Protein AF-A0A3P3XZT3-F1 (afdb_monomer)

pLDDT: mean 71.9, std 24.06, range [24.0, 97.75]

Mean predicted aligned error: 19.2 Å

Nearest PDB structures (foldseek):
  3w1z-assembly1_D  TM=8.738E-01  e=2.525E-05  Schizosaccharomyces pombe 972h-
  5ds1-assembly1_A-2  TM=8.575E-01  e=3.762E-05  Pisum sativum
  4ydz-assembly1_A  TM=7.328E-01  e=9.913E-05  Caenorhabditis elegans
  7oa6-assembly1_B  TM=7.818E-01  e=6.141E-04  Saccharomyces cerevisiae S288C
  4eld-assembly1_A  TM=8.212E-01  e=2.861E-03  Methanocaldococcus jannaschii DSM 2661

Structure (mmCIF, N/CA/C/O backbone):
data_AF-A0A3P3XZT3-F1
#
_entry.id   AF-A0A3P3XZT3-F1
#
loop_
_atom_site.group_PDB
_atom_site.id
_atom_site.type_symbol
_atom_site.label_atom_id
_atom_site.label_alt_id
_atom_site.label_comp_id
_atom_site.label_asym_id
_atom_site.label_entity_id
_atom_site.label_seq_id
_atom_site.pdbx_PDB_ins_code
_atom_site.Cartn_x
_atom_site.Cartn_y
_atom_site.Cartn_z
_atom_site.occupancy
_atom_site.B_iso_or_equiv
_atom_site.auth_seq_id
_atom_site.auth_comp_id
_atom_site.auth_asym_id
_atom_site.auth_atom_id
_atom_site.pdbx_PDB_model_num
ATOM 1 N N . MET A 1 1 ? -75.515 -4.414 -14.619 1.00 43.59 1 MET A N 1
ATOM 2 C CA . MET A 1 1 ? -74.690 -4.482 -15.847 1.00 43.59 1 MET A CA 1
ATOM 3 C C . MET A 1 1 ? -74.619 -3.081 -16.426 1.00 43.59 1 MET A C 1
ATOM 5 O O . MET A 1 1 ? -75.678 -2.487 -16.585 1.00 43.59 1 MET A O 1
ATOM 9 N N . PRO A 1 2 ? -73.413 -2.510 -16.578 1.00 34.12 2 PRO A N 1
ATOM 10 C CA . PRO A 1 2 ? -72.814 -2.461 -17.916 1.00 34.12 2 PRO A CA 1
ATOM 11 C C . PRO A 1 2 ? -71.288 -2.720 -17.959 1.00 34.12 2 PRO A C 1
ATOM 13 O O . PRO A 1 2 ? -70.516 -2.214 -17.156 1.00 34.12 2 PRO A O 1
ATOM 16 N N . THR A 1 3 ? -70.920 -3.559 -18.931 1.00 29.98 3 THR A N 1
ATOM 17 C CA . THR A 1 3 ? -69.780 -3.531 -19.876 1.00 29.98 3 THR A CA 1
ATOM 18 C C . THR A 1 3 ? -68.414 -2.932 -19.504 1.00 29.98 3 THR A C 1
ATOM 20 O O . THR A 1 3 ? -68.245 -1.726 -19.336 1.00 29.98 3 THR A O 1
ATOM 23 N N . GLN A 1 4 ? -67.414 -3.820 -19.584 1.00 28.98 4 GLN A N 1
ATOM 24 C CA . GLN A 1 4 ? -65.972 -3.579 -19.629 1.00 28.98 4 GLN A CA 1
ATOM 25 C C . GLN A 1 4 ? -65.510 -2.682 -20.794 1.00 28.98 4 GLN A C 1
ATOM 27 O O . GLN A 1 4 ? -65.979 -2.815 -21.925 1.00 28.98 4 GLN A O 1
ATOM 32 N N . ARG A 1 5 ? -64.447 -1.905 -20.544 1.00 29.14 5 ARG A N 1
ATOM 33 C CA . ARG A 1 5 ? -63.379 -1.637 -21.521 1.00 29.14 5 ARG A CA 1
ATOM 34 C C . ARG A 1 5 ? -62.029 -1.910 -20.857 1.00 29.14 5 ARG A C 1
ATOM 36 O O . ARG A 1 5 ? -61.655 -1.234 -19.905 1.00 29.14 5 ARG A O 1
ATOM 43 N N . ASN A 1 6 ? -61.327 -2.918 -21.366 1.00 27.39 6 ASN A N 1
ATOM 44 C CA . ASN A 1 6 ? -59.972 -3.283 -20.966 1.00 27.39 6 ASN A CA 1
ATOM 45 C C . ASN A 1 6 ? -58.970 -2.304 -21.591 1.00 27.39 6 ASN A C 1
ATOM 47 O O . ASN A 1 6 ? -58.939 -2.155 -22.811 1.00 27.39 6 ASN A O 1
ATOM 51 N N . ALA A 1 7 ? -58.138 -1.668 -20.765 1.00 28.50 7 ALA A N 1
ATOM 52 C CA . ALA A 1 7 ? -56.967 -0.919 -21.209 1.00 28.50 7 ALA A CA 1
ATOM 53 C C . ALA A 1 7 ? -55.709 -1.582 -20.635 1.00 28.50 7 ALA A C 1
ATOM 55 O O . ALA A 1 7 ? -55.443 -1.534 -19.434 1.00 28.50 7 ALA A O 1
ATOM 56 N N . VAL A 1 8 ? -54.957 -2.233 -21.520 1.00 25.94 8 VAL A N 1
ATOM 57 C CA . VAL A 1 8 ? -53.646 -2.831 -21.260 1.00 25.94 8 VAL A CA 1
ATOM 58 C C . VAL A 1 8 ? -52.618 -1.703 -21.135 1.00 25.94 8 VAL A C 1
ATOM 60 O O . VAL A 1 8 ? -52.444 -0.919 -22.065 1.00 25.94 8 VAL A O 1
ATOM 63 N N . LYS A 1 9 ? -51.941 -1.606 -19.985 1.00 26.00 9 LYS A N 1
ATOM 64 C CA . LYS A 1 9 ? -50.825 -0.676 -19.749 1.00 26.00 9 LYS A CA 1
ATOM 65 C C . LYS A 1 9 ? -49.501 -1.432 -19.876 1.00 26.00 9 LYS A C 1
ATOM 67 O O . LYS A 1 9 ? -49.223 -2.327 -19.084 1.00 26.00 9 LYS A O 1
ATOM 72 N N . ILE A 1 10 ? -48.699 -1.053 -20.867 1.00 24.00 10 ILE A N 1
ATOM 73 C CA . ILE A 1 10 ? -47.326 -1.528 -21.087 1.00 24.00 10 ILE A CA 1
ATOM 74 C C . ILE A 1 10 ? -46.379 -0.659 -20.236 1.00 24.00 10 ILE A C 1
ATOM 76 O O . ILE A 1 10 ? -46.445 0.567 -20.351 1.00 24.00 10 ILE A O 1
ATOM 80 N N . PRO A 1 11 ? -45.507 -1.225 -19.382 1.00 26.41 11 PRO A N 1
ATOM 81 C CA . PRO A 1 11 ? -44.506 -0.445 -18.663 1.00 26.41 11 PRO A CA 1
ATOM 82 C C . PRO A 1 11 ? -43.249 -0.254 -19.526 1.00 26.41 11 PRO A C 1
ATOM 84 O O . PRO A 1 11 ? -42.546 -1.213 -19.832 1.00 26.41 11 PRO A O 1
ATOM 87 N N . HIS A 1 12 ? -42.930 0.993 -19.879 1.00 27.17 12 HIS A N 1
ATOM 88 C CA . HIS A 1 12 ? -41.594 1.357 -20.352 1.00 27.17 12 HIS A CA 1
ATOM 89 C C . HIS A 1 12 ? -40.699 1.655 -19.146 1.00 27.17 12 HIS A C 1
ATOM 91 O O . HIS A 1 12 ? -40.823 2.690 -18.495 1.00 27.17 12 HIS A O 1
ATOM 97 N N . SER A 1 13 ? -39.798 0.724 -18.844 1.00 26.27 13 SER A N 1
ATOM 98 C CA . SER A 1 13 ? -38.659 0.929 -17.956 1.00 26.27 13 SER A CA 1
ATOM 99 C C . SER A 1 13 ? -37.458 1.423 -18.765 1.00 26.27 13 SER A C 1
ATOM 101 O O . SER A 1 13 ? -36.893 0.668 -19.555 1.00 26.27 13 SER A O 1
ATOM 103 N N . THR A 1 14 ? -37.023 2.655 -18.526 1.00 24.72 14 THR A N 1
ATOM 104 C CA . THR A 1 14 ? -35.673 3.128 -18.872 1.00 24.72 14 THR A CA 1
ATOM 105 C C . THR A 1 14 ? -34.982 3.580 -17.588 1.00 24.72 14 THR A C 1
ATOM 107 O O . THR A 1 14 ? -35.475 4.515 -16.954 1.00 24.72 14 THR A O 1
ATOM 110 N N . PRO A 1 15 ? -33.873 2.947 -17.164 1.00 26.94 15 PRO A N 1
ATOM 111 C CA . PRO A 1 15 ? -33.108 3.413 -16.019 1.00 26.94 15 PRO A CA 1
ATOM 112 C C . PRO A 1 15 ? -32.186 4.558 -16.457 1.00 26.94 15 PRO A C 1
ATOM 114 O O . PRO A 1 15 ? -31.274 4.363 -17.257 1.00 26.94 15 PRO A O 1
ATOM 117 N N . GLN A 1 16 ? -32.410 5.758 -15.923 1.00 26.75 16 GLN A N 1
ATOM 118 C CA . GLN A 1 16 ? -31.396 6.811 -15.938 1.00 26.75 16 GLN A CA 1
ATOM 119 C C . GLN A 1 16 ? -30.396 6.533 -14.809 1.00 26.75 16 GLN A C 1
ATOM 121 O O . GLN A 1 16 ? -30.735 6.607 -13.629 1.00 26.75 16 GLN A O 1
ATOM 126 N N . PHE A 1 17 ? -29.163 6.191 -15.180 1.00 25.28 17 PHE A N 1
ATOM 127 C CA . PHE A 1 17 ? -28.023 6.131 -14.269 1.00 25.28 17 PHE A CA 1
ATOM 128 C C . PHE A 1 17 ? -27.542 7.558 -13.975 1.00 25.28 17 PHE A C 1
ATOM 130 O O . PHE A 1 17 ? -26.928 8.196 -14.825 1.00 25.28 17 PHE A O 1
ATOM 137 N N . SER A 1 18 ? -27.805 8.046 -12.762 1.00 24.75 18 SER A N 1
ATOM 138 C CA . SER A 1 18 ? -27.159 9.233 -12.196 1.00 24.75 18 SER A CA 1
ATOM 139 C C . SER A 1 18 ? -26.282 8.787 -11.029 1.00 24.75 18 SER A C 1
ATOM 141 O O . SER A 1 18 ? -26.779 8.322 -10.003 1.00 24.75 18 SER A O 1
ATOM 143 N N . TRP A 1 19 ? -24.965 8.869 -11.214 1.00 24.45 19 TRP A N 1
ATOM 144 C CA . TRP A 1 19 ? -23.980 8.611 -10.169 1.00 24.45 19 TRP A CA 1
ATOM 145 C C . TRP A 1 19 ? -23.879 9.845 -9.270 1.00 24.45 19 TRP A C 1
ATOM 147 O O . TRP A 1 19 ? -23.317 10.863 -9.668 1.00 24.45 19 TRP A O 1
ATOM 157 N N . CYS A 1 20 ? -24.409 9.759 -8.048 1.00 24.77 20 CYS A N 1
ATOM 158 C CA . CYS A 1 20 ? -24.201 10.767 -7.013 1.00 24.77 20 CYS A CA 1
ATOM 159 C C . CYS A 1 20 ? -23.480 10.132 -5.814 1.00 24.77 20 CYS A C 1
ATOM 161 O O . CYS A 1 20 ? -23.973 9.194 -5.193 1.00 24.77 20 CYS A O 1
ATOM 163 N N . LEU A 1 21 ? -22.290 10.656 -5.512 1.00 28.33 21 LEU A N 1
ATOM 164 C CA . LEU A 1 21 ? -21.343 10.269 -4.457 1.00 28.33 21 LEU A CA 1
ATOM 165 C C . LEU A 1 21 ? -21.869 10.535 -3.023 1.00 28.33 21 LEU A C 1
ATOM 167 O O . LEU A 1 21 ? -21.228 11.244 -2.249 1.00 28.33 21 LEU A O 1
ATOM 171 N N . ARG A 1 22 ? -23.041 10.003 -2.643 1.00 25.55 22 ARG A N 1
ATOM 172 C CA . ARG A 1 22 ? -23.638 10.213 -1.302 1.00 25.55 22 ARG A CA 1
ATOM 173 C C . ARG A 1 22 ? -23.767 8.978 -0.403 1.00 25.55 22 ARG A C 1
ATOM 175 O O . ARG A 1 22 ? -24.065 9.149 0.773 1.00 25.55 22 ARG A O 1
ATOM 182 N N . ASP A 1 23 ? -23.453 7.775 -0.880 1.00 26.89 23 ASP A N 1
ATOM 183 C CA . ASP A 1 23 ? -23.783 6.527 -0.164 1.00 26.89 23 ASP A CA 1
ATOM 184 C C . ASP A 1 23 ? -22.583 5.748 0.406 1.00 26.89 23 ASP A C 1
ATOM 186 O O . ASP A 1 23 ? -22.574 4.521 0.420 1.00 26.89 23 ASP A O 1
ATOM 190 N N . PHE A 1 24 ? -21.570 6.431 0.949 1.00 26.92 24 PHE A N 1
ATOM 191 C CA . PHE A 1 24 ? -20.498 5.750 1.703 1.00 26.92 24 PHE A CA 1
ATOM 192 C C . PHE A 1 24 ? -20.800 5.567 3.207 1.00 26.92 24 PHE A C 1
ATOM 194 O O . PHE A 1 24 ? -19.967 5.043 3.941 1.00 26.92 24 PHE A O 1
ATOM 201 N N . GLY A 1 25 ? -21.985 5.973 3.687 1.00 27.16 25 GLY A N 1
ATOM 202 C CA . GLY A 1 25 ? -22.318 6.016 5.122 1.00 27.16 25 GLY A CA 1
ATOM 203 C C . GLY A 1 25 ? -23.476 5.132 5.601 1.00 27.16 25 GLY A C 1
ATOM 204 O O . GLY A 1 25 ? -23.808 5.178 6.783 1.00 27.16 25 GLY A O 1
ATOM 205 N N . THR A 1 26 ? -24.124 4.350 4.735 1.00 27.77 26 THR A N 1
ATOM 206 C CA . THR A 1 26 ? -25.452 3.767 5.031 1.00 27.77 26 THR A CA 1
ATOM 207 C C . THR A 1 26 ? -25.527 2.240 5.037 1.00 27.77 26 THR A C 1
ATOM 209 O O . THR A 1 26 ? -26.620 1.695 5.167 1.00 27.77 26 THR A O 1
ATOM 212 N N . TRP A 1 27 ? -24.404 1.516 5.015 1.00 26.94 27 TRP A N 1
ATOM 213 C CA . TRP A 1 27 ? -24.431 0.040 5.014 1.00 26.94 27 TRP A CA 1
ATOM 214 C C . TRP A 1 27 ? -24.601 -0.636 6.389 1.00 26.94 27 TRP A C 1
ATOM 216 O O . TRP A 1 27 ? -24.418 -1.840 6.515 1.00 26.94 27 TRP A O 1
ATOM 226 N N . TYR A 1 28 ? -25.002 0.120 7.417 1.00 28.47 28 TYR A N 1
ATOM 227 C CA . TYR A 1 28 ? -25.396 -0.412 8.732 1.00 28.47 28 TYR A CA 1
ATOM 228 C C . TYR A 1 28 ? -26.597 0.327 9.343 1.00 28.47 28 TYR A C 1
ATOM 230 O O . TYR A 1 28 ? -26.724 0.413 10.563 1.00 28.47 28 TYR A O 1
ATOM 238 N N . ASN A 1 29 ? -27.496 0.868 8.514 1.00 25.41 29 ASN A N 1
ATOM 239 C CA . ASN A 1 29 ? -28.760 1.405 9.014 1.00 25.41 29 ASN A CA 1
ATOM 240 C C . ASN A 1 29 ? -29.874 0.389 8.748 1.00 25.41 29 ASN A C 1
ATOM 242 O O . ASN A 1 29 ? -30.304 0.184 7.610 1.00 25.41 29 ASN A O 1
ATOM 246 N N . THR A 1 30 ? -30.314 -0.282 9.811 1.00 32.28 30 THR A N 1
ATOM 247 C CA . THR A 1 30 ? -31.590 -0.995 9.853 1.00 32.28 30 THR A CA 1
ATOM 248 C C . THR A 1 30 ? -32.660 -0.111 9.211 1.00 32.28 30 THR A C 1
ATOM 250 O O . THR A 1 30 ? -32.750 1.077 9.506 1.00 32.28 30 THR A O 1
ATOM 253 N N . ARG A 1 31 ? -33.457 -0.662 8.287 1.00 28.05 31 ARG A N 1
ATOM 254 C CA . ARG A 1 31 ? -34.596 0.044 7.680 1.00 28.05 31 ARG A CA 1
ATOM 255 C C . ARG A 1 31 ? -35.641 0.373 8.757 1.00 28.05 31 ARG A C 1
ATOM 257 O O . ARG A 1 31 ? -36.646 -0.322 8.871 1.00 28.05 31 ARG A O 1
ATOM 264 N N . SER A 1 32 ? -3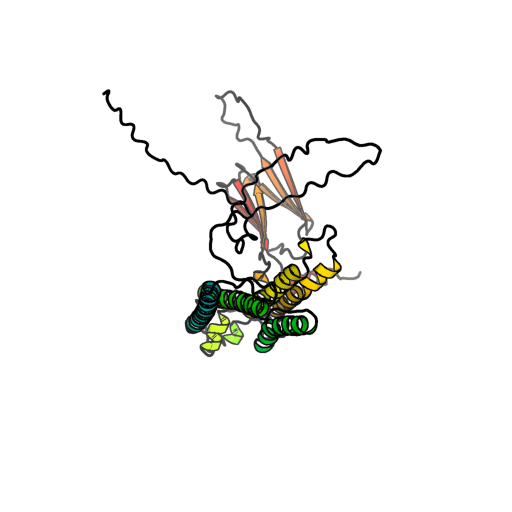5.450 1.443 9.515 1.00 29.83 32 SER A N 1
ATOM 265 C CA . SER A 1 32 ? -36.514 2.104 10.259 1.00 29.83 32 SER A CA 1
ATOM 266 C C . SER A 1 32 ? -37.193 3.095 9.315 1.00 29.83 32 SER A C 1
ATOM 268 O O . SER A 1 32 ? -36.685 4.167 8.995 1.00 29.83 32 SER A O 1
ATOM 270 N N . LYS A 1 33 ? -38.359 2.703 8.792 1.00 26.97 33 LYS A N 1
ATOM 271 C CA . LYS A 1 33 ? -39.277 3.651 8.156 1.00 26.97 33 LYS A CA 1
ATOM 272 C C . LYS A 1 33 ? -39.861 4.524 9.267 1.00 26.97 33 LYS A C 1
ATOM 274 O O . LYS A 1 33 ? -40.781 4.087 9.947 1.00 26.97 33 LYS A O 1
ATOM 279 N N . TYR A 1 34 ? -39.337 5.728 9.463 1.00 28.31 34 TYR A N 1
ATOM 280 C CA . TYR A 1 34 ? -39.963 6.706 10.351 1.00 28.31 34 TYR A CA 1
ATOM 281 C C . TYR A 1 34 ? -41.116 7.391 9.616 1.00 28.31 34 TYR A C 1
ATOM 283 O O . TYR A 1 34 ? -40.945 7.880 8.498 1.00 28.31 34 TYR A O 1
ATOM 291 N N . ARG A 1 35 ? -42.296 7.424 10.236 1.00 25.38 35 ARG A N 1
ATOM 292 C CA . ARG A 1 35 ? -43.435 8.230 9.792 1.00 25.38 35 ARG A CA 1
ATOM 293 C C . ARG A 1 35 ? -43.584 9.358 10.810 1.00 25.38 35 ARG A C 1
ATOM 295 O O . ARG A 1 35 ? -43.816 9.088 11.980 1.00 25.38 35 ARG A O 1
ATOM 302 N N . ILE A 1 36 ? -43.374 10.602 10.385 1.00 27.38 36 ILE A N 1
ATOM 303 C CA . ILE A 1 36 ? -43.533 11.774 11.254 1.00 27.38 36 ILE A CA 1
ATOM 304 C C . ILE A 1 36 ? -45.033 12.039 11.378 1.00 27.38 36 ILE A C 1
ATOM 306 O O . ILE A 1 36 ? -45.678 12.379 10.387 1.00 27.38 36 ILE A O 1
ATOM 310 N N . VAL A 1 37 ? -45.587 11.864 12.575 1.00 29.39 37 VAL A N 1
ATOM 311 C CA . VAL A 1 37 ? -46.939 12.318 12.915 1.00 29.39 37 VAL A CA 1
ATOM 312 C C . VAL A 1 37 ? -46.782 13.486 13.878 1.00 29.39 37 VAL A C 1
ATOM 314 O O . VAL A 1 37 ? -46.265 13.327 14.978 1.00 29.39 37 VAL A O 1
ATOM 317 N N . VAL A 1 38 ? -47.180 14.678 13.438 1.00 28.70 38 VAL A N 1
ATOM 318 C CA . VAL A 1 38 ? -47.228 15.873 14.286 1.00 28.70 38 VAL A CA 1
ATOM 319 C C . VAL A 1 38 ? -48.567 15.851 15.014 1.00 28.70 38 VAL A C 1
ATOM 321 O O . VAL A 1 38 ? -49.600 16.133 14.412 1.00 28.70 38 VAL A O 1
ATOM 324 N N . ALA A 1 39 ? -48.566 15.485 16.294 1.00 31.34 39 ALA A N 1
ATOM 325 C CA . ALA A 1 39 ? -49.733 15.656 17.150 1.00 31.34 39 ALA A CA 1
ATOM 326 C C . ALA A 1 39 ? -49.672 17.048 17.795 1.00 31.34 39 ALA A C 1
ATOM 328 O O . ALA A 1 39 ? -48.786 17.324 18.603 1.00 31.34 39 ALA A O 1
ATOM 329 N N . MET A 1 40 ? -50.604 17.935 17.437 1.00 28.00 40 MET A N 1
ATOM 330 C CA . MET A 1 40 ? -50.824 19.170 18.189 1.00 28.00 40 MET A CA 1
ATOM 331 C C . MET A 1 40 ? -51.653 18.843 19.431 1.00 28.00 40 MET A C 1
ATOM 333 O O . MET A 1 40 ? -52.850 18.580 19.333 1.00 28.00 40 MET A O 1
ATOM 337 N N . LEU A 1 41 ? -51.016 18.832 20.602 1.00 30.77 41 LEU A N 1
ATOM 338 C CA . LEU A 1 41 ? -51.721 18.744 21.878 1.00 30.77 41 LEU A CA 1
ATOM 339 C C . LEU A 1 41 ? -52.233 20.134 22.261 1.00 30.77 41 LEU A C 1
ATOM 341 O O . LEU A 1 41 ? -51.463 20.995 22.677 1.00 30.77 41 LEU A O 1
ATOM 345 N N . ASN A 1 42 ? -53.543 20.337 22.138 1.00 30.25 42 ASN A N 1
ATOM 346 C CA . ASN A 1 42 ? -54.223 21.493 22.707 1.00 30.25 42 ASN A CA 1
ATOM 347 C C . ASN A 1 42 ? -54.450 21.210 24.202 1.00 30.25 42 ASN A C 1
ATOM 349 O O . ASN A 1 42 ? -55.274 20.362 24.552 1.00 30.25 42 ASN A O 1
ATOM 353 N N . ARG A 1 43 ? -53.707 21.871 25.098 1.00 33.03 43 ARG A N 1
ATOM 354 C CA . ARG A 1 43 ? -54.056 21.877 26.526 1.00 33.03 43 ARG A CA 1
ATOM 355 C C . ARG A 1 43 ? -55.211 22.854 26.716 1.00 33.03 43 ARG A C 1
ATOM 357 O O . ARG A 1 43 ? -55.039 24.050 26.529 1.00 33.03 43 ARG A O 1
ATOM 364 N N . GLY A 1 44 ? -56.383 22.324 27.057 1.00 30.78 44 GLY A N 1
ATOM 365 C CA . GLY A 1 44 ? -57.511 23.125 27.514 1.00 30.78 44 GLY A CA 1
ATOM 366 C C . GLY A 1 44 ? -57.169 23.828 28.825 1.00 30.78 44 GLY A C 1
ATOM 367 O O . GLY A 1 44 ? -56.716 23.189 29.776 1.00 30.78 44 GLY A O 1
ATOM 368 N N . ASP A 1 45 ? -57.385 25.139 28.840 1.00 30.08 45 ASP A N 1
ATOM 369 C CA . ASP A 1 45 ? -57.305 25.999 30.013 1.00 30.08 45 ASP A CA 1
ATOM 370 C C . ASP A 1 45 ? -58.368 25.630 31.054 1.00 30.08 45 ASP A C 1
ATOM 372 O O . ASP A 1 45 ? -59.564 25.582 30.762 1.00 30.08 45 ASP A O 1
ATOM 376 N N . ALA A 1 46 ? -57.930 25.481 32.302 1.00 33.00 46 ALA A N 1
ATOM 377 C CA . ALA A 1 46 ? -58.760 25.701 33.477 1.00 33.00 46 ALA A CA 1
ATOM 378 C C . ALA A 1 46 ? -57.957 26.513 34.508 1.00 33.00 46 ALA A C 1
ATOM 380 O O . ALA A 1 46 ? -57.271 25.956 35.355 1.00 33.00 46 ALA A O 1
ATOM 381 N N . GLY A 1 47 ? -58.044 27.840 34.367 1.00 29.67 47 GLY A N 1
ATOM 382 C CA . GLY A 1 47 ? -58.072 28.848 35.435 1.00 29.67 47 GLY A CA 1
ATOM 383 C C . GLY A 1 47 ? -56.918 28.938 36.442 1.00 29.67 47 GLY A C 1
ATOM 384 O O . GLY A 1 47 ? -56.827 28.135 37.362 1.00 29.67 47 GLY A O 1
ATOM 385 N N . GLY A 1 48 ? -56.179 30.057 36.396 1.00 27.84 48 GLY A N 1
ATOM 386 C CA . GLY A 1 48 ? -55.557 30.633 37.596 1.00 27.84 48 GLY A CA 1
ATOM 387 C C . GLY A 1 48 ? -54.189 31.290 37.405 1.00 27.84 48 GLY A C 1
ATOM 388 O O . GLY A 1 48 ? -53.172 30.645 37.594 1.00 27.84 48 GLY A O 1
ATOM 389 N N . SER A 1 49 ? -54.207 32.596 37.126 1.00 29.66 49 SER A N 1
ATOM 390 C CA . SER A 1 49 ? -53.301 33.641 37.643 1.00 29.66 49 SER A CA 1
ATOM 391 C C . SER A 1 49 ? -51.763 33.514 37.542 1.00 29.66 49 SER A C 1
ATOM 393 O O . SER A 1 49 ? -51.128 32.703 38.202 1.00 29.66 49 SER A O 1
ATOM 395 N N . ALA A 1 50 ? -51.195 34.547 36.901 1.00 30.27 50 ALA A N 1
ATOM 396 C CA . ALA A 1 50 ? -49.880 35.167 37.131 1.00 30.27 50 ALA A CA 1
ATOM 397 C C . ALA A 1 50 ? -48.602 34.473 36.599 1.00 30.27 50 ALA A C 1
ATOM 399 O O . ALA A 1 50 ? -47.964 33.670 37.267 1.00 30.27 50 ALA A O 1
ATOM 400 N N . GLY A 1 51 ? -48.154 34.962 35.434 1.00 33.84 51 GLY A N 1
ATOM 401 C CA . GLY A 1 51 ? -46.785 35.440 35.198 1.00 33.84 51 GLY A CA 1
ATOM 402 C C . GLY A 1 51 ? -45.620 34.451 35.294 1.00 33.84 51 GLY A C 1
ATOM 403 O O . GLY A 1 51 ? -45.020 34.311 36.356 1.00 33.84 51 GLY A O 1
ATOM 404 N N . ARG A 1 52 ? -45.189 33.921 34.141 1.00 27.80 52 ARG A N 1
ATOM 405 C CA . ARG A 1 52 ? -43.776 33.822 33.720 1.00 27.80 52 ARG A CA 1
ATOM 406 C C . ARG A 1 52 ? -43.693 33.301 32.285 1.00 27.80 52 ARG A C 1
ATOM 408 O O . ARG A 1 52 ? -44.338 32.321 31.935 1.00 27.80 52 ARG A O 1
ATOM 415 N N . GLU A 1 53 ? -42.902 33.995 31.481 1.00 36.59 53 GLU A N 1
ATOM 416 C CA . GLU A 1 53 ? -42.470 33.603 30.140 1.00 36.59 53 GLU A CA 1
ATOM 417 C C . GLU A 1 53 ? -41.684 32.284 30.254 1.00 36.59 53 GLU A C 1
ATOM 419 O O . GLU A 1 53 ? -40.731 32.197 31.029 1.00 36.59 53 GLU A O 1
ATOM 424 N N . GLY A 1 54 ? -42.156 31.231 29.581 1.00 26.55 54 GLY A N 1
ATOM 425 C CA . GLY A 1 54 ? -41.604 29.879 29.664 1.00 26.55 54 GLY A CA 1
ATOM 426 C C . GLY A 1 54 ? -41.544 29.241 28.281 1.00 26.55 54 GLY A C 1
ATOM 427 O O . GLY A 1 54 ? -42.545 29.206 27.567 1.00 26.55 54 GLY A O 1
ATOM 428 N N . ASP A 1 55 ? -40.349 28.781 27.922 1.00 26.12 55 ASP A N 1
ATOM 429 C CA . ASP A 1 55 ? -39.982 28.183 26.643 1.00 26.12 55 ASP A CA 1
ATOM 430 C C . ASP A 1 55 ? -40.915 27.041 26.207 1.00 26.12 55 ASP A C 1
ATOM 432 O O . ASP A 1 55 ? -41.241 26.128 26.969 1.00 26.12 55 ASP A O 1
ATOM 436 N N . VAL A 1 56 ? -41.307 27.063 24.931 1.00 29.66 56 VAL A N 1
ATOM 437 C CA . VAL A 1 56 ? -42.021 25.963 24.273 1.00 29.66 56 VAL A CA 1
ATOM 438 C C . VAL A 1 56 ? -41.022 24.835 23.994 1.00 29.66 56 VAL A C 1
ATOM 440 O O . VAL A 1 56 ? -40.368 24.808 22.951 1.00 29.66 56 VAL A O 1
ATOM 443 N N . GLU A 1 57 ? -40.897 23.878 24.915 1.00 27.33 57 GLU A N 1
ATOM 444 C CA . GLU A 1 57 ? -40.196 22.618 24.648 1.00 27.33 57 GLU A CA 1
ATOM 445 C C . GLU A 1 57 ? -41.022 21.756 23.679 1.00 27.33 57 GLU A C 1
ATOM 447 O O . GLU A 1 57 ? -42.041 21.155 24.024 1.00 27.33 57 GLU A O 1
ATOM 452 N N . THR A 1 58 ? -40.560 21.669 22.432 1.00 27.00 58 THR A N 1
ATOM 453 C CA . THR A 1 58 ? -41.037 20.692 21.448 1.00 27.00 58 THR A CA 1
ATOM 454 C C . THR A 1 58 ? -40.442 19.321 21.775 1.00 27.00 58 THR A C 1
ATOM 456 O O . THR A 1 58 ? -39.421 18.903 21.234 1.00 27.00 58 THR A O 1
ATOM 459 N N . GLY A 1 59 ? -41.083 18.603 22.697 1.00 24.56 59 GLY A N 1
ATOM 460 C CA . GLY A 1 59 ? -40.766 17.207 22.988 1.00 24.56 59 GLY A CA 1
ATOM 461 C C . GLY A 1 59 ? -41.291 16.281 21.889 1.00 24.56 59 GLY A C 1
ATOM 462 O O . GLY A 1 59 ? -42.492 16.034 21.799 1.00 24.56 59 GLY A O 1
ATOM 463 N N . VAL A 1 60 ? -40.399 15.743 21.054 1.00 25.86 60 VAL A N 1
ATOM 464 C CA . VAL A 1 60 ? -40.726 14.661 20.112 1.00 25.86 60 VAL A CA 1
ATOM 465 C C . VAL A 1 60 ? -40.873 13.360 20.908 1.00 25.86 60 VAL A C 1
ATOM 467 O O . VAL A 1 60 ? -39.896 12.657 21.162 1.00 25.86 60 VAL A O 1
ATOM 470 N N . LEU A 1 61 ? -42.100 13.048 21.324 1.00 25.94 61 LEU A N 1
ATOM 471 C CA . LEU A 1 61 ? -42.472 11.725 21.824 1.00 25.94 61 LEU A CA 1
ATOM 472 C C . LEU A 1 61 ? -42.510 10.755 20.636 1.00 25.94 61 LEU A C 1
ATOM 474 O O . LEU A 1 61 ? -43.440 10.762 19.832 1.00 25.94 61 LEU A O 1
ATOM 478 N N . LEU A 1 62 ? -41.451 9.956 20.495 1.00 26.72 62 LEU A N 1
ATOM 479 C CA . LEU A 1 62 ? -41.418 8.823 19.574 1.00 26.72 62 LEU A CA 1
ATOM 480 C C . LEU A 1 62 ? -42.223 7.683 20.198 1.00 26.72 62 LEU A C 1
ATOM 482 O O . LEU A 1 62 ? -41.692 6.921 21.003 1.00 26.72 62 LEU A O 1
ATOM 486 N N . ASP A 1 63 ? -43.499 7.595 19.837 1.00 25.42 63 ASP A N 1
ATOM 487 C CA . ASP A 1 63 ? -44.331 6.447 20.173 1.00 25.42 63 ASP A CA 1
ATOM 488 C C . ASP A 1 63 ? -43.945 5.269 19.265 1.00 25.42 63 ASP A C 1
ATOM 490 O O . ASP A 1 63 ? -44.008 5.347 18.032 1.00 25.42 63 ASP A O 1
ATOM 494 N N . SER A 1 64 ? -43.434 4.200 19.870 1.00 27.86 64 SER A N 1
ATOM 495 C CA . SER A 1 64 ? -43.069 2.971 19.174 1.00 27.86 64 SER A CA 1
ATOM 496 C C . SER A 1 64 ? -44.305 2.086 19.056 1.00 27.86 64 SER A C 1
ATOM 498 O O . SER A 1 64 ? -44.571 1.278 19.940 1.00 27.86 64 SER A O 1
ATOM 500 N N . GLU A 1 65 ? -45.052 2.226 17.961 1.00 32.59 65 GLU A N 1
ATOM 501 C CA . GLU A 1 65 ? -46.169 1.327 17.668 1.00 32.59 65 GLU A CA 1
ATOM 502 C C . GLU A 1 65 ? -45.632 -0.077 17.329 1.00 32.59 65 GLU A C 1
ATOM 504 O O . GLU A 1 65 ? -44.861 -0.283 16.382 1.00 32.59 65 GLU A O 1
ATOM 509 N N . GLU A 1 66 ? -46.003 -1.032 18.178 1.00 35.81 66 GLU A N 1
ATOM 510 C CA . GLU A 1 66 ? -45.519 -2.403 18.223 1.00 35.81 66 GLU A CA 1
ATOM 511 C C . GLU A 1 66 ? -45.770 -3.179 16.923 1.00 35.81 66 GLU A C 1
ATOM 513 O O . GLU A 1 66 ? -46.889 -3.306 16.425 1.00 35.81 66 GLU A O 1
ATOM 518 N N . ARG A 1 67 ? -44.717 -3.837 16.431 1.00 28.09 67 ARG A N 1
ATOM 519 C CA . ARG A 1 67 ? -44.853 -5.089 15.686 1.00 28.09 67 ARG A CA 1
ATOM 520 C C . ARG A 1 67 ? -44.220 -6.166 16.558 1.00 28.09 67 ARG A C 1
ATOM 522 O O . ARG A 1 67 ? -42.999 -6.264 16.620 1.00 28.09 67 ARG A O 1
ATOM 529 N N . GLY A 1 68 ? -45.072 -6.884 17.286 1.00 29.31 68 GLY A N 1
ATOM 530 C CA . GLY A 1 68 ? -44.710 -7.832 18.335 1.00 29.31 68 GLY A CA 1
ATOM 531 C C . GLY A 1 68 ? -43.603 -8.810 17.944 1.00 29.31 68 GLY A C 1
ATOM 532 O O . GLY A 1 68 ? -43.825 -9.792 17.243 1.00 29.31 68 GLY A O 1
ATOM 533 N N . HIS A 1 69 ? -42.414 -8.541 18.463 1.00 30.39 69 HIS A N 1
ATOM 534 C CA . HIS A 1 69 ? -41.480 -9.540 18.950 1.00 30.39 69 HIS A CA 1
ATOM 535 C C . HIS A 1 69 ? -40.895 -8.922 20.215 1.00 30.39 69 HIS A C 1
ATOM 537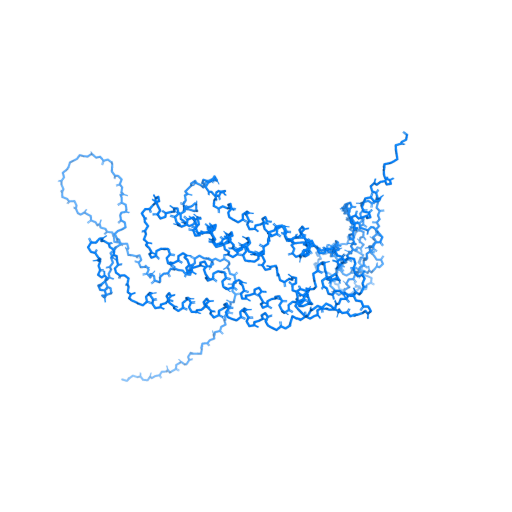 O O . HIS A 1 69 ? -40.131 -7.966 20.127 1.00 30.39 69 HIS A O 1
ATOM 543 N N . GLU A 1 70 ? -41.313 -9.407 21.385 1.00 34.59 70 GLU A N 1
ATOM 544 C CA . GLU A 1 70 ? -40.754 -8.989 22.671 1.00 34.59 70 GLU A CA 1
ATOM 545 C C . GLU A 1 70 ? -39.235 -9.231 22.658 1.00 34.59 70 GLU A C 1
ATOM 547 O O . GLU A 1 70 ? -38.749 -10.345 22.880 1.00 34.59 70 GLU A O 1
ATOM 552 N N . GLU A 1 71 ? -38.453 -8.192 22.361 1.00 42.03 71 GLU A N 1
ATOM 553 C CA . GLU A 1 71 ? -37.007 -8.209 22.538 1.00 42.03 71 GLU A CA 1
ATOM 554 C C . GLU A 1 71 ? -36.732 -8.162 24.041 1.00 42.03 71 GLU A C 1
ATOM 556 O O . GLU A 1 71 ? -36.569 -7.101 24.639 1.00 42.03 71 GLU A O 1
ATOM 561 N N . GLY A 1 72 ? -36.743 -9.337 24.676 1.00 40.19 72 GLY A N 1
ATOM 562 C CA . GLY A 1 72 ? -36.577 -9.462 26.119 1.00 40.19 72 GLY A CA 1
ATOM 563 C C . GLY A 1 72 ? -35.329 -8.719 26.595 1.00 40.19 72 GLY A C 1
ATOM 564 O O . GLY A 1 72 ? -34.207 -9.072 26.247 1.00 40.19 72 GLY A O 1
ATOM 565 N N . VAL A 1 73 ? -35.505 -7.686 27.403 1.00 46.53 73 VAL A N 1
ATOM 566 C CA . VAL A 1 73 ? -34.399 -6.922 27.980 1.00 46.53 73 VAL A CA 1
ATOM 567 C C . VAL A 1 73 ? -33.823 -7.729 29.159 1.00 46.53 73 VAL A C 1
ATOM 569 O O . VAL A 1 73 ? -34.558 -8.195 30.024 1.00 46.53 73 VAL A O 1
ATOM 572 N N . ASP A 1 74 ? -32.507 -7.983 29.173 1.00 50.19 74 ASP A N 1
ATOM 573 C CA . ASP A 1 74 ? -31.779 -8.565 30.325 1.00 50.19 74 ASP A CA 1
ATOM 574 C C . ASP A 1 74 ? -32.015 -7.674 31.567 1.00 50.19 74 ASP A C 1
ATOM 576 O O . ASP A 1 74 ? -32.046 -6.456 31.394 1.00 50.19 74 ASP A O 1
ATOM 580 N N . PRO A 1 75 ? -32.115 -8.203 32.806 1.00 41.25 75 PRO A N 1
ATOM 581 C CA . PRO A 1 75 ? -32.199 -7.412 34.049 1.00 41.25 75 PRO A CA 1
ATOM 582 C C . PRO A 1 75 ? -31.153 -6.287 34.209 1.00 41.25 75 PRO A C 1
ATOM 584 O O . PRO A 1 75 ? -31.287 -5.432 35.078 1.00 41.25 75 PRO A O 1
ATOM 587 N N . ARG A 1 76 ? -30.118 -6.248 33.362 1.00 52.78 76 ARG A N 1
ATOM 588 C CA . ARG A 1 76 ? -29.152 -5.142 33.222 1.00 52.78 76 ARG A CA 1
ATOM 589 C C . ARG A 1 76 ? -29.501 -4.082 32.158 1.00 52.78 76 ARG A C 1
ATOM 591 O O . ARG A 1 76 ? -28.623 -3.310 31.781 1.00 52.78 76 ARG A O 1
ATOM 598 N N . GLY A 1 77 ? -30.726 -4.053 31.631 1.00 46.34 77 GLY A N 1
ATOM 599 C CA . GLY A 1 77 ? -31.166 -3.077 30.623 1.00 46.34 77 GLY A CA 1
ATOM 600 C C . GLY A 1 77 ? -30.609 -3.320 29.214 1.00 46.34 77 GLY A C 1
ATOM 601 O O . GLY A 1 77 ? -30.580 -2.404 28.396 1.00 46.34 77 GLY A O 1
ATOM 602 N N . ARG A 1 78 ? -30.120 -4.532 28.914 1.00 51.78 78 ARG A N 1
ATOM 603 C CA . ARG A 1 78 ? -29.544 -4.865 27.598 1.00 51.78 78 ARG A CA 1
ATOM 604 C C . ARG A 1 78 ? -30.576 -5.569 26.728 1.00 51.78 78 ARG A C 1
ATOM 606 O O . ARG A 1 78 ? -31.062 -6.630 27.111 1.00 51.78 78 ARG A O 1
ATOM 613 N N . VAL A 1 79 ? -30.844 -5.023 25.545 1.00 58.00 79 VAL A N 1
ATOM 614 C CA . VAL A 1 79 ? -31.669 -5.668 24.511 1.00 58.00 79 VAL A CA 1
ATOM 615 C C . VAL A 1 79 ? -31.076 -7.045 24.182 1.00 58.00 79 VAL A C 1
ATOM 617 O O . VAL A 1 79 ? -29.897 -7.144 23.809 1.00 58.00 79 VAL A O 1
ATOM 620 N N . LYS A 1 80 ? -31.848 -8.130 24.351 1.00 52.78 80 LYS A N 1
ATOM 621 C CA . LYS A 1 80 ? -31.430 -9.457 23.874 1.00 52.78 80 LYS A CA 1
ATOM 622 C C . LYS A 1 80 ? -31.456 -9.440 22.354 1.00 52.78 80 LYS A C 1
ATOM 624 O O . LYS A 1 80 ? -32.514 -9.460 21.740 1.00 52.78 80 LYS A O 1
ATOM 629 N N . GLN A 1 81 ? -30.272 -9.423 21.751 1.00 59.19 81 GLN A N 1
ATOM 630 C CA . GLN A 1 81 ? -30.167 -9.564 20.307 1.00 59.19 81 GLN A CA 1
ATOM 631 C C . GLN A 1 81 ? -30.630 -10.950 19.873 1.00 59.19 81 GLN A C 1
ATOM 633 O O . GLN A 1 81 ? -30.287 -11.961 20.492 1.00 59.19 81 GLN A O 1
ATOM 638 N N . ALA A 1 82 ? -31.401 -10.978 18.793 1.00 59.28 82 ALA A N 1
ATOM 639 C CA . ALA A 1 82 ? -31.934 -12.202 18.238 1.00 59.28 82 ALA A CA 1
ATOM 640 C C . ALA A 1 82 ? -30.807 -13.136 17.732 1.00 59.28 82 ALA A C 1
ATOM 642 O O . ALA A 1 82 ? -29.788 -12.674 17.207 1.00 59.28 82 ALA A O 1
ATOM 643 N N . PRO A 1 83 ? -30.979 -14.466 17.849 1.00 61.06 83 PRO A N 1
ATOM 644 C CA . PRO A 1 83 ? -29.932 -15.459 17.579 1.00 61.06 83 PRO A CA 1
ATOM 645 C C . PRO A 1 83 ? -29.423 -15.485 16.127 1.00 61.06 83 PRO A C 1
ATOM 647 O O . PRO A 1 83 ? -28.367 -16.058 15.857 1.00 61.06 83 PRO A O 1
ATOM 650 N N . TRP A 1 84 ? -30.124 -14.852 15.181 1.00 61.84 84 TRP A N 1
ATOM 651 C CA . TRP A 1 84 ? -29.670 -14.743 13.792 1.00 61.84 84 TRP A CA 1
ATOM 652 C C . TRP A 1 84 ? -28.405 -13.886 13.646 1.00 61.84 84 TRP A C 1
ATOM 654 O O . TRP A 1 84 ? -27.577 -14.193 12.793 1.00 61.84 84 TRP A O 1
ATOM 664 N N . HIS A 1 85 ? -28.191 -12.889 14.514 1.00 70.06 85 HIS A N 1
ATOM 665 C CA . HIS A 1 85 ? -26.992 -12.044 14.473 1.00 70.06 85 HIS A CA 1
ATOM 666 C C . HIS A 1 85 ? -25.701 -12.858 14.623 1.00 70.06 85 HIS A C 1
ATOM 668 O O . HIS A 1 85 ? -24.734 -12.628 13.904 1.00 70.06 85 HIS A O 1
ATOM 674 N N . GLN A 1 86 ? -25.691 -13.856 15.512 1.00 72.75 86 GLN A N 1
ATOM 675 C CA . GLN A 1 86 ? -24.523 -14.718 15.719 1.00 72.75 86 GLN A CA 1
ATOM 676 C C . GLN A 1 86 ? -24.232 -15.603 14.502 1.00 72.75 86 GLN A C 1
ATOM 678 O O . GLN A 1 86 ? -23.071 -15.871 14.204 1.00 72.75 86 GLN A O 1
ATOM 683 N N . ARG A 1 87 ? -25.275 -16.033 13.779 1.00 77.81 87 ARG A N 1
ATOM 684 C CA . ARG A 1 87 ? -25.128 -16.842 12.560 1.00 77.81 87 ARG A CA 1
ATOM 685 C C . ARG A 1 87 ? -24.525 -16.033 11.414 1.00 77.81 87 ARG A C 1
ATOM 687 O O . ARG A 1 87 ? -23.659 -16.554 10.723 1.00 77.81 87 ARG A O 1
ATOM 694 N N . VAL A 1 88 ? -24.934 -14.772 11.260 1.00 82.69 88 VAL A N 1
ATOM 695 C CA . VAL A 1 88 ? -24.369 -13.857 10.252 1.00 82.69 88 VAL A CA 1
ATOM 696 C C . VAL A 1 88 ? -22.891 -13.575 10.542 1.00 82.69 88 VAL A C 1
ATOM 698 O O . VAL A 1 88 ? -22.046 -13.752 9.673 1.00 82.69 88 VAL A O 1
ATOM 701 N N . MET A 1 89 ? -22.538 -13.276 11.795 1.00 83.50 89 MET A N 1
ATOM 702 C CA . MET A 1 89 ? -21.129 -13.060 12.158 1.00 83.50 89 MET A CA 1
ATOM 703 C C . MET A 1 89 ? -20.261 -14.303 11.919 1.00 83.50 89 MET A C 1
ATOM 705 O O . MET A 1 89 ? -19.099 -14.188 11.542 1.00 83.50 89 MET A O 1
ATOM 709 N N . LEU A 1 90 ? -20.807 -15.504 12.140 1.00 87.31 90 LEU A N 1
ATOM 710 C CA . LEU A 1 90 ? -20.097 -16.746 11.842 1.00 87.31 90 LEU A CA 1
ATOM 711 C C . LEU A 1 90 ? -19.882 -16.920 10.331 1.00 87.31 90 LEU A C 1
ATOM 713 O O . LEU A 1 90 ? -18.796 -17.332 9.928 1.00 87.31 90 LEU A O 1
ATOM 717 N N . SER A 1 91 ? -20.877 -16.589 9.496 1.00 90.44 91 SER A N 1
ATOM 718 C CA . SER A 1 91 ? -20.701 -16.632 8.040 1.00 90.44 91 SER A CA 1
ATOM 719 C C . SER A 1 91 ? -19.629 -15.657 7.557 1.00 90.44 91 SER A C 1
ATOM 721 O O . SER A 1 91 ? -18.849 -16.019 6.679 1.00 90.44 91 SER A O 1
ATOM 723 N N . ASP A 1 92 ? -19.510 -14.482 8.173 1.00 92.06 92 ASP A N 1
ATOM 724 C CA . ASP A 1 92 ? -18.506 -13.480 7.799 1.00 92.06 92 ASP A CA 1
ATOM 725 C C . ASP A 1 92 ? -17.070 -13.964 8.082 1.00 92.06 92 ASP A C 1
ATOM 727 O O . ASP A 1 92 ? -16.170 -13.815 7.249 1.00 92.06 92 ASP A O 1
ATOM 731 N N . TRP A 1 93 ? -16.849 -14.658 9.205 1.00 94.62 93 TRP A N 1
ATOM 732 C CA . TRP A 1 93 ? -15.571 -15.332 9.479 1.00 94.62 93 TRP A CA 1
ATOM 733 C C . TRP A 1 93 ? -15.240 -16.413 8.445 1.00 94.62 93 TRP A C 1
ATOM 735 O O . TRP A 1 93 ? -14.082 -16.538 8.034 1.00 94.62 93 TRP A O 1
ATOM 745 N N . VAL A 1 94 ? -16.240 -17.180 7.999 1.00 95.75 94 VAL A N 1
ATOM 746 C CA . VAL A 1 94 ? -16.056 -18.186 6.942 1.00 95.75 94 VAL A CA 1
ATOM 747 C C . VAL A 1 94 ? -15.667 -17.509 5.627 1.00 95.75 94 VAL A C 1
ATOM 749 O O . VAL A 1 94 ? -14.733 -17.965 4.969 1.00 95.75 94 VAL A O 1
ATOM 752 N N . VAL A 1 95 ? -16.302 -16.389 5.270 1.00 95.88 95 VAL A N 1
ATOM 753 C CA . VAL A 1 95 ? -15.936 -15.593 4.085 1.00 95.88 95 VAL A CA 1
ATOM 754 C C . VAL A 1 95 ? -14.498 -15.084 4.180 1.00 95.88 95 VAL A C 1
ATOM 756 O O . VAL A 1 95 ? -13.742 -15.236 3.220 1.00 95.88 95 VAL A O 1
ATOM 759 N N . CYS A 1 96 ? -14.074 -14.572 5.338 1.00 96.62 96 CYS A N 1
ATOM 760 C CA . CYS A 1 96 ? -12.684 -14.161 5.557 1.00 96.62 96 CYS A CA 1
ATOM 761 C C . CYS A 1 96 ? -11.708 -15.328 5.336 1.00 96.62 96 CYS A C 1
ATOM 763 O O . CYS A 1 96 ? -10.697 -15.178 4.646 1.00 96.62 96 CYS A O 1
ATOM 765 N N . GLY A 1 97 ? -12.024 -16.507 5.882 1.00 97.12 97 GLY A N 1
ATOM 766 C CA . GLY A 1 97 ? -11.247 -17.729 5.671 1.00 97.12 97 GLY A CA 1
ATOM 767 C C . GLY A 1 97 ? -11.165 -18.126 4.19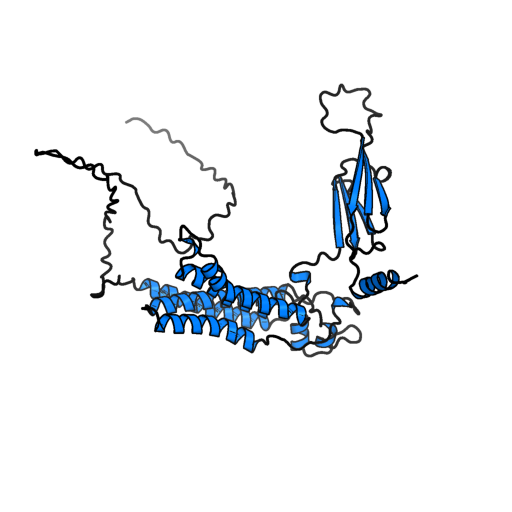4 1.00 97.12 97 GLY A C 1
ATOM 768 O O . GLY A 1 97 ? -10.078 -18.424 3.699 1.00 97.12 97 GLY A O 1
ATOM 769 N N . MET A 1 98 ? -12.284 -18.059 3.466 1.00 97.25 98 MET A N 1
ATOM 770 C CA . MET A 1 98 ? -12.331 -18.346 2.028 1.00 97.25 98 MET A CA 1
ATOM 771 C C . MET A 1 98 ? -11.487 -17.360 1.214 1.00 97.25 98 MET A C 1
ATOM 773 O O . MET A 1 98 ? -10.722 -17.789 0.356 1.00 97.25 98 MET A O 1
ATOM 777 N N . LEU A 1 99 ? -11.553 -16.057 1.502 1.00 97.75 99 LEU A N 1
ATOM 778 C CA . LEU A 1 99 ? -10.737 -15.042 0.823 1.00 97.75 99 LEU A CA 1
ATOM 779 C C . LEU A 1 99 ? -9.234 -15.273 1.039 1.00 97.75 99 LEU A C 1
ATOM 781 O O . LEU A 1 99 ? -8.439 -15.159 0.102 1.00 97.75 99 LEU A O 1
ATOM 785 N N . LEU A 1 100 ? -8.831 -15.648 2.256 1.00 96.56 100 LEU A N 1
ATOM 786 C CA . LEU A 1 100 ? -7.440 -15.997 2.550 1.00 96.56 100 LEU A CA 1
ATOM 787 C C . LEU A 1 100 ? -7.012 -17.295 1.852 1.00 96.56 100 LEU A C 1
ATOM 789 O O . LEU A 1 100 ? -5.896 -17.358 1.331 1.00 96.56 100 LEU A O 1
ATOM 793 N N . ALA A 1 101 ? -7.893 -18.296 1.782 1.00 97.12 101 ALA A N 1
ATOM 794 C CA . ALA A 1 101 ? -7.642 -19.534 1.049 1.00 97.12 101 ALA A CA 1
ATOM 795 C C . ALA A 1 101 ? -7.469 -19.271 -0.455 1.00 97.12 101 ALA A C 1
ATOM 797 O O . ALA A 1 101 ? -6.486 -19.717 -1.046 1.00 97.12 101 ALA A O 1
ATOM 798 N N . VAL A 1 102 ? -8.352 -18.468 -1.059 1.00 96.69 102 VAL A N 1
ATOM 799 C CA . VAL A 1 102 ? -8.226 -18.029 -2.457 1.00 96.69 102 VAL A CA 1
ATOM 800 C C . VAL A 1 102 ? -6.911 -17.282 -2.665 1.00 96.69 102 VAL A C 1
ATOM 802 O O . VAL A 1 102 ? -6.184 -17.588 -3.603 1.00 96.69 102 VAL A O 1
ATOM 805 N N . SER A 1 103 ? -6.537 -16.363 -1.769 1.00 95.31 103 SER A N 1
ATOM 806 C CA . SER A 1 103 ? -5.249 -15.663 -1.856 1.00 95.31 103 SER A CA 1
ATOM 807 C C . SER A 1 103 ? -4.050 -16.620 -1.827 1.00 95.31 103 SER A C 1
ATOM 809 O O . SER A 1 103 ? -3.099 -16.439 -2.594 1.00 95.31 103 SER A O 1
ATOM 811 N N . ALA A 1 104 ? -4.082 -17.645 -0.969 1.00 94.69 104 ALA A N 1
ATOM 812 C CA . ALA A 1 104 ? -3.033 -18.658 -0.901 1.00 94.69 104 ALA A CA 1
ATOM 813 C C . ALA A 1 104 ? -2.945 -19.466 -2.203 1.00 94.69 104 ALA A C 1
ATOM 815 O O . ALA A 1 104 ? -1.850 -19.620 -2.739 1.00 94.69 104 ALA A O 1
ATOM 816 N N . VAL A 1 105 ? -4.089 -19.895 -2.744 1.00 95.56 105 VAL A N 1
ATOM 817 C CA . VAL A 1 105 ? -4.184 -20.618 -4.021 1.00 95.56 105 VAL A CA 1
ATOM 818 C C . VAL A 1 105 ? -3.673 -19.764 -5.181 1.00 95.56 105 VAL A C 1
ATOM 820 O O . VAL A 1 105 ? -2.845 -20.226 -5.959 1.00 95.56 105 VAL A O 1
ATOM 823 N N . VAL A 1 106 ? -4.073 -18.490 -5.262 1.00 93.75 106 VAL A N 1
ATOM 824 C CA . VAL A 1 106 ? -3.600 -17.554 -6.295 1.00 93.75 106 VAL A CA 1
ATOM 825 C C . VAL A 1 106 ? -2.072 -17.468 -6.295 1.00 93.75 106 VAL A C 1
ATOM 827 O O . VAL A 1 106 ? -1.451 -17.515 -7.351 1.00 93.75 106 VAL A O 1
ATOM 830 N N . ARG A 1 107 ? -1.425 -17.421 -5.125 1.00 88.88 107 ARG A N 1
ATOM 831 C CA . ARG A 1 107 ? 0.046 -17.332 -5.028 1.00 88.88 107 ARG A CA 1
ATOM 832 C C . ARG A 1 107 ? 0.792 -18.560 -5.560 1.00 88.88 107 ARG A C 1
ATOM 834 O O . ARG A 1 107 ? 1.985 -18.420 -5.848 1.00 88.88 107 ARG A O 1
ATOM 841 N N . LEU A 1 108 ? 0.123 -19.709 -5.695 1.00 90.94 108 LEU A N 1
ATOM 842 C CA . LEU A 1 108 ? 0.691 -20.922 -6.294 1.00 90.94 108 LEU A CA 1
ATOM 843 C C . LEU A 1 108 ? 0.827 -20.809 -7.815 1.00 90.94 108 LEU A C 1
ATOM 845 O O . LEU A 1 108 ? 1.712 -21.437 -8.386 1.00 90.94 108 LEU A O 1
ATOM 849 N N . PHE A 1 109 ? -0.008 -19.994 -8.463 1.00 91.81 109 PHE A N 1
ATOM 850 C CA . PHE A 1 109 ? 0.088 -19.753 -9.899 1.00 91.81 109 PHE A CA 1
ATOM 851 C C . PHE A 1 109 ? 1.206 -18.767 -10.223 1.00 91.81 109 PHE A C 1
ATOM 853 O O . PHE A 1 109 ? 1.417 -17.778 -9.507 1.00 91.81 109 PHE A O 1
ATOM 860 N N . GLU A 1 110 ? 1.899 -19.019 -11.330 1.00 89.75 110 GLU A N 1
ATOM 861 C CA . GLU A 1 110 ? 2.892 -18.093 -11.859 1.00 89.75 110 GLU A CA 1
ATOM 862 C C . GLU A 1 110 ? 2.222 -16.772 -12.269 1.00 89.75 110 GLU A C 1
ATOM 864 O O . GLU A 1 110 ? 1.114 -16.778 -12.817 1.00 89.75 110 GLU A O 1
ATOM 869 N N . PRO A 1 111 ? 2.837 -15.621 -11.945 1.00 90.31 111 PRO A N 1
ATOM 870 C CA . PRO A 1 111 ? 2.328 -14.336 -12.396 1.00 90.31 111 PRO A CA 1
ATOM 871 C C . PRO A 1 111 ? 2.480 -14.211 -13.915 1.00 90.31 111 PRO A C 1
ATOM 873 O O . PRO A 1 111 ? 3.344 -14.839 -14.521 1.00 90.31 111 PRO A O 1
ATOM 876 N N . PHE A 1 112 ? 1.683 -13.339 -14.527 1.00 88.75 112 PHE A N 1
ATOM 877 C CA . PHE A 1 112 ? 1.930 -12.909 -15.897 1.00 88.75 112 PHE A CA 1
ATOM 878 C C . PHE A 1 112 ? 3.360 -12.352 -16.025 1.00 88.75 112 PHE A C 1
ATOM 880 O O . PHE A 1 112 ? 3.856 -11.678 -15.121 1.00 88.75 112 PHE A O 1
ATOM 887 N N . HIS A 1 113 ? 4.042 -12.636 -17.131 1.00 86.31 113 HIS A N 1
ATOM 888 C CA . HIS A 1 113 ? 5.390 -12.131 -17.383 1.00 86.31 113 HIS A CA 1
ATOM 889 C C . HIS A 1 113 ? 5.313 -11.024 -18.430 1.00 86.31 113 HIS A C 1
ATOM 891 O O . HIS A 1 113 ? 5.197 -11.290 -19.626 1.00 86.31 113 HIS A O 1
ATOM 897 N N . GLN A 1 114 ? 5.357 -9.770 -17.977 1.00 78.88 114 GLN A N 1
ATOM 898 C CA . GLN A 1 114 ? 5.495 -8.643 -18.895 1.00 78.88 114 GLN A CA 1
ATOM 899 C C . GLN A 1 114 ? 6.826 -8.722 -19.651 1.00 78.88 114 GLN A C 1
ATOM 901 O O . GLN A 1 114 ? 7.829 -9.210 -19.127 1.00 78.88 114 GLN A O 1
ATOM 906 N N . LEU A 1 115 ? 6.833 -8.216 -20.885 1.00 75.44 115 LEU A N 1
ATOM 907 C CA . LEU A 1 115 ? 8.051 -8.111 -21.681 1.00 75.44 115 LEU A CA 1
ATOM 908 C C . LEU A 1 115 ? 9.041 -7.174 -20.982 1.00 75.44 115 LEU A C 1
ATOM 910 O O . LEU A 1 115 ? 8.691 -6.056 -20.604 1.00 75.44 115 LEU A O 1
ATOM 914 N N . VAL A 1 116 ? 10.276 -7.645 -20.821 1.00 76.75 116 VAL A N 1
ATOM 915 C CA . VAL A 1 116 ? 11.374 -6.892 -20.212 1.00 76.75 116 VAL A CA 1
ATOM 916 C C . VAL A 1 116 ? 12.415 -6.600 -21.281 1.00 76.75 116 VAL A C 1
ATOM 918 O O . VAL A 1 116 ? 12.920 -7.520 -21.923 1.00 76.75 116 VAL A O 1
ATOM 921 N N . THR A 1 117 ? 12.753 -5.324 -21.450 1.00 73.94 117 THR A N 1
ATOM 922 C CA . THR A 1 117 ? 13.844 -4.904 -22.332 1.00 73.94 117 THR A CA 1
ATOM 923 C C . THR A 1 117 ? 15.184 -5.201 -21.654 1.00 73.94 117 THR A C 1
ATOM 925 O O . THR A 1 117 ? 15.410 -4.719 -20.540 1.00 73.94 117 THR A O 1
ATOM 928 N N . PRO A 1 118 ? 16.091 -5.971 -22.281 1.00 73.56 118 PRO A N 1
ATOM 929 C CA . PRO A 1 118 ? 17.412 -6.228 -21.716 1.00 73.56 118 PRO A CA 1
ATOM 930 C C . PRO A 1 118 ? 18.190 -4.924 -21.496 1.00 73.56 118 PRO A C 1
ATOM 932 O O . PRO A 1 118 ? 18.252 -4.081 -22.387 1.00 73.56 118 PRO A O 1
ATOM 935 N N . GLY A 1 119 ? 18.797 -4.767 -20.317 1.00 67.50 119 GLY A N 1
ATOM 936 C CA . GLY A 1 119 ? 19.626 -3.600 -19.998 1.00 67.50 119 GLY A CA 1
ATOM 937 C C . GLY A 1 119 ? 18.859 -2.331 -19.619 1.00 67.50 119 GLY A C 1
ATOM 938 O O . GLY A 1 119 ? 19.461 -1.262 -19.603 1.00 67.50 119 GLY A O 1
ATOM 939 N N . ASP A 1 120 ? 17.561 -2.423 -19.304 1.00 71.06 120 ASP A N 1
ATOM 940 C CA . ASP A 1 120 ? 16.794 -1.281 -18.796 1.00 71.06 120 ASP A CA 1
ATOM 941 C C . ASP A 1 120 ? 17.374 -0.763 -17.453 1.00 71.06 120 ASP A C 1
ATOM 943 O O . ASP A 1 120 ? 17.350 -1.481 -16.440 1.00 71.06 120 ASP A O 1
ATOM 947 N N . PRO A 1 121 ? 17.870 0.489 -17.387 1.00 72.19 121 PRO A N 1
ATOM 948 C CA . PRO A 1 121 ? 18.409 1.059 -16.154 1.00 72.19 121 PRO A CA 1
ATOM 949 C C . PRO A 1 121 ? 17.390 1.100 -15.008 1.00 72.19 121 PRO A C 1
ATOM 951 O O . PRO A 1 121 ? 17.776 1.022 -13.843 1.00 72.19 121 PRO A O 1
ATOM 954 N N . HIS A 1 122 ? 16.089 1.173 -15.307 1.00 74.25 122 HIS A N 1
ATOM 955 C CA . HIS A 1 122 ? 15.034 1.235 -14.293 1.00 74.25 122 HIS A CA 1
ATOM 956 C C . HIS A 1 122 ? 14.779 -0.101 -13.580 1.00 74.25 122 HIS A C 1
ATOM 958 O O . HIS A 1 122 ? 14.138 -0.116 -12.529 1.00 74.25 122 HIS A O 1
ATOM 964 N N . LEU A 1 123 ? 15.296 -1.205 -14.127 1.00 82.69 123 LEU A N 1
ATOM 965 C CA . LEU A 1 123 ? 15.143 -2.571 -13.615 1.00 82.69 123 LEU A CA 1
ATOM 966 C C . LEU A 1 123 ? 16.451 -3.149 -13.037 1.00 82.69 123 LEU A C 1
ATOM 968 O O . LEU A 1 123 ? 16.510 -4.325 -12.658 1.00 82.69 123 LEU A O 1
ATOM 972 N N . SER A 1 124 ? 17.492 -2.312 -12.976 1.00 81.88 124 SER A N 1
ATOM 973 C CA . SER A 1 124 ? 18.866 -2.670 -12.604 1.00 81.88 124 SER A CA 1
ATOM 974 C C . SER A 1 124 ? 19.252 -2.244 -11.179 1.00 81.88 124 SER A C 1
ATOM 976 O O . SER A 1 124 ? 20.437 -2.187 -10.858 1.00 81.88 124 SER A O 1
ATOM 978 N N . PHE A 1 125 ? 18.284 -1.918 -10.315 1.00 83.00 125 PHE A N 1
ATOM 979 C CA . PHE A 1 125 ? 18.579 -1.519 -8.935 1.00 83.00 125 PHE A CA 1
ATOM 980 C C . PHE A 1 125 ? 19.059 -2.706 -8.090 1.00 83.00 125 PHE A C 1
ATOM 982 O O . PHE A 1 125 ? 18.549 -3.818 -8.262 1.00 83.00 125 PHE A O 1
ATOM 989 N N . PRO A 1 126 ? 19.977 -2.477 -7.132 1.00 85.25 126 PRO A N 1
ATOM 990 C CA . PRO A 1 126 ? 20.450 -3.537 -6.261 1.00 85.25 126 PRO A CA 1
ATOM 991 C C . PRO A 1 126 ? 19.353 -4.016 -5.301 1.00 85.25 126 PRO A C 1
ATOM 993 O O . PRO A 1 126 ? 18.524 -3.228 -4.823 1.00 85.25 126 PRO A O 1
ATOM 996 N N . VAL A 1 127 ? 19.363 -5.305 -4.962 1.00 84.12 127 VAL A N 1
ATOM 997 C CA . VAL A 1 127 ? 18.468 -5.879 -3.951 1.00 84.12 127 VAL A CA 1
ATOM 998 C C . VAL A 1 127 ? 18.811 -5.289 -2.586 1.00 84.12 127 VAL A C 1
ATOM 1000 O O . VAL A 1 127 ? 19.775 -5.669 -1.927 1.00 84.12 127 VAL A O 1
ATOM 1003 N N . SER A 1 128 ? 17.981 -4.343 -2.155 1.00 82.75 128 SER A N 1
ATOM 1004 C CA . SER A 1 128 ? 18.138 -3.652 -0.880 1.00 82.75 128 SER A CA 1
ATOM 1005 C C . SER A 1 128 ? 17.390 -4.370 0.245 1.00 82.75 128 SER A C 1
ATOM 1007 O O . SER A 1 128 ? 16.344 -4.994 0.035 1.00 82.75 128 SER A O 1
ATOM 1009 N N . HIS A 1 129 ? 17.912 -4.247 1.465 1.00 87.81 129 HIS A N 1
ATOM 1010 C CA . HIS A 1 129 ? 17.244 -4.726 2.673 1.00 87.81 129 HIS A CA 1
ATOM 1011 C C . HIS A 1 129 ? 15.885 -4.025 2.866 1.00 87.81 129 HIS A C 1
ATOM 1013 O O . HIS A 1 129 ? 15.757 -2.830 2.610 1.00 87.81 129 HIS A O 1
ATOM 1019 N N . GLU A 1 130 ? 14.867 -4.756 3.331 1.00 88.62 130 GLU A N 1
ATOM 1020 C CA . GLU A 1 130 ? 13.557 -4.170 3.643 1.00 88.62 130 GLU A CA 1
ATOM 1021 C C . GLU A 1 130 ? 13.631 -3.392 4.964 1.00 88.62 130 GLU A C 1
ATOM 1023 O O . GLU A 1 130 ? 13.765 -3.992 6.027 1.00 88.62 130 GLU A O 1
ATOM 1028 N N . THR A 1 131 ? 13.490 -2.065 4.926 1.00 91.88 131 THR A N 1
ATOM 1029 C CA . THR A 1 131 ? 13.412 -1.216 6.128 1.00 91.88 131 THR A CA 1
ATOM 1030 C C . THR A 1 131 ? 12.307 -1.704 7.068 1.00 91.88 131 THR A C 1
ATOM 1032 O O . THR A 1 131 ? 12.494 -1.763 8.282 1.00 91.88 131 THR A O 1
ATOM 1035 N N . VAL A 1 132 ? 11.156 -2.090 6.503 1.00 93.88 132 VAL A N 1
ATOM 1036 C CA . VAL A 1 132 ? 10.059 -2.731 7.238 1.00 93.88 132 VAL A CA 1
ATOM 1037 C C . VAL A 1 132 ? 9.832 -4.133 6.667 1.00 93.88 132 VAL A C 1
ATOM 1039 O O . VAL A 1 132 ? 9.163 -4.268 5.638 1.00 93.88 132 VAL A O 1
ATOM 1042 N N . PRO A 1 133 ? 10.369 -5.185 7.309 1.00 93.81 133 PRO A N 1
ATOM 1043 C CA . PRO A 1 133 ? 10.211 -6.550 6.830 1.00 93.81 133 PRO A CA 1
ATOM 1044 C C . PRO A 1 133 ? 8.773 -7.052 6.995 1.00 93.81 133 PRO A C 1
ATOM 1046 O O . PRO A 1 133 ? 8.002 -6.565 7.826 1.00 93.81 133 PRO A O 1
ATOM 1049 N N . THR A 1 134 ? 8.426 -8.093 6.234 1.00 91.81 134 THR A N 1
ATOM 1050 C CA . THR A 1 134 ? 7.069 -8.684 6.203 1.00 91.81 134 THR A CA 1
ATOM 1051 C C . THR A 1 134 ? 6.524 -9.044 7.599 1.00 91.81 134 THR A C 1
ATOM 1053 O O . THR A 1 134 ? 5.349 -8.817 7.896 1.00 91.81 134 THR A O 1
ATOM 1056 N N . TRP A 1 135 ? 7.365 -9.584 8.486 1.00 94.25 135 TRP A N 1
ATOM 1057 C CA . TRP A 1 135 ? 6.947 -9.930 9.849 1.00 94.25 135 TRP A CA 1
ATOM 1058 C C . TRP A 1 135 ? 6.605 -8.683 10.675 1.00 94.25 135 TRP A C 1
ATOM 1060 O O . TRP A 1 135 ? 5.624 -8.691 11.416 1.00 94.25 135 TRP A O 1
ATOM 1070 N N . LEU A 1 136 ? 7.366 -7.597 10.507 1.00 95.81 136 LEU A N 1
ATOM 1071 C CA . LEU A 1 136 ? 7.189 -6.368 11.273 1.00 95.81 136 LEU A CA 1
ATOM 1072 C C . LEU A 1 136 ? 5.921 -5.639 10.839 1.00 95.81 136 LEU A C 1
ATOM 1074 O O . LEU A 1 136 ? 5.149 -5.215 11.690 1.00 95.81 136 LEU A O 1
ATOM 1078 N N . VAL A 1 137 ? 5.650 -5.549 9.534 1.00 95.69 137 VAL A N 1
ATOM 1079 C CA . VAL A 1 137 ? 4.389 -4.959 9.056 1.00 95.69 137 VAL A CA 1
ATOM 1080 C C . VAL A 1 137 ? 3.176 -5.767 9.524 1.00 95.69 137 VAL A C 1
ATOM 1082 O O . VAL A 1 137 ? 2.169 -5.177 9.904 1.00 95.69 137 VAL A O 1
ATOM 1085 N N . THR A 1 138 ? 3.282 -7.099 9.588 1.00 93.88 138 THR A N 1
ATOM 1086 C CA . THR A 1 138 ? 2.213 -7.963 10.119 1.00 93.88 138 THR A CA 1
ATOM 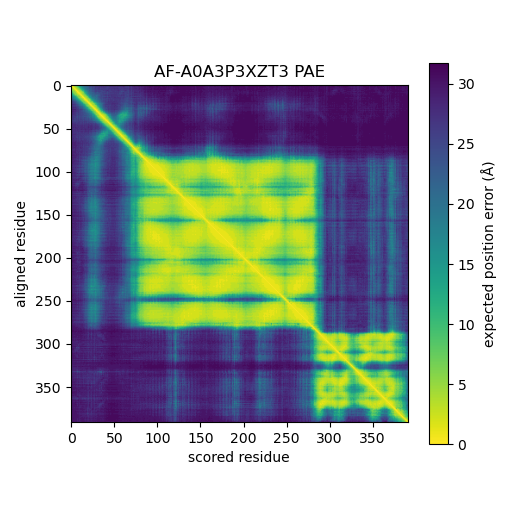1087 C C . THR A 1 138 ? 1.993 -7.721 11.613 1.00 93.88 138 THR A C 1
ATOM 1089 O O . THR A 1 138 ? 0.856 -7.543 12.054 1.00 93.88 138 THR A O 1
ATOM 1092 N N . LEU A 1 139 ? 3.083 -7.643 12.385 1.00 95.75 139 LEU A N 1
ATOM 1093 C CA . LEU A 1 139 ? 3.049 -7.333 13.813 1.00 95.75 139 LEU A CA 1
ATOM 1094 C C . LEU A 1 139 ? 2.442 -5.952 14.076 1.00 95.75 139 LEU A C 1
ATOM 1096 O O . LEU A 1 139 ? 1.599 -5.822 14.955 1.00 95.75 139 LEU A O 1
ATOM 1100 N N . LEU A 1 140 ? 2.827 -4.929 13.313 1.00 96.06 140 LEU A N 1
ATOM 1101 C CA . LEU A 1 140 ? 2.277 -3.582 13.455 1.00 96.06 140 LEU A CA 1
ATOM 1102 C C . LEU A 1 140 ? 0.801 -3.536 13.041 1.00 96.06 140 LEU A C 1
ATOM 1104 O O . LEU A 1 140 ? -0.023 -2.987 13.767 1.00 96.06 140 LEU A O 1
ATOM 1108 N N . GLY A 1 141 ? 0.448 -4.144 11.908 1.00 95.25 141 GLY A N 1
ATOM 1109 C CA . GLY A 1 141 ? -0.910 -4.106 11.375 1.00 95.25 141 GLY A CA 1
ATOM 1110 C C . GLY A 1 141 ? -1.939 -4.825 12.247 1.00 95.25 141 GLY A C 1
ATOM 1111 O O . GLY A 1 141 ? -3.057 -4.341 12.367 1.00 95.25 141 GLY A O 1
ATOM 1112 N N . ILE A 1 142 ? -1.576 -5.930 12.904 1.00 94.94 142 ILE A N 1
ATOM 1113 C CA . ILE A 1 142 ? -2.488 -6.669 13.798 1.00 94.94 142 ILE A CA 1
ATOM 1114 C C . ILE A 1 142 ? -2.285 -6.259 15.260 1.00 94.94 142 ILE A C 1
ATOM 1116 O O . ILE A 1 142 ? -3.248 -6.026 15.992 1.00 94.94 142 ILE A O 1
ATOM 1120 N N . GLY A 1 143 ? -1.033 -6.140 15.694 1.00 95.38 143 GLY A N 1
ATOM 1121 C CA . GLY A 1 143 ? -0.676 -5.869 17.082 1.00 95.38 143 GLY A CA 1
ATOM 1122 C C . GLY A 1 143 ? -1.092 -4.479 17.550 1.00 95.38 143 GLY A C 1
ATOM 1123 O O . GLY A 1 143 ? -1.551 -4.351 18.685 1.00 95.38 143 GLY A O 1
ATOM 1124 N N . VAL A 1 144 ? -1.007 -3.447 16.699 1.00 96.00 144 VAL A N 1
ATOM 1125 C CA . VAL A 1 144 ? -1.427 -2.088 17.082 1.00 96.00 144 VAL A CA 1
ATOM 1126 C C . VAL A 1 144 ? -2.943 -2.020 17.335 1.00 96.00 144 VAL A C 1
ATOM 1128 O O . VAL A 1 144 ? -3.312 -1.616 18.440 1.00 96.00 144 VAL A O 1
ATOM 1131 N N . PRO A 1 145 ? -3.842 -2.463 16.425 1.00 95.44 145 PRO A N 1
ATOM 1132 C CA . PRO A 1 145 ? -5.279 -2.510 16.714 1.00 95.44 145 PRO A CA 1
ATOM 1133 C C . PRO A 1 145 ? -5.632 -3.330 17.959 1.00 95.44 145 PRO A C 1
ATOM 1135 O O . PRO A 1 145 ? -6.391 -2.860 18.806 1.00 95.44 145 PRO A O 1
ATOM 1138 N N . VAL A 1 146 ? -5.039 -4.521 18.114 1.00 93.44 146 VAL A N 1
ATOM 1139 C CA . VAL A 1 146 ? -5.278 -5.385 19.283 1.00 93.44 146 VAL A CA 1
ATOM 1140 C C . VAL A 1 146 ? -4.854 -4.692 20.577 1.00 93.44 146 VAL A C 1
ATOM 1142 O O . VAL A 1 146 ? -5.595 -4.726 21.558 1.00 93.44 146 VAL A O 1
ATOM 1145 N N . SER A 1 147 ? -3.708 -4.010 20.575 1.00 93.06 147 SER A N 1
ATOM 1146 C CA . SER A 1 147 ? -3.229 -3.250 21.733 1.00 93.06 147 SER A CA 1
ATOM 1147 C C . SER A 1 147 ? -4.171 -2.098 22.076 1.00 93.06 147 SER A C 1
ATOM 1149 O O . SER A 1 147 ? -4.493 -1.904 23.246 1.00 93.06 147 SER A O 1
ATOM 1151 N N . VAL A 1 148 ? -4.674 -1.367 21.076 1.00 93.56 148 VAL A N 1
ATOM 1152 C CA . VAL A 1 148 ? -5.649 -0.284 21.286 1.00 93.56 148 VAL A CA 1
ATOM 1153 C C . VAL A 1 148 ? -6.940 -0.815 21.906 1.00 93.56 148 VAL A C 1
ATOM 1155 O O . VAL A 1 148 ? -7.428 -0.243 22.881 1.00 93.56 148 VAL A O 1
ATOM 1158 N N . TRP A 1 149 ? -7.481 -1.923 21.399 1.00 92.50 149 TRP A N 1
ATOM 1159 C CA . TRP A 1 149 ? -8.689 -2.526 21.966 1.00 92.50 149 TRP A CA 1
ATOM 1160 C C . TRP A 1 149 ? -8.465 -3.095 23.364 1.00 92.50 149 TRP A C 1
ATOM 1162 O O . TRP A 1 149 ? -9.321 -2.933 24.235 1.00 92.50 149 TRP A O 1
ATOM 1172 N N . TYR A 1 150 ? -7.305 -3.705 23.613 1.00 90.50 150 TYR A N 1
ATOM 1173 C CA . TYR A 1 150 ? -6.927 -4.161 24.945 1.00 90.50 150 TYR A CA 1
ATOM 1174 C C . TYR A 1 150 ? -6.869 -2.988 25.929 1.00 90.50 150 TYR A C 1
ATOM 1176 O O . TYR A 1 150 ? -7.523 -3.037 26.971 1.00 90.50 150 TYR A O 1
ATOM 1184 N N . LEU A 1 151 ? -6.178 -1.897 25.587 1.00 90.75 151 LEU A N 1
ATOM 1185 C CA . LEU A 1 151 ? -6.122 -0.698 26.427 1.00 90.75 151 LEU A CA 1
ATOM 1186 C C . LEU A 1 151 ? -7.518 -0.107 26.650 1.00 90.75 151 LEU A C 1
ATOM 1188 O O . LEU A 1 151 ? -7.886 0.182 27.787 1.00 90.75 151 LEU A O 1
ATOM 1192 N N . GLN A 1 152 ? -8.342 -0.006 25.605 1.00 88.06 152 GLN A N 1
ATOM 1193 C CA . GLN A 1 152 ? -9.725 0.447 25.746 1.00 88.06 152 GLN A CA 1
ATOM 1194 C C . GLN A 1 152 ? -10.500 -0.415 26.750 1.00 88.06 152 GLN A C 1
ATOM 1196 O O . GLN A 1 152 ? -11.186 0.136 27.607 1.00 88.06 152 GLN A O 1
ATOM 1201 N N . SER A 1 153 ? -10.366 -1.743 26.679 1.00 87.44 153 SER A N 1
ATOM 1202 C CA . SER A 1 153 ? -11.054 -2.664 27.591 1.00 87.44 153 SER A CA 1
ATOM 1203 C C . SER A 1 153 ? -10.641 -2.497 29.059 1.00 87.44 153 SER A C 1
ATOM 1205 O O . SER A 1 153 ? -11.415 -2.833 29.952 1.00 87.44 153 SER A O 1
ATOM 1207 N N . ARG A 1 154 ? -9.439 -1.957 29.319 1.00 87.38 154 ARG A N 1
ATOM 1208 C CA . ARG A 1 154 ? -8.941 -1.675 30.673 1.00 87.38 154 ARG A CA 1
ATOM 1209 C C . ARG A 1 154 ? -9.445 -0.352 31.236 1.00 87.38 154 ARG A C 1
ATOM 1211 O O . ARG A 1 154 ? -9.676 -0.270 32.437 1.00 87.38 154 ARG A O 1
ATOM 1218 N N . PHE A 1 155 ? -9.582 0.669 30.394 1.00 86.56 155 PHE A N 1
ATOM 1219 C CA . PHE A 1 155 ? -9.874 2.036 30.843 1.00 86.56 155 PHE A CA 1
ATOM 1220 C C . PHE A 1 155 ? -11.335 2.456 30.656 1.00 86.56 155 PHE A C 1
ATOM 1222 O O . PHE A 1 155 ? -11.780 3.416 31.280 1.00 86.56 155 PHE A O 1
ATOM 1229 N N . ILE A 1 156 ? -12.099 1.760 29.812 1.00 84.88 156 ILE A N 1
ATOM 1230 C CA . ILE A 1 156 ? -13.484 2.101 29.477 1.00 84.88 156 ILE A CA 1
ATOM 1231 C C . ILE A 1 156 ? -14.353 0.854 29.660 1.00 84.88 156 ILE A C 1
ATOM 1233 O O . ILE A 1 156 ? -13.961 -0.238 29.256 1.00 84.88 156 ILE A O 1
ATOM 1237 N N . LYS A 1 157 ? -15.555 1.006 30.243 1.00 78.25 157 LYS A N 1
ATOM 1238 C CA . LYS A 1 157 ? -16.539 -0.089 30.302 1.00 78.25 157 LYS A CA 1
ATOM 1239 C C . LYS A 1 157 ? -16.796 -0.604 28.890 1.00 78.25 157 LYS A C 1
ATOM 1241 O O . LYS A 1 157 ? -17.228 0.150 28.020 1.00 78.25 157 LYS A O 1
ATOM 1246 N N . TYR A 1 158 ? -16.523 -1.885 28.689 1.00 76.25 158 TYR A N 1
ATOM 1247 C CA . TYR A 1 158 ? -16.446 -2.476 27.367 1.00 76.25 158 TYR A CA 1
ATOM 1248 C C . TYR A 1 158 ? -17.360 -3.698 27.261 1.00 76.25 158 TYR A C 1
ATOM 1250 O O . TYR A 1 158 ? -17.327 -4.578 28.121 1.00 76.25 158 TYR A O 1
ATOM 1258 N N . ASP A 1 159 ? -18.176 -3.758 26.207 1.00 81.25 159 ASP A N 1
ATOM 1259 C CA . ASP A 1 159 ? -18.971 -4.946 25.887 1.00 81.25 159 ASP A CA 1
ATOM 1260 C C . ASP A 1 159 ? -18.134 -5.889 25.004 1.00 81.25 159 ASP A C 1
ATOM 1262 O O . ASP A 1 159 ? -17.767 -5.489 23.899 1.00 81.25 159 ASP A O 1
ATOM 1266 N N . PRO A 1 160 ? -17.842 -7.141 25.411 1.00 79.44 160 PRO A N 1
ATOM 1267 C CA . PRO A 1 160 ? -17.066 -8.088 24.598 1.00 79.44 160 PRO A CA 1
ATOM 1268 C C . PRO A 1 160 ? -17.622 -8.289 23.179 1.00 79.44 160 PRO A C 1
ATOM 1270 O O . PRO A 1 160 ? -16.877 -8.605 22.252 1.00 79.44 160 PRO A O 1
ATOM 1273 N N . ARG A 1 161 ? -18.918 -8.045 22.963 1.00 80.50 161 ARG A N 1
ATOM 1274 C CA . ARG A 1 161 ? -19.541 -8.103 21.631 1.00 80.50 161 ARG A CA 1
ATOM 1275 C C . ARG A 1 161 ? -19.088 -6.970 20.711 1.00 80.50 161 ARG A C 1
ATOM 1277 O O . ARG A 1 161 ? -19.121 -7.115 19.491 1.00 80.50 161 ARG A O 1
ATOM 1284 N N . GLU A 1 162 ? -18.691 -5.823 21.253 1.00 82.75 162 GLU A N 1
ATOM 1285 C CA . GLU A 1 162 ? -18.038 -4.771 20.469 1.00 82.75 162 GLU A CA 1
ATOM 1286 C C . GLU A 1 162 ? -16.643 -5.193 20.001 1.00 82.75 162 GLU A C 1
ATOM 1288 O O . GLU A 1 162 ? -16.255 -4.830 18.888 1.00 82.75 162 GLU A O 1
ATOM 1293 N N . LEU A 1 163 ? -15.924 -6.001 20.792 1.00 84.06 163 LEU A N 1
ATOM 1294 C CA . LEU A 1 163 ? -14.588 -6.488 20.417 1.00 84.06 163 LEU A CA 1
ATOM 1295 C C . LEU A 1 163 ? -14.708 -7.482 19.288 1.00 84.06 163 LEU A C 1
ATOM 1297 O O . LEU A 1 163 ? -13.986 -7.374 18.303 1.00 84.06 163 LEU A O 1
ATOM 1301 N N . LEU A 1 164 ? -15.673 -8.393 19.391 1.00 86.00 164 LEU A N 1
ATOM 1302 C CA . LEU A 1 164 ? -15.949 -9.352 18.332 1.00 86.00 164 LEU A CA 1
ATOM 1303 C C . LEU A 1 164 ? -16.301 -8.654 17.008 1.00 86.00 164 LEU A C 1
ATOM 1305 O O . LEU A 1 164 ? -15.786 -9.028 15.964 1.00 86.00 164 LEU A O 1
ATOM 1309 N N . ARG A 1 165 ? -17.120 -7.595 17.043 1.00 87.38 165 ARG A N 1
ATOM 1310 C CA . ARG A 1 165 ? -17.454 -6.811 15.840 1.00 87.38 165 ARG A CA 1
ATOM 1311 C C . ARG A 1 165 ? -16.253 -6.047 15.279 1.00 87.38 165 ARG A C 1
ATOM 1313 O O . ARG A 1 165 ? -16.059 -6.017 14.070 1.00 87.38 165 ARG A O 1
ATOM 1320 N N . SER A 1 166 ? -15.440 -5.445 16.148 1.00 90.81 166 SER A N 1
ATOM 1321 C CA . SER A 1 166 ? -14.258 -4.677 15.726 1.00 90.81 166 SER A CA 1
ATOM 1322 C C . SER A 1 166 ? -13.174 -5.584 15.130 1.00 90.81 166 SER A C 1
ATOM 1324 O O . SER A 1 166 ? -12.571 -5.241 14.117 1.00 90.81 166 SER A O 1
ATOM 1326 N N . THR A 1 167 ? -12.961 -6.758 15.732 1.00 90.69 167 THR A N 1
ATOM 1327 C CA . THR A 1 167 ? -12.016 -7.778 15.250 1.00 90.69 167 THR A CA 1
ATOM 1328 C C . THR A 1 167 ? -12.477 -8.412 13.943 1.00 90.69 167 THR A C 1
ATOM 1330 O O . THR A 1 167 ? -11.653 -8.574 13.047 1.00 90.69 167 THR A O 1
ATOM 1333 N N . LEU A 1 168 ? -13.775 -8.702 13.801 1.00 92.56 168 LEU A N 1
ATOM 1334 C CA . LEU A 1 168 ? -14.349 -9.187 12.547 1.00 92.56 168 LEU A CA 1
ATOM 1335 C C . LEU A 1 168 ? -14.152 -8.168 11.416 1.00 92.56 168 LEU A C 1
ATOM 1337 O O . LEU A 1 168 ? -13.588 -8.523 10.389 1.00 92.56 168 LEU A O 1
ATOM 1341 N N . GLY A 1 169 ? -14.489 -6.891 11.632 1.00 94.12 169 GLY A N 1
ATOM 1342 C CA . GLY A 1 169 ? -14.300 -5.856 10.606 1.00 94.12 169 GLY A CA 1
ATOM 1343 C C . GLY A 1 169 ? -12.835 -5.669 10.183 1.00 94.12 169 GLY A C 1
ATOM 1344 O O . GLY A 1 169 ? -12.543 -5.440 9.008 1.00 94.12 169 GLY A O 1
ATOM 1345 N N . LEU A 1 170 ? -11.886 -5.825 11.114 1.00 95.62 170 LEU A N 1
ATOM 1346 C CA . LEU A 1 170 ? -10.460 -5.823 10.779 1.00 95.62 170 LEU A CA 1
ATOM 1347 C C . LEU A 1 170 ? -10.076 -7.050 9.939 1.00 95.62 170 LEU A C 1
ATOM 1349 O O . LEU A 1 170 ? -9.342 -6.915 8.960 1.00 95.62 170 LEU A O 1
ATOM 1353 N N . ALA A 1 171 ? -10.568 -8.236 10.305 1.00 95.94 171 ALA A N 1
ATOM 1354 C CA . ALA A 1 171 ? -10.319 -9.467 9.561 1.00 95.94 171 ALA A CA 1
ATOM 1355 C C . ALA A 1 171 ? -10.903 -9.410 8.140 1.00 95.94 171 ALA A C 1
ATOM 1357 O O . ALA A 1 171 ? -10.234 -9.821 7.191 1.00 95.94 171 ALA A O 1
ATOM 1358 N N . GLU A 1 172 ? -12.096 -8.840 7.970 1.00 95.88 172 GLU A N 1
ATOM 1359 C CA . GLU A 1 172 ? -12.724 -8.593 6.667 1.00 95.88 172 GLU A CA 1
ATOM 1360 C C . GLU A 1 172 ? -11.883 -7.641 5.813 1.00 95.88 172 GLU A C 1
ATOM 1362 O O . GLU A 1 172 ? -11.531 -7.973 4.680 1.00 95.88 172 GLU A O 1
ATOM 1367 N N . SER A 1 173 ? -11.481 -6.494 6.375 1.00 97.50 173 SER A N 1
ATOM 1368 C CA . SER A 1 173 ? -10.640 -5.511 5.682 1.00 97.50 173 SER A CA 1
ATOM 1369 C C . SER A 1 173 ? -9.325 -6.129 5.190 1.00 97.50 173 SER A C 1
ATOM 1371 O O . SER A 1 173 ? -8.951 -5.987 4.018 1.00 97.50 173 SER A O 1
ATOM 1373 N N . ILE A 1 174 ? -8.635 -6.870 6.066 1.00 97.25 174 ILE A N 1
ATOM 1374 C CA . ILE A 1 174 ? -7.364 -7.526 5.742 1.00 97.25 174 ILE A CA 1
ATOM 1375 C C . ILE A 1 174 ? -7.571 -8.634 4.705 1.00 97.25 174 ILE A C 1
ATOM 1377 O O . ILE A 1 174 ? -6.853 -8.670 3.706 1.00 97.25 174 ILE A O 1
ATOM 1381 N N . SER A 1 175 ? -8.526 -9.543 4.917 1.00 97.50 175 SER A N 1
ATOM 1382 C CA . SER A 1 175 ? -8.730 -10.707 4.043 1.00 97.50 175 SER A CA 1
ATOM 1383 C C . SER A 1 175 ? -9.125 -10.300 2.625 1.00 97.50 175 SER A C 1
ATOM 1385 O O . SER A 1 175 ? -8.528 -10.792 1.661 1.00 97.50 175 SER A O 1
ATOM 1387 N N . LEU A 1 176 ? -10.035 -9.331 2.487 1.00 97.00 176 LEU A N 1
ATOM 1388 C CA . LEU A 1 176 ? -10.411 -8.757 1.199 1.00 97.00 176 LEU A CA 1
ATOM 1389 C C . LEU A 1 176 ? -9.203 -8.121 0.507 1.00 97.00 176 LEU A C 1
ATOM 1391 O O . LEU A 1 176 ? -8.914 -8.429 -0.650 1.00 97.00 176 LEU A O 1
ATOM 1395 N N . THR A 1 177 ? -8.452 -7.283 1.223 1.00 96.75 177 THR A N 1
ATOM 1396 C CA . THR A 1 177 ? -7.297 -6.580 0.651 1.00 96.75 177 THR A CA 1
ATOM 1397 C C . THR A 1 177 ? -6.188 -7.542 0.227 1.00 96.75 177 THR A C 1
ATOM 1399 O O . THR A 1 177 ? -5.597 -7.381 -0.845 1.00 96.75 177 THR A O 1
ATOM 1402 N N . VAL A 1 178 ? -5.907 -8.565 1.036 1.00 95.88 178 VAL A N 1
ATOM 1403 C CA . VAL A 1 178 ? -4.903 -9.597 0.746 1.00 95.88 178 VAL A CA 1
ATOM 1404 C C . VAL A 1 178 ? -5.299 -10.423 -0.478 1.00 95.88 178 VAL A C 1
ATOM 1406 O O . VAL A 1 178 ? -4.446 -10.682 -1.334 1.00 95.88 178 VAL A O 1
ATOM 1409 N N . CYS A 1 179 ? -6.575 -10.795 -0.595 1.00 96.88 179 CYS A N 1
ATOM 1410 C CA . CYS A 1 179 ? -7.102 -11.498 -1.761 1.00 96.88 179 CYS A CA 1
ATOM 1411 C C . CYS A 1 179 ? -6.982 -10.644 -3.027 1.00 96.88 179 CYS A C 1
ATOM 1413 O O . CYS A 1 179 ? -6.341 -11.067 -3.990 1.00 96.88 179 CYS A O 1
ATOM 1415 N N . LEU A 1 180 ? -7.504 -9.414 -3.004 1.00 95.88 180 LEU A N 1
ATOM 1416 C CA . LEU A 1 180 ? -7.447 -8.495 -4.143 1.00 95.88 180 LEU A CA 1
ATOM 1417 C C . LEU A 1 180 ? -6.007 -8.219 -4.582 1.00 95.88 180 LEU A C 1
ATOM 1419 O O . LEU A 1 180 ? -5.687 -8.321 -5.764 1.00 95.88 180 LEU A O 1
ATOM 1423 N N . THR A 1 181 ? -5.115 -7.947 -3.629 1.00 94.38 181 THR A N 1
ATOM 1424 C CA . THR A 1 181 ? -3.700 -7.684 -3.915 1.00 94.38 181 THR A CA 1
ATOM 1425 C C . THR A 1 181 ? -3.014 -8.901 -4.533 1.00 94.38 181 THR A C 1
ATOM 1427 O O . THR A 1 181 ? -2.213 -8.744 -5.452 1.00 94.38 181 THR A O 1
ATOM 1430 N N . ALA A 1 182 ? -3.314 -10.116 -4.063 1.00 94.56 182 ALA A N 1
ATOM 1431 C CA . ALA A 1 182 ? -2.758 -11.336 -4.645 1.00 94.56 182 ALA A CA 1
ATOM 1432 C C . ALA A 1 182 ? -3.221 -11.535 -6.096 1.00 94.56 182 ALA A C 1
ATOM 1434 O O . ALA A 1 182 ? -2.385 -11.793 -6.963 1.00 94.56 182 ALA A O 1
ATOM 1435 N N . CYS A 1 183 ? -4.516 -11.345 -6.369 1.00 93.88 183 CYS A N 1
ATOM 1436 C CA . CYS A 1 183 ? -5.069 -11.426 -7.721 1.00 93.88 183 CYS A CA 1
ATOM 1437 C C . CYS A 1 183 ? -4.431 -10.386 -8.648 1.00 93.88 183 CYS A C 1
ATOM 1439 O O . CYS A 1 183 ? -3.895 -10.737 -9.697 1.00 93.88 183 CYS A O 1
ATOM 1441 N N . MET A 1 184 ? -4.416 -9.115 -8.234 1.00 92.19 184 MET A N 1
ATOM 1442 C CA . MET A 1 184 ? -3.859 -8.022 -9.034 1.00 92.19 184 MET A CA 1
ATOM 1443 C C . MET A 1 184 ? -2.374 -8.224 -9.331 1.00 92.19 184 MET A C 1
ATOM 1445 O O . MET A 1 184 ? -1.952 -7.989 -10.457 1.00 92.19 184 MET A O 1
ATOM 1449 N N . LYS A 1 185 ? -1.588 -8.711 -8.364 1.00 91.31 185 LYS A N 1
ATOM 1450 C CA . LYS A 1 185 ? -0.162 -9.002 -8.570 1.00 91.31 185 LYS A CA 1
ATOM 1451 C C . LYS A 1 185 ? 0.080 -10.051 -9.647 1.00 91.31 185 LYS A C 1
ATOM 1453 O O . LYS A 1 185 ? 0.997 -9.889 -10.447 1.00 91.31 185 LYS A O 1
ATOM 1458 N N . ASN A 1 186 ? -0.717 -11.116 -9.660 1.00 92.31 186 ASN A N 1
ATOM 1459 C CA . ASN A 1 186 ? -0.569 -12.166 -10.660 1.00 92.31 186 ASN A CA 1
ATOM 1460 C C . ASN A 1 186 ? -1.061 -11.731 -12.042 1.00 92.31 186 ASN A C 1
ATOM 1462 O O . ASN A 1 186 ? -0.448 -12.111 -13.032 1.00 92.31 186 ASN A O 1
ATOM 1466 N N . VAL A 1 187 ? -2.125 -10.925 -12.113 1.00 90.44 187 VAL A N 1
ATOM 1467 C CA . VAL A 1 187 ? -2.652 -10.407 -13.386 1.00 90.44 187 VAL A CA 1
ATOM 1468 C C . VAL A 1 187 ? -1.733 -9.339 -13.979 1.00 90.44 187 VAL A C 1
ATOM 1470 O O . VAL A 1 187 ? -1.449 -9.372 -15.171 1.00 90.44 187 VAL A O 1
ATOM 1473 N N . ALA A 1 188 ? -1.255 -8.395 -13.164 1.00 88.44 188 ALA A N 1
ATOM 1474 C CA . ALA A 1 188 ? -0.434 -7.286 -13.639 1.00 88.44 188 ALA A CA 1
ATOM 1475 C C . ALA A 1 188 ? 0.945 -7.756 -14.113 1.00 88.44 188 ALA A C 1
ATOM 1477 O O . ALA A 1 188 ? 1.433 -7.265 -15.130 1.00 88.44 188 ALA A O 1
ATOM 1478 N N . GLY A 1 189 ? 1.577 -8.683 -13.382 1.00 87.00 189 GLY A N 1
ATOM 1479 C CA . GLY A 1 189 ? 2.819 -9.308 -13.836 1.00 87.00 189 GLY A CA 1
ATOM 1480 C C . GLY A 1 189 ? 3.995 -8.348 -14.017 1.00 87.00 189 GLY A C 1
ATOM 1481 O O . GLY A 1 189 ? 4.871 -8.570 -14.853 1.00 87.00 189 GLY A O 1
ATOM 1482 N N . ARG A 1 190 ? 3.978 -7.218 -13.304 1.00 87.00 190 ARG A N 1
ATOM 1483 C CA . ARG A 1 190 ? 4.918 -6.124 -13.532 1.00 87.00 190 ARG A CA 1
ATOM 1484 C C . ARG A 1 190 ? 6.285 -6.425 -12.906 1.00 87.00 190 ARG A C 1
ATOM 1486 O O . ARG A 1 190 ? 6.335 -6.756 -11.712 1.00 87.00 190 ARG A O 1
ATOM 1493 N N . PRO A 1 191 ? 7.398 -6.251 -13.645 1.00 89.44 191 PRO A N 1
ATOM 1494 C CA . PRO A 1 191 ? 8.737 -6.424 -13.095 1.00 89.44 191 PRO A CA 1
ATOM 1495 C C . PRO A 1 191 ? 8.998 -5.420 -11.962 1.00 89.44 191 PRO A C 1
ATOM 1497 O O . PRO A 1 191 ? 8.385 -4.349 -11.893 1.00 89.44 191 PRO A O 1
ATOM 1500 N N . ARG A 1 192 ? 9.867 -5.783 -11.018 1.00 90.62 192 ARG A N 1
ATOM 1501 C CA . ARG A 1 192 ? 10.342 -4.906 -9.935 1.00 90.62 192 ARG A CA 1
ATOM 1502 C C . ARG A 1 192 ? 11.544 -4.064 -10.383 1.00 90.62 192 ARG A C 1
ATOM 1504 O O . ARG A 1 192 ? 12.246 -4.481 -11.296 1.00 90.62 192 ARG A O 1
ATOM 1511 N N . PRO A 1 193 ? 11.850 -2.947 -9.698 1.00 87.25 193 PRO A N 1
ATOM 1512 C CA . PRO A 1 193 ? 13.053 -2.162 -9.992 1.00 87.25 193 PRO A CA 1
ATOM 1513 C C . PRO A 1 193 ? 14.369 -2.943 -9.833 1.00 87.25 193 PRO A C 1
ATOM 1515 O O . PRO A 1 193 ? 15.369 -2.591 -10.441 1.00 87.25 193 PRO A O 1
ATOM 1518 N N . ASN A 1 194 ? 14.377 -4.013 -9.034 1.00 88.94 194 ASN A N 1
ATOM 1519 C CA . ASN A 1 194 ? 15.515 -4.913 -8.816 1.00 88.94 194 ASN A CA 1
ATOM 1520 C C . ASN A 1 194 ? 15.388 -6.247 -9.580 1.00 88.94 194 ASN A C 1
ATOM 1522 O O . ASN A 1 194 ? 15.838 -7.299 -9.116 1.00 88.94 194 ASN A O 1
ATOM 1526 N N . PHE A 1 195 ? 14.715 -6.226 -10.736 1.00 90.75 195 PHE A N 1
ATOM 1527 C CA . PHE A 1 195 ? 14.382 -7.419 -11.513 1.00 90.75 195 PHE A CA 1
ATOM 1528 C C . PHE A 1 195 ? 15.618 -8.223 -11.929 1.00 90.75 195 PHE A C 1
ATOM 1530 O O . PHE A 1 195 ? 15.654 -9.428 -11.678 1.00 90.75 195 PHE A O 1
ATOM 1537 N N . PHE A 1 196 ? 16.629 -7.590 -12.537 1.00 88.69 196 PHE A N 1
ATOM 1538 C CA . PHE A 1 196 ? 17.752 -8.328 -13.129 1.00 88.69 196 PHE A CA 1
ATOM 1539 C C . PHE A 1 196 ? 18.566 -9.115 -12.098 1.00 88.69 196 PHE A C 1
ATOM 1541 O O . PHE A 1 196 ? 18.973 -10.248 -12.371 1.00 88.69 196 PHE A O 1
ATOM 1548 N N . GLU A 1 197 ? 18.738 -8.565 -10.897 1.00 88.44 197 GLU A N 1
ATOM 1549 C CA . GLU A 1 197 ? 19.445 -9.239 -9.811 1.00 88.44 197 GLU A CA 1
ATOM 1550 C C . GLU A 1 197 ? 18.605 -10.373 -9.199 1.00 88.44 197 GLU A C 1
ATOM 1552 O O . GLU A 1 197 ? 19.095 -11.496 -9.056 1.00 88.44 197 GLU A O 1
ATOM 1557 N N . LEU A 1 198 ? 17.313 -10.136 -8.922 1.00 89.69 198 LEU A N 1
ATOM 1558 C CA . LEU A 1 198 ? 16.395 -11.167 -8.408 1.00 89.69 198 LEU A CA 1
ATOM 1559 C C . LEU A 1 198 ? 16.277 -12.365 -9.358 1.00 89.69 198 LEU A C 1
ATOM 1561 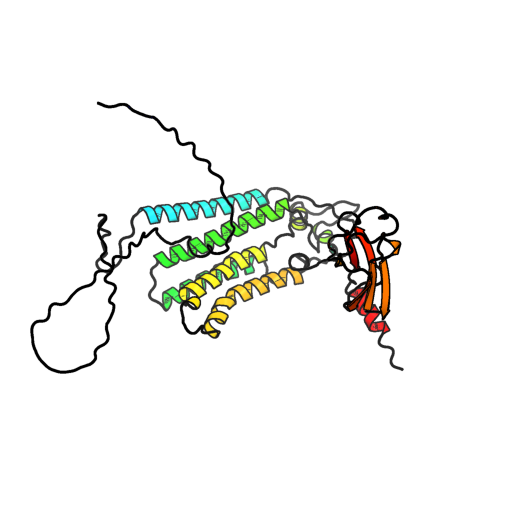O O . LEU A 1 198 ? 16.280 -13.519 -8.918 1.00 89.69 198 LEU A O 1
ATOM 1565 N N . CYS A 1 199 ? 16.167 -12.087 -10.657 1.00 89.50 199 CYS A N 1
ATOM 1566 C CA . CYS A 1 199 ? 16.016 -13.098 -11.699 1.00 89.50 199 CYS A CA 1
ATOM 1567 C C . CYS A 1 199 ? 17.340 -13.784 -12.068 1.00 89.50 199 CYS A C 1
ATOM 1569 O O . CYS A 1 199 ? 17.308 -14.791 -12.780 1.00 89.50 199 CYS A O 1
ATOM 1571 N N . LYS A 1 200 ? 18.489 -13.251 -11.615 1.00 90.19 200 LYS A N 1
ATOM 1572 C CA . LYS A 1 200 ? 19.834 -13.606 -12.103 1.00 90.19 200 LYS A CA 1
ATOM 1573 C C . LYS A 1 200 ? 19.864 -13.651 -13.634 1.00 90.19 200 LYS A C 1
ATOM 1575 O O . LYS A 1 200 ? 20.118 -14.698 -14.233 1.00 90.19 200 LYS A O 1
ATOM 1580 N N . TYR A 1 201 ? 19.481 -12.537 -14.250 1.00 87.50 201 TYR A N 1
ATOM 1581 C CA . TYR A 1 201 ? 19.284 -12.444 -15.693 1.00 87.50 201 TYR A CA 1
ATOM 1582 C C . TYR A 1 201 ? 20.614 -12.565 -16.447 1.00 87.50 201 TYR A C 1
ATOM 1584 O O . TYR A 1 201 ? 21.564 -11.844 -16.151 1.00 87.50 201 TYR A O 1
ATOM 1592 N N . SER A 1 202 ? 20.695 -13.484 -17.409 1.00 84.75 202 SER A N 1
ATOM 1593 C CA . SER A 1 202 ? 21.902 -13.746 -18.198 1.00 84.75 202 SER A CA 1
ATOM 1594 C C . SER A 1 202 ? 21.525 -14.368 -19.547 1.00 84.75 202 SER A C 1
ATOM 1596 O O . SER A 1 202 ? 20.626 -15.205 -19.611 1.00 84.75 202 SER A O 1
ATOM 1598 N N . ASP A 1 203 ? 22.186 -13.938 -20.627 1.00 81.12 203 ASP A N 1
ATOM 1599 C CA . ASP A 1 203 ? 21.986 -14.439 -21.999 1.00 81.12 203 ASP A CA 1
ATOM 1600 C C . ASP A 1 203 ? 20.523 -14.405 -22.483 1.00 81.12 203 ASP A C 1
ATOM 1602 O O . ASP A 1 203 ? 20.048 -15.312 -23.162 1.00 81.12 203 ASP A O 1
ATOM 1606 N N . GLY A 1 204 ? 19.773 -13.368 -22.100 1.00 78.31 204 GLY A N 1
ATOM 1607 C CA . GLY A 1 204 ? 18.375 -13.207 -22.506 1.00 78.31 204 GLY A CA 1
ATOM 1608 C C . GLY A 1 204 ? 17.352 -13.958 -21.642 1.00 78.31 204 GLY A C 1
ATOM 1609 O O . GLY A 1 204 ? 16.153 -13.830 -21.892 1.00 78.31 204 GLY A O 1
ATOM 1610 N N . ALA A 1 205 ? 17.783 -14.706 -20.618 1.00 83.25 205 ALA A N 1
ATOM 1611 C CA . ALA A 1 205 ? 16.911 -15.536 -19.786 1.00 83.25 205 ALA A CA 1
ATOM 1612 C C . ALA A 1 205 ? 17.159 -15.368 -18.275 1.00 83.25 205 ALA A C 1
ATOM 1614 O O . ALA A 1 205 ? 18.241 -14.994 -17.823 1.00 83.25 205 ALA A O 1
ATOM 1615 N N . CYS A 1 206 ? 16.144 -15.684 -17.466 1.00 88.06 206 CYS A N 1
ATOM 1616 C CA . CYS A 1 206 ? 16.269 -15.742 -16.009 1.00 88.06 206 CYS A CA 1
ATOM 1617 C C . CYS A 1 206 ? 16.808 -17.102 -15.550 1.00 88.06 206 CYS A C 1
ATOM 1619 O O . CYS A 1 206 ? 16.232 -18.135 -15.882 1.00 88.06 206 CYS A O 1
ATOM 1621 N N . ARG A 1 207 ? 17.877 -17.102 -14.743 1.00 90.38 207 ARG A N 1
ATOM 1622 C CA . ARG A 1 207 ? 18.505 -18.320 -14.187 1.00 90.38 207 ARG A CA 1
ATOM 1623 C C . ARG A 1 207 ? 18.265 -18.507 -12.681 1.00 90.38 207 ARG A C 1
ATOM 1625 O O . ARG A 1 207 ? 18.800 -19.430 -12.072 1.00 90.38 207 ARG A O 1
ATOM 1632 N N . GLY A 1 208 ? 17.510 -17.605 -12.053 1.00 88.75 208 GLY A N 1
ATOM 1633 C CA . GLY A 1 208 ? 17.138 -17.679 -10.641 1.00 88.75 208 GLY A CA 1
ATOM 1634 C C . GLY A 1 208 ? 16.176 -18.828 -10.313 1.00 88.75 208 GLY A C 1
ATOM 1635 O O . GLY A 1 208 ? 15.685 -19.537 -11.185 1.00 88.75 208 GLY A O 1
ATOM 1636 N N . SER A 1 209 ? 15.871 -19.005 -9.026 1.00 91.88 209 SER A N 1
ATOM 1637 C CA . SER A 1 209 ? 14.844 -19.962 -8.596 1.00 91.88 209 SER A CA 1
ATOM 1638 C C . SER A 1 209 ? 13.447 -19.506 -9.031 1.00 91.88 209 SER A C 1
ATOM 1640 O O . SER A 1 209 ? 13.170 -18.306 -9.051 1.00 91.88 209 SER A O 1
ATOM 1642 N N . ALA A 1 210 ? 12.529 -20.447 -9.284 1.00 88.50 210 ALA A N 1
ATOM 1643 C CA . ALA A 1 210 ? 11.145 -20.136 -9.675 1.00 88.50 210 ALA A CA 1
ATOM 1644 C C . ALA A 1 210 ? 10.448 -19.167 -8.694 1.00 88.50 210 ALA A C 1
ATOM 1646 O O . ALA A 1 210 ? 9.740 -18.251 -9.102 1.00 88.50 210 ALA A O 1
ATOM 1647 N N . SER A 1 211 ? 10.726 -19.294 -7.390 1.00 89.00 211 SER A N 1
ATOM 1648 C CA . SER A 1 211 ? 10.220 -18.369 -6.363 1.00 89.00 211 SER A CA 1
ATOM 1649 C C . SER A 1 211 ? 10.746 -16.941 -6.542 1.00 89.00 211 SER A C 1
ATOM 1651 O O . SER A 1 211 ? 9.986 -15.982 -6.402 1.00 89.00 211 SER A O 1
ATOM 1653 N N . ASN A 1 212 ? 12.030 -16.780 -6.872 1.00 89.88 212 ASN A N 1
ATOM 1654 C CA . ASN A 1 212 ? 12.624 -15.464 -7.094 1.00 89.88 212 ASN A CA 1
ATOM 1655 C C . ASN A 1 212 ? 12.144 -14.843 -8.408 1.00 89.88 212 ASN A C 1
ATOM 1657 O O . ASN A 1 212 ? 11.829 -13.656 -8.418 1.00 89.88 212 ASN A O 1
ATOM 1661 N N . ILE A 1 213 ? 11.996 -15.647 -9.465 1.00 90.69 213 ILE A N 1
ATOM 1662 C CA . ILE A 1 213 ? 11.424 -15.212 -10.747 1.00 90.69 213 ILE A CA 1
ATOM 1663 C C . ILE A 1 213 ? 9.986 -14.720 -10.530 1.00 90.69 213 ILE A C 1
ATOM 1665 O O . ILE A 1 213 ? 9.666 -13.574 -10.841 1.00 90.69 213 ILE A O 1
ATOM 1669 N N . ALA A 1 214 ? 9.140 -15.516 -9.870 1.00 89.69 214 ALA A N 1
ATOM 1670 C CA . ALA A 1 214 ? 7.769 -15.115 -9.562 1.00 89.69 214 ALA A CA 1
ATOM 1671 C C . ALA A 1 214 ? 7.708 -13.863 -8.665 1.00 89.69 214 ALA A C 1
ATOM 1673 O O . ALA A 1 214 ? 6.831 -13.016 -8.822 1.00 89.69 214 ALA A O 1
ATOM 1674 N N . LYS A 1 215 ? 8.635 -13.698 -7.711 1.00 89.06 215 LYS A N 1
ATOM 1675 C CA . LYS A 1 215 ? 8.731 -12.471 -6.896 1.00 89.06 215 LYS A CA 1
ATOM 1676 C C . LYS A 1 215 ? 9.144 -11.252 -7.720 1.00 89.06 215 LYS A C 1
ATOM 1678 O O . LYS A 1 215 ? 8.653 -10.157 -7.423 1.00 89.06 215 LYS A O 1
ATOM 1683 N N . ALA A 1 216 ? 10.006 -11.434 -8.720 1.00 90.69 216 ALA A N 1
ATOM 1684 C CA . ALA A 1 216 ? 10.493 -10.372 -9.591 1.00 90.69 216 ALA A CA 1
ATOM 1685 C C . ALA A 1 216 ? 9.365 -9.760 -10.439 1.00 90.69 216 ALA A C 1
ATOM 1687 O O . ALA A 1 216 ? 9.362 -8.550 -10.628 1.00 90.69 216 ALA A O 1
ATOM 1688 N N . PHE A 1 217 ? 8.364 -10.552 -10.842 1.00 90.62 217 PHE A N 1
ATOM 1689 C CA . PHE A 1 217 ? 7.180 -10.098 -11.597 1.00 90.62 217 PHE A CA 1
ATOM 1690 C C . PHE A 1 217 ? 5.973 -9.685 -10.735 1.00 90.62 217 PHE A C 1
ATOM 1692 O O . PHE A 1 217 ? 4.911 -9.347 -11.248 1.00 90.62 217 PHE A O 1
ATOM 1699 N N . ARG A 1 218 ? 6.100 -9.695 -9.405 1.00 89.62 218 ARG A N 1
ATOM 1700 C CA . ARG A 1 218 ? 5.015 -9.316 -8.480 1.00 89.62 218 ARG A CA 1
ATOM 1701 C C . ARG A 1 218 ? 5.270 -7.949 -7.850 1.00 89.62 218 ARG A C 1
ATOM 1703 O O . ARG A 1 218 ? 5.199 -7.820 -6.619 1.00 89.62 218 ARG A O 1
ATOM 1710 N N . SER A 1 219 ? 5.570 -6.930 -8.659 1.00 88.00 219 SER A N 1
ATOM 1711 C CA . SER A 1 219 ? 5.762 -5.562 -8.161 1.00 88.00 219 SER A CA 1
ATOM 1712 C C . SER A 1 219 ? 4.426 -4.888 -7.833 1.00 88.00 219 SER A C 1
ATOM 1714 O O . SER A 1 219 ? 4.152 -4.613 -6.668 1.00 88.00 219 SER A O 1
ATOM 1716 N N . PHE A 1 220 ? 3.536 -4.712 -8.801 1.00 85.94 220 PHE A N 1
ATOM 1717 C CA . PHE A 1 220 ? 2.311 -3.932 -8.624 1.00 85.94 220 PHE A CA 1
ATOM 1718 C C . PHE A 1 220 ? 1.086 -4.797 -8.279 1.00 85.94 220 PHE A C 1
ATOM 1720 O O . PHE A 1 220 ? 0.913 -5.842 -8.902 1.00 85.94 220 PHE A O 1
ATOM 1727 N N . PRO A 1 221 ? 0.205 -4.377 -7.348 1.00 88.88 221 PRO A N 1
ATOM 1728 C CA . PRO A 1 221 ? 0.382 -3.338 -6.318 1.00 88.88 221 PRO A CA 1
ATOM 1729 C C . PRO A 1 221 ? 1.207 -3.855 -5.120 1.00 88.88 221 PRO A C 1
ATOM 1731 O O . PRO A 1 221 ? 1.434 -5.055 -5.005 1.00 88.88 221 PRO A O 1
ATOM 1734 N N . SER A 1 222 ? 1.682 -2.997 -4.208 1.00 90.75 222 SER A N 1
ATOM 1735 C CA . SER A 1 222 ? 2.532 -3.408 -3.066 1.00 90.75 222 SER A CA 1
ATOM 1736 C C . SER A 1 222 ? 1.786 -4.211 -1.992 1.00 90.75 222 SER A C 1
ATOM 1738 O O . SER A 1 222 ? 0.798 -3.751 -1.437 1.00 90.75 222 SER A O 1
ATOM 1740 N N . GLY A 1 223 ? 2.308 -5.392 -1.631 1.00 90.56 223 GLY A N 1
ATOM 1741 C CA . GLY A 1 223 ? 1.714 -6.250 -0.594 1.00 90.56 223 GLY A CA 1
ATOM 1742 C C . GLY A 1 223 ? 1.813 -5.651 0.810 1.00 90.56 223 GLY A C 1
ATOM 1743 O O . GLY A 1 223 ? 0.811 -5.580 1.515 1.00 90.56 223 GLY A O 1
ATOM 1744 N N . HIS A 1 224 ? 3.005 -5.177 1.191 1.00 91.44 224 HIS A N 1
ATOM 1745 C CA . HIS A 1 224 ? 3.249 -4.521 2.481 1.00 91.44 224 HIS A CA 1
ATOM 1746 C C . HIS A 1 224 ? 2.397 -3.263 2.640 1.00 91.44 224 HIS A C 1
ATOM 1748 O O . HIS A 1 224 ? 1.807 -3.061 3.697 1.00 91.44 224 HIS A O 1
ATOM 1754 N N . SER A 1 225 ? 2.303 -2.446 1.584 1.00 93.94 225 SER A N 1
ATOM 1755 C CA . SER A 1 225 ? 1.538 -1.197 1.621 1.00 93.94 225 SER A CA 1
ATOM 1756 C C . SER A 1 225 ? 0.040 -1.479 1.716 1.00 93.94 225 SER A C 1
ATOM 1758 O O . SER A 1 225 ? -0.610 -0.956 2.616 1.00 93.94 225 SER A O 1
ATOM 1760 N N . SER A 1 226 ? -0.504 -2.351 0.855 1.00 94.69 226 SER A N 1
ATOM 1761 C CA . SER A 1 226 ? -1.926 -2.716 0.900 1.00 94.69 226 SER A CA 1
ATOM 1762 C C . SER A 1 226 ? -2.317 -3.306 2.255 1.00 94.69 226 SER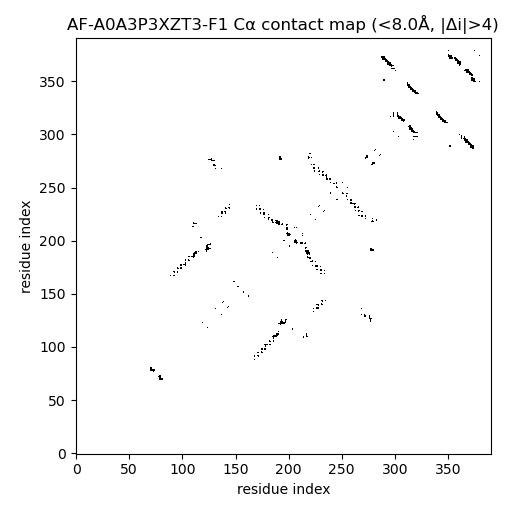 A C 1
ATOM 1764 O O . SER A 1 226 ? -3.334 -2.917 2.822 1.00 94.69 226 SER A O 1
ATOM 1766 N N . PHE A 1 227 ? -1.488 -4.195 2.818 1.00 95.69 227 PHE A N 1
ATOM 1767 C CA . PHE A 1 227 ? -1.732 -4.754 4.146 1.00 95.69 227 PHE A CA 1
ATOM 1768 C C . PHE A 1 227 ? -1.728 -3.663 5.228 1.00 95.69 227 PHE A C 1
ATOM 1770 O O . PHE A 1 227 ? -2.698 -3.556 5.978 1.00 95.69 227 PHE A O 1
ATOM 1777 N N . ALA A 1 228 ? -0.693 -2.816 5.269 1.00 96.62 228 ALA A N 1
ATOM 1778 C CA . ALA A 1 228 ? -0.575 -1.749 6.263 1.00 96.62 228 ALA A CA 1
ATOM 1779 C C . ALA A 1 228 ? -1.763 -0.776 6.216 1.00 96.62 228 ALA A C 1
ATOM 1781 O O . ALA A 1 228 ? -2.310 -0.428 7.262 1.00 96.62 228 ALA A O 1
ATOM 1782 N N . PHE A 1 229 ? -2.200 -0.376 5.016 1.00 95.88 229 PHE A N 1
ATOM 1783 C CA . PHE A 1 229 ? -3.388 0.460 4.860 1.00 95.88 229 PHE A CA 1
ATOM 1784 C C . PHE A 1 229 ? -4.658 -0.282 5.281 1.00 95.88 229 PHE A C 1
ATOM 1786 O O . PHE A 1 229 ? -5.415 0.267 6.071 1.00 95.88 229 PHE A O 1
ATOM 1793 N N . SER A 1 230 ? -4.872 -1.537 4.872 1.00 96.75 230 SER A N 1
ATOM 1794 C CA . SER A 1 230 ? -6.084 -2.287 5.252 1.00 96.75 230 SER A CA 1
ATOM 1795 C C . SER A 1 230 ? -6.295 -2.390 6.765 1.00 96.75 230 SER A C 1
ATOM 1797 O O . SER A 1 230 ? -7.434 -2.354 7.232 1.00 96.75 230 SER A O 1
ATOM 1799 N N . SER A 1 231 ? -5.213 -2.466 7.542 1.00 96.62 231 SER A N 1
ATOM 1800 C CA . SER A 1 231 ? -5.288 -2.612 8.991 1.00 96.62 231 SER A CA 1
ATOM 1801 C C . SER A 1 231 ? -5.245 -1.279 9.741 1.00 96.62 231 SER A C 1
ATOM 1803 O O . SER A 1 231 ? -6.073 -1.020 10.614 1.00 96.62 231 SER A O 1
ATOM 1805 N N . LEU A 1 232 ? -4.289 -0.403 9.417 1.00 96.88 232 LEU A N 1
ATOM 1806 C CA . LEU A 1 232 ? -4.074 0.837 10.166 1.00 96.88 232 LEU A CA 1
ATOM 1807 C C . LEU A 1 232 ? -5.046 1.943 9.741 1.00 96.88 232 LEU A C 1
ATOM 1809 O O . LEU A 1 232 ? -5.496 2.704 10.593 1.00 96.88 232 LEU A O 1
ATOM 1813 N N . PHE A 1 233 ? -5.443 2.006 8.466 1.00 96.44 233 PHE A N 1
ATOM 1814 C CA . PHE A 1 233 ? -6.509 2.921 8.045 1.00 96.44 233 PHE A CA 1
ATOM 1815 C C . PHE A 1 233 ? -7.851 2.511 8.658 1.00 96.44 233 PHE A C 1
ATOM 1817 O O . PHE A 1 233 ? -8.590 3.361 9.153 1.00 96.44 233 PHE A O 1
ATOM 1824 N N . PHE A 1 234 ? -8.132 1.203 8.728 1.00 96.25 234 PHE A N 1
ATOM 1825 C CA . PHE A 1 234 ? -9.290 0.690 9.462 1.00 96.25 234 PHE A CA 1
ATOM 1826 C C . PHE A 1 234 ? -9.264 1.140 10.930 1.00 96.25 234 PHE A C 1
ATOM 1828 O O . PHE A 1 234 ? -10.269 1.638 11.438 1.00 96.25 234 PHE A O 1
ATOM 1835 N N . LEU A 1 235 ? -8.109 1.046 11.601 1.00 95.88 235 LEU A N 1
ATOM 1836 C CA . LEU A 1 235 ? -7.954 1.541 12.970 1.00 95.88 235 LEU A CA 1
ATOM 1837 C C . LEU A 1 235 ? -8.199 3.055 13.076 1.00 95.88 235 LEU A C 1
ATOM 1839 O O . LEU A 1 235 ? -8.859 3.491 14.017 1.00 95.88 235 LEU A O 1
ATOM 1843 N N . THR A 1 236 ? -7.721 3.854 12.118 1.00 95.56 236 THR A N 1
ATOM 1844 C CA . THR A 1 236 ? -8.022 5.293 12.042 1.00 95.56 236 THR A CA 1
ATOM 1845 C C . THR A 1 236 ? -9.527 5.544 11.971 1.00 95.56 236 THR A C 1
ATOM 1847 O O . THR A 1 236 ? -10.051 6.308 12.783 1.00 95.56 236 THR A O 1
ATOM 1850 N N . LEU A 1 237 ? -10.245 4.869 11.067 1.00 93.44 237 LEU A N 1
ATOM 1851 C CA . LEU A 1 237 ? -11.701 5.008 10.945 1.00 93.44 237 LEU A CA 1
ATOM 1852 C C . LEU A 1 237 ? -12.422 4.574 12.227 1.00 93.44 237 LEU A C 1
ATOM 1854 O O . LEU A 1 237 ? -13.337 5.256 12.696 1.00 93.44 237 LEU A O 1
ATOM 1858 N N . TRP A 1 238 ? -11.975 3.478 12.837 1.00 92.75 238 TRP A N 1
ATOM 1859 C CA . TRP A 1 238 ? -12.516 2.984 14.098 1.00 92.75 238 TRP A CA 1
ATOM 1860 C C . TRP A 1 238 ? -12.315 3.999 15.242 1.00 92.75 238 TRP A C 1
ATOM 1862 O O . TRP A 1 238 ? -13.258 4.286 15.987 1.00 92.75 238 TRP A O 1
ATOM 1872 N N . LEU A 1 239 ? -11.130 4.617 15.346 1.00 91.75 239 LEU A N 1
ATOM 1873 C CA . LEU A 1 239 ? -10.829 5.667 16.329 1.00 91.75 239 LEU A CA 1
ATOM 1874 C C . LEU A 1 239 ? -11.673 6.925 16.097 1.00 91.75 239 LEU A C 1
ATOM 1876 O O . LEU A 1 239 ? -12.203 7.497 17.053 1.00 91.75 239 LEU A O 1
ATOM 1880 N N . MET A 1 240 ? -11.852 7.340 14.840 1.00 89.81 240 MET A N 1
ATOM 1881 C CA . MET A 1 240 ? -12.719 8.468 14.478 1.00 89.81 240 MET A CA 1
ATOM 1882 C C . MET A 1 240 ? -14.179 8.206 14.872 1.00 89.81 240 MET A C 1
ATOM 1884 O O . MET A 1 240 ? -14.837 9.086 15.435 1.00 89.81 240 MET A O 1
ATOM 1888 N N . GLY A 1 241 ? -14.672 6.984 14.647 1.00 86.31 241 GLY A N 1
ATOM 1889 C CA . GLY A 1 241 ? -16.015 6.564 15.048 1.00 86.31 241 GLY A CA 1
ATOM 1890 C C . GLY A 1 241 ? -16.210 6.569 16.567 1.00 86.31 241 GLY A C 1
ATOM 1891 O O . GLY A 1 241 ? -17.214 7.083 17.066 1.00 86.31 241 GLY A O 1
ATOM 1892 N N . LYS A 1 242 ? -15.229 6.061 17.326 1.00 85.31 242 LYS A N 1
ATOM 1893 C CA . LYS A 1 242 ? -15.279 6.023 18.799 1.00 85.31 242 LYS A CA 1
ATOM 1894 C C . LYS A 1 242 ? -15.133 7.400 19.445 1.00 85.31 242 LYS A C 1
ATOM 1896 O O . LYS A 1 242 ? -15.845 7.696 20.401 1.00 85.31 242 LYS A O 1
ATOM 1901 N N . SER A 1 243 ? -14.256 8.251 18.917 1.00 81.75 243 SER A N 1
ATOM 1902 C CA . SER A 1 243 ? -14.038 9.616 19.421 1.00 81.75 243 SER A CA 1
ATOM 1903 C C . SER A 1 243 ? -15.141 10.600 19.021 1.00 81.75 243 SER A C 1
ATOM 1905 O O . SER A 1 243 ? -15.194 11.704 19.566 1.00 81.75 243 SER A O 1
ATOM 1907 N N . ARG A 1 244 ? -16.026 10.211 18.086 1.00 79.94 244 ARG A N 1
ATOM 1908 C CA . ARG A 1 244 ? -17.104 11.046 17.527 1.00 79.94 244 ARG A CA 1
ATOM 1909 C C . ARG A 1 244 ? -16.600 12.409 17.036 1.00 79.94 244 ARG A C 1
ATOM 1911 O O . ARG A 1 244 ? -17.344 13.387 17.083 1.00 79.94 244 ARG A O 1
ATOM 1918 N N . VAL A 1 245 ? -15.356 12.468 16.545 1.00 79.75 245 VAL A N 1
ATOM 1919 C CA . VAL A 1 245 ? -14.703 13.702 16.061 1.00 79.75 245 VAL A CA 1
ATOM 1920 C C . VAL A 1 245 ? -15.580 14.454 15.054 1.00 79.75 245 VAL A C 1
ATOM 1922 O O . VAL A 1 245 ? -15.658 15.676 15.115 1.00 79.75 245 VAL A O 1
ATOM 1925 N N . MET A 1 246 ? -16.313 13.723 14.210 1.00 71.12 246 MET A N 1
ATOM 1926 C CA . MET A 1 246 ? -17.178 14.280 13.162 1.00 71.12 246 MET A CA 1
ATOM 1927 C C . MET A 1 246 ? -18.556 14.766 13.651 1.00 71.12 246 MET A C 1
ATOM 1929 O O . MET A 1 246 ? -19.296 15.354 12.872 1.00 71.12 246 MET A O 1
ATOM 1933 N N . LYS A 1 247 ? -18.942 14.499 14.908 1.00 68.56 247 LYS A N 1
ATOM 1934 C CA . LYS A 1 247 ? -20.263 14.870 15.459 1.00 68.56 247 LYS A CA 1
ATOM 1935 C C . LYS A 1 247 ? -20.237 16.196 16.234 1.00 68.56 247 LYS A C 1
ATOM 1937 O O . LYS A 1 247 ? -21.290 16.735 16.555 1.00 68.56 247 LYS A O 1
ATOM 1942 N N . SER A 1 248 ? -19.054 16.699 16.580 1.00 61.22 248 SER A N 1
ATOM 1943 C CA . SER A 1 248 ? -18.904 17.908 17.396 1.00 61.22 248 SER A CA 1
ATOM 1944 C C . SER A 1 248 ? -19.071 19.174 16.552 1.00 61.22 248 SER A C 1
ATOM 1946 O O . SER A 1 248 ? -18.472 19.281 15.485 1.00 61.22 248 SER A O 1
ATOM 1948 N N . SER A 1 249 ? -19.827 20.152 17.058 1.00 63.25 249 SER A N 1
ATOM 1949 C CA . SER A 1 249 ? -19.974 21.489 16.458 1.00 63.25 249 SER A CA 1
ATOM 1950 C C . SER A 1 249 ? -18.663 22.285 16.435 1.00 63.25 249 SER A C 1
ATOM 1952 O O . SER A 1 249 ? -18.506 23.177 15.608 1.00 63.25 249 SER A O 1
ATOM 1954 N N . SER A 1 250 ? -17.691 21.928 17.284 1.00 62.91 250 SER A N 1
ATOM 1955 C CA . SER A 1 250 ? -16.291 22.331 17.132 1.00 62.91 250 SER A CA 1
ATOM 1956 C C . SER A 1 250 ? -15.418 21.095 16.918 1.00 62.91 250 SER A C 1
ATOM 1958 O O . SER A 1 250 ? -15.274 20.226 17.788 1.00 62.91 250 SER A O 1
ATOM 1960 N N . MET A 1 251 ? -14.864 20.973 15.713 1.00 66.06 251 MET A N 1
ATOM 1961 C CA . MET A 1 251 ? -13.929 19.903 15.393 1.00 66.06 251 MET A CA 1
ATOM 1962 C C . MET A 1 251 ? -12.627 20.141 16.156 1.00 66.06 251 MET A C 1
ATOM 1964 O O . MET A 1 251 ? -11.887 21.087 15.893 1.00 66.06 251 MET A O 1
ATOM 1968 N N . GLN A 1 252 ? -12.337 19.275 17.124 1.00 81.44 252 GLN A N 1
ATOM 1969 C CA . GLN A 1 252 ? -11.102 19.359 17.896 1.00 81.44 252 GLN A CA 1
ATOM 1970 C C . GLN A 1 252 ? -9.944 18.799 17.068 1.00 81.44 252 GLN A C 1
ATOM 1972 O O . GLN A 1 252 ? -9.715 17.588 17.048 1.00 81.44 252 GLN A O 1
ATOM 1977 N N . PHE A 1 253 ? -9.211 19.686 16.394 1.00 85.19 253 PHE A N 1
ATOM 1978 C CA . PHE A 1 253 ? -8.125 19.330 15.477 1.00 85.19 253 PHE A CA 1
ATOM 1979 C C . PHE A 1 253 ? -7.097 18.365 16.094 1.00 85.19 253 PHE A C 1
ATOM 1981 O O . PHE A 1 253 ? -6.716 17.384 15.462 1.00 85.19 253 PHE A O 1
ATOM 1988 N N . GLY A 1 254 ? -6.732 18.551 17.368 1.00 86.81 254 GLY A N 1
ATOM 1989 C CA . GLY A 1 254 ? -5.817 17.639 18.067 1.00 86.81 254 GLY A CA 1
ATOM 1990 C C . GLY A 1 254 ? -6.327 16.193 18.163 1.00 86.81 254 GLY A C 1
ATOM 1991 O O . GLY A 1 254 ? -5.555 15.253 17.988 1.00 86.81 254 GLY A O 1
ATOM 1992 N N . ARG A 1 255 ? -7.638 15.986 18.364 1.00 86.62 255 ARG A N 1
ATOM 1993 C CA . ARG A 1 255 ? -8.235 14.637 18.369 1.00 86.62 255 ARG A CA 1
ATOM 1994 C C . ARG A 1 255 ? -8.228 14.010 16.977 1.00 86.62 255 ARG A C 1
ATOM 1996 O O . ARG A 1 255 ? -8.009 12.807 16.865 1.00 86.62 255 ARG A O 1
ATOM 2003 N N . LEU A 1 256 ? -8.444 14.813 15.932 1.00 89.75 256 LEU A N 1
ATOM 2004 C CA . LEU A 1 256 ? -8.355 14.352 14.546 1.00 89.75 256 LEU A CA 1
ATOM 2005 C C . LEU A 1 256 ? -6.931 13.886 14.220 1.00 89.75 256 LEU A C 1
ATOM 2007 O O . LEU A 1 256 ? -6.761 12.765 13.750 1.00 89.75 256 LEU A O 1
ATOM 2011 N N . LEU A 1 257 ? -5.918 14.697 14.540 1.00 91.75 257 LEU A N 1
ATOM 2012 C CA . LEU A 1 257 ? -4.515 14.330 14.329 1.00 91.75 257 LEU A CA 1
ATOM 2013 C C . LEU A 1 257 ? -4.153 13.026 15.044 1.00 91.75 257 LEU A C 1
ATOM 2015 O O . LEU A 1 257 ? -3.534 12.156 14.438 1.00 91.75 257 LEU A O 1
ATOM 2019 N N . LEU A 1 258 ? -4.605 12.848 16.290 1.00 91.06 258 LEU A N 1
ATOM 2020 C CA . LEU A 1 258 ? -4.386 11.609 17.035 1.00 91.06 258 LEU A CA 1
ATOM 2021 C C . LEU A 1 258 ? -5.004 10.392 16.324 1.00 91.06 258 LEU A C 1
ATOM 2023 O O . LEU A 1 258 ? -4.355 9.352 16.213 1.00 91.06 258 LEU A O 1
ATOM 2027 N N . CYS A 1 259 ? -6.223 10.522 15.792 1.00 92.56 259 CYS A N 1
ATOM 2028 C CA . CYS A 1 259 ? -6.884 9.444 15.048 1.00 92.56 259 CYS A CA 1
ATOM 2029 C C . CYS A 1 259 ? -6.191 9.123 13.713 1.00 92.56 259 CYS A C 1
ATOM 2031 O O . CYS A 1 259 ? -6.257 7.982 13.259 1.00 92.56 259 CYS A O 1
ATOM 2033 N N . LEU A 1 260 ? -5.519 10.097 13.089 1.00 94.94 260 LEU A N 1
ATOM 2034 C CA . LEU A 1 260 ? -4.787 9.921 11.828 1.00 94.94 260 LEU A CA 1
ATOM 2035 C C . LEU A 1 260 ? -3.404 9.275 12.008 1.00 94.94 260 LEU A C 1
ATOM 2037 O O . LEU A 1 260 ? -2.826 8.813 11.023 1.00 94.94 260 LEU A O 1
ATOM 2041 N N . THR A 1 261 ? -2.882 9.183 13.237 1.00 95.12 261 THR A N 1
ATOM 2042 C CA . THR A 1 261 ? -1.552 8.599 13.498 1.00 95.12 261 THR A CA 1
ATOM 2043 C C . THR A 1 261 ? -1.352 7.183 12.931 1.00 95.12 261 THR A C 1
ATOM 2045 O O . THR A 1 261 ? -0.303 6.958 12.322 1.00 95.12 261 THR A O 1
ATOM 2048 N N . PRO A 1 262 ? -2.319 6.237 12.998 1.00 96.44 262 PRO A N 1
ATOM 2049 C CA . PRO A 1 262 ? -2.152 4.919 12.384 1.00 96.44 262 PRO A CA 1
ATOM 2050 C C . PRO A 1 262 ? -2.033 4.995 10.856 1.00 96.44 262 PRO A C 1
ATOM 2052 O O . PRO A 1 262 ? -1.196 4.318 10.264 1.00 96.44 262 PRO A O 1
ATOM 2055 N N . THR A 1 263 ? -2.818 5.858 10.207 1.00 96.06 263 THR A N 1
ATOM 2056 C CA . THR A 1 263 ? -2.719 6.081 8.755 1.00 96.06 263 THR A CA 1
ATOM 2057 C C . THR A 1 263 ? -1.377 6.711 8.375 1.00 96.06 263 THR A C 1
ATOM 2059 O O . THR A 1 263 ? -0.781 6.322 7.374 1.00 96.06 263 THR A O 1
ATOM 2062 N N . GLY A 1 264 ? -0.848 7.621 9.200 1.00 96.19 264 GLY A N 1
ATOM 2063 C CA . GLY A 1 264 ? 0.507 8.156 9.031 1.00 96.19 264 GLY A CA 1
ATOM 2064 C C . GLY A 1 264 ? 1.584 7.066 9.082 1.00 96.19 264 GLY A C 1
ATOM 2065 O O . GLY A 1 264 ? 2.488 7.053 8.248 1.00 96.19 264 GLY A O 1
ATOM 2066 N N . LEU A 1 265 ? 1.452 6.096 9.994 1.00 95.75 265 LEU A N 1
ATOM 2067 C CA . LEU A 1 265 ? 2.336 4.928 10.046 1.00 95.75 265 LEU A CA 1
ATOM 2068 C C . LEU A 1 265 ? 2.203 4.046 8.791 1.00 95.75 265 LEU A C 1
ATOM 2070 O O . LEU A 1 265 ? 3.216 3.596 8.257 1.00 95.75 265 LEU A O 1
ATOM 2074 N N . ALA A 1 266 ? 0.986 3.832 8.278 1.00 95.94 266 ALA A N 1
ATOM 2075 C CA . ALA A 1 266 ? 0.780 3.107 7.020 1.00 95.94 266 ALA A CA 1
ATOM 2076 C C . ALA A 1 266 ? 1.455 3.806 5.832 1.00 95.94 266 ALA A C 1
ATOM 2078 O O . ALA A 1 266 ? 2.112 3.149 5.022 1.00 95.94 266 ALA A O 1
ATOM 2079 N N . LEU A 1 267 ? 1.349 5.137 5.760 1.00 94.50 267 LEU A N 1
ATOM 2080 C CA . LEU A 1 267 ? 2.013 5.938 4.735 1.00 94.50 267 LEU A CA 1
ATOM 2081 C C . LEU A 1 267 ? 3.538 5.834 4.843 1.00 94.50 267 LEU A C 1
ATOM 2083 O O . LEU A 1 267 ? 4.203 5.627 3.832 1.00 94.50 267 LEU A O 1
ATOM 2087 N N . PHE A 1 268 ? 4.094 5.899 6.055 1.00 94.12 268 PHE A N 1
ATOM 2088 C CA . PHE A 1 268 ? 5.525 5.686 6.276 1.00 94.12 268 PHE A CA 1
ATOM 2089 C C . PHE A 1 268 ? 5.980 4.310 5.766 1.00 94.12 268 PHE A C 1
ATOM 2091 O O . PHE A 1 268 ? 6.955 4.226 5.021 1.00 94.12 268 PHE A O 1
ATOM 2098 N N . ILE A 1 269 ? 5.242 3.239 6.084 1.00 93.88 269 ILE A N 1
ATOM 2099 C CA . ILE A 1 269 ? 5.527 1.884 5.580 1.00 93.88 269 ILE A CA 1
ATOM 2100 C C . ILE A 1 269 ? 5.443 1.835 4.048 1.00 93.88 269 ILE A C 1
ATOM 2102 O O . ILE A 1 269 ? 6.253 1.170 3.411 1.00 93.88 269 ILE A O 1
ATOM 2106 N N . ALA A 1 270 ? 4.496 2.537 3.426 1.00 91.94 270 ALA A N 1
ATOM 2107 C CA . ALA A 1 270 ? 4.411 2.584 1.970 1.00 91.94 270 ALA A CA 1
ATOM 2108 C C . ALA A 1 270 ? 5.604 3.319 1.338 1.00 91.94 270 ALA A C 1
ATOM 2110 O O . ALA A 1 270 ? 6.150 2.844 0.344 1.00 91.94 270 ALA A O 1
ATOM 2111 N N . LEU A 1 271 ? 6.051 4.426 1.935 1.00 90.75 271 LEU A N 1
ATOM 2112 C CA . LEU A 1 271 ? 7.201 5.195 1.458 1.00 90.75 271 LEU A CA 1
ATOM 2113 C C . LEU A 1 271 ? 8.513 4.408 1.557 1.00 90.75 271 LEU A C 1
ATOM 2115 O O . LEU A 1 271 ? 9.344 4.492 0.649 1.00 90.75 271 LEU A O 1
ATOM 2119 N N . THR A 1 272 ? 8.696 3.595 2.604 1.00 91.06 272 THR A N 1
ATOM 2120 C CA . THR A 1 272 ? 9.892 2.743 2.707 1.00 91.06 272 THR A CA 1
ATOM 2121 C C . THR A 1 272 ? 9.967 1.725 1.570 1.00 91.06 272 THR A C 1
ATOM 2123 O O . THR A 1 272 ? 11.057 1.443 1.088 1.00 91.06 272 THR A O 1
ATOM 2126 N N . ARG A 1 273 ? 8.834 1.247 1.033 1.00 89.25 273 ARG A N 1
ATOM 2127 C CA . ARG A 1 273 ? 8.825 0.317 -0.114 1.00 89.25 273 ARG A CA 1
ATOM 2128 C C . ARG A 1 273 ? 9.370 0.916 -1.404 1.00 89.25 273 ARG A C 1
ATOM 2130 O O . ARG A 1 273 ? 9.983 0.189 -2.189 1.00 89.25 273 ARG A O 1
ATOM 2137 N N . THR A 1 274 ? 9.159 2.210 -1.608 1.00 83.25 274 THR A N 1
ATOM 2138 C CA . THR A 1 274 ? 9.712 2.937 -2.753 1.00 83.25 274 THR A CA 1
ATOM 2139 C C . THR A 1 274 ? 11.180 3.282 -2.522 1.00 83.25 274 THR A C 1
ATOM 2141 O O . THR A 1 274 ? 11.993 3.119 -3.425 1.00 83.25 274 THR A O 1
ATOM 2144 N N . ARG A 1 275 ? 11.543 3.679 -1.293 1.00 84.25 275 ARG A N 1
ATOM 2145 C CA . ARG A 1 275 ? 12.939 3.943 -0.906 1.00 84.25 275 ARG A CA 1
ATOM 2146 C C . ARG A 1 275 ? 13.827 2.704 -1.050 1.00 84.25 275 ARG A C 1
ATOM 2148 O O . ARG A 1 275 ? 14.934 2.804 -1.562 1.00 84.25 275 ARG A O 1
ATOM 2155 N N . ASP A 1 276 ? 13.331 1.544 -0.635 1.00 85.06 276 ASP A N 1
ATOM 2156 C CA . ASP A 1 276 ? 14.075 0.283 -0.652 1.00 85.06 276 ASP A CA 1
ATOM 2157 C C . ASP A 1 276 ? 14.114 -0.365 -2.061 1.00 85.06 276 ASP A C 1
ATOM 2159 O O . ASP A 1 276 ? 14.463 -1.535 -2.194 1.00 85.06 276 ASP A O 1
ATOM 2163 N N . SER A 1 277 ? 13.720 0.351 -3.125 1.00 80.88 277 SER A N 1
ATOM 2164 C CA . SER A 1 277 ? 13.722 -0.130 -4.523 1.00 80.88 277 SER A CA 1
ATOM 2165 C C . SER A 1 277 ? 12.890 -1.397 -4.782 1.00 80.88 277 SER A C 1
ATOM 2167 O O . SER A 1 277 ? 13.084 -2.101 -5.772 1.00 80.88 277 SER A O 1
ATOM 2169 N N . TRP A 1 278 ? 11.915 -1.696 -3.919 1.00 82.50 278 TRP A N 1
ATOM 2170 C CA . TRP A 1 278 ? 11.033 -2.852 -4.102 1.00 82.50 278 TRP A CA 1
ATOM 2171 C C . TRP A 1 278 ? 9.816 -2.537 -4.977 1.00 82.50 278 TRP A C 1
ATOM 2173 O O . TRP A 1 278 ? 9.214 -3.464 -5.528 1.00 82.50 278 TRP A O 1
ATOM 2183 N N . HIS A 1 279 ? 9.450 -1.259 -5.098 1.00 83.38 279 HIS A N 1
ATOM 2184 C CA . HIS A 1 279 ? 8.330 -0.762 -5.900 1.00 83.38 279 HIS A CA 1
ATOM 2185 C C . HIS A 1 279 ? 8.731 0.513 -6.647 1.00 83.38 279 HIS A C 1
ATOM 2187 O O . HIS A 1 279 ? 9.575 1.274 -6.178 1.00 83.38 279 HIS A O 1
ATOM 2193 N N . HIS A 1 280 ? 8.142 0.733 -7.823 1.00 70.25 280 HIS A N 1
ATOM 2194 C CA . HIS A 1 280 ? 8.433 1.914 -8.630 1.00 70.25 280 HIS A CA 1
ATOM 2195 C C . HIS A 1 280 ? 7.749 3.150 -8.034 1.00 70.25 280 HIS A C 1
ATOM 2197 O O . HIS A 1 280 ? 6.590 3.084 -7.634 1.00 70.25 280 HIS A O 1
ATOM 2203 N N . PHE A 1 281 ? 8.420 4.306 -8.057 1.00 60.84 281 PHE A N 1
ATOM 2204 C CA . PHE A 1 281 ? 7.791 5.587 -7.694 1.00 60.84 281 PHE A CA 1
ATOM 2205 C C . PHE A 1 281 ? 6.641 5.967 -8.649 1.00 60.84 281 PHE A C 1
ATOM 2207 O O . PHE A 1 281 ? 5.695 6.644 -8.253 1.00 60.84 281 PHE A O 1
ATOM 2214 N N . SER A 1 282 ? 6.674 5.460 -9.890 1.00 54.22 282 SER A N 1
ATOM 2215 C CA . SER A 1 282 ? 5.606 5.642 -10.882 1.00 54.22 282 SER A CA 1
ATOM 2216 C C . SER A 1 282 ? 4.257 5.029 -10.496 1.00 54.22 282 SER A C 1
ATOM 2218 O O . SER A 1 282 ? 3.271 5.305 -11.167 1.00 54.22 282 SER A O 1
ATOM 2220 N N . ASP A 1 283 ? 4.194 4.263 -9.402 1.00 51.38 283 ASP A N 1
ATOM 2221 C CA . ASP A 1 283 ? 2.940 3.769 -8.825 1.00 51.38 283 ASP A CA 1
ATOM 2222 C C . ASP A 1 283 ? 2.189 4.838 -8.000 1.00 51.38 283 ASP A C 1
ATOM 2224 O O . ASP A 1 283 ? 1.083 4.562 -7.539 1.00 51.38 283 ASP A O 1
ATOM 2228 N N . ILE A 1 284 ? 2.763 6.037 -7.796 1.00 48.81 284 ILE A N 1
ATOM 2229 C CA . ILE A 1 284 ? 2.122 7.155 -7.069 1.00 48.81 284 ILE A CA 1
ATOM 2230 C C . ILE A 1 284 ? 2.097 8.459 -7.883 1.00 48.81 284 ILE A C 1
ATOM 2232 O O . ILE A 1 284 ? 1.112 9.176 -7.798 1.00 48.81 284 ILE A O 1
ATOM 2236 N N . ASP A 1 285 ? 3.107 8.753 -8.701 1.00 44.12 285 ASP A N 1
ATOM 2237 C CA . ASP A 1 285 ? 3.014 9.729 -9.800 1.00 44.12 285 ASP A CA 1
ATOM 2238 C C . ASP A 1 285 ? 4.335 9.696 -10.572 1.00 44.12 285 ASP A C 1
ATOM 2240 O O . ASP A 1 285 ? 5.374 10.126 -10.072 1.00 44.12 285 ASP A O 1
ATOM 2244 N N . ASN A 1 286 ? 4.350 9.174 -11.797 1.00 40.00 286 ASN A N 1
ATOM 2245 C CA . ASN A 1 286 ? 5.457 9.470 -12.705 1.00 40.00 286 ASN A CA 1
ATOM 2246 C C . ASN A 1 286 ? 4.984 9.395 -14.150 1.00 40.00 286 ASN A C 1
ATOM 2248 O O . ASN A 1 286 ? 5.122 8.378 -14.832 1.00 40.00 286 ASN A O 1
ATOM 2252 N N . ILE A 1 287 ? 4.430 10.506 -14.622 1.00 54.81 287 ILE A N 1
ATOM 2253 C CA . ILE A 1 287 ? 4.346 10.756 -16.053 1.00 54.81 287 ILE A CA 1
ATOM 2254 C C . ILE A 1 287 ? 5.796 10.946 -16.511 1.00 54.81 287 ILE A C 1
ATOM 2256 O O . ILE A 1 287 ? 6.456 11.916 -16.132 1.00 54.81 287 ILE A O 1
ATOM 2260 N N . THR A 1 288 ? 6.308 9.978 -17.269 1.00 59.09 288 THR A N 1
ATOM 2261 C CA . THR A 1 288 ? 7.672 9.944 -17.829 1.00 59.09 288 THR A CA 1
ATOM 2262 C C . THR A 1 288 ? 7.983 11.152 -18.713 1.00 59.09 288 THR A C 1
ATOM 2264 O O . THR A 1 288 ? 9.146 11.440 -18.981 1.00 59.09 288 THR A O 1
ATOM 2267 N N . ASN A 1 289 ? 6.938 11.860 -19.142 1.00 69.62 289 ASN A N 1
ATOM 2268 C CA . ASN A 1 289 ? 6.994 13.022 -20.007 1.00 69.62 289 ASN A CA 1
ATOM 2269 C C . ASN A 1 289 ? 6.077 14.123 -19.462 1.00 69.62 289 ASN A C 1
ATOM 2271 O O . ASN A 1 289 ? 5.043 13.830 -18.865 1.00 69.62 289 ASN A O 1
ATOM 2275 N N . TYR A 1 290 ? 6.392 15.387 -19.715 1.00 75.88 290 TYR A N 1
ATOM 2276 C CA . TYR A 1 290 ? 5.377 16.433 -19.659 1.00 75.88 290 TYR A CA 1
ATOM 2277 C C . TYR A 1 290 ? 4.579 16.399 -20.959 1.00 75.88 290 TYR A C 1
ATOM 2279 O O . TYR A 1 290 ? 5.157 16.382 -22.045 1.00 75.88 290 TYR A O 1
ATOM 2287 N N . LEU A 1 291 ? 3.256 16.359 -20.842 1.00 78.50 291 LEU A N 1
ATOM 2288 C CA . LEU A 1 291 ? 2.334 16.430 -21.969 1.00 78.50 291 LEU A CA 1
ATOM 2289 C C . LEU A 1 291 ? 1.637 17.785 -21.932 1.00 78.50 291 LEU A C 1
ATOM 2291 O O . LEU A 1 291 ? 1.033 18.148 -20.925 1.00 78.50 291 LEU A O 1
ATOM 2295 N N . LEU A 1 292 ? 1.738 18.518 -23.031 1.00 81.19 292 LEU A N 1
ATOM 2296 C CA . LEU A 1 292 ? 1.081 19.794 -23.243 1.00 81.19 292 LEU A CA 1
ATOM 2297 C C . LEU A 1 292 ? 0.150 19.651 -24.447 1.00 81.19 292 LEU A C 1
ATOM 2299 O O . LEU A 1 292 ? 0.612 19.587 -25.585 1.00 81.19 292 LEU A O 1
ATOM 2303 N N . ASP A 1 293 ? -1.151 19.591 -24.182 1.00 82.75 293 ASP A N 1
ATOM 2304 C CA . ASP A 1 293 ? -2.188 19.540 -25.210 1.00 82.75 293 ASP A CA 1
ATOM 2305 C C . ASP A 1 293 ? -2.753 20.953 -25.424 1.00 82.75 293 ASP A C 1
ATOM 2307 O O . ASP A 1 293 ? -3.221 21.599 -24.488 1.00 82.75 293 ASP A O 1
ATOM 2311 N N . ILE A 1 294 ? -2.675 21.446 -26.661 1.00 84.12 294 ILE A N 1
ATOM 2312 C CA . ILE A 1 294 ? -3.145 22.772 -27.072 1.00 84.12 294 ILE A CA 1
ATOM 2313 C C . ILE A 1 294 ? -4.218 22.591 -28.142 1.00 84.12 294 ILE A C 1
ATOM 2315 O O . ILE A 1 294 ? -3.970 22.020 -29.204 1.00 84.12 294 ILE A O 1
ATOM 2319 N N . GLU A 1 295 ? -5.415 23.103 -27.885 1.00 86.31 295 GLU A N 1
ATOM 2320 C CA . GLU A 1 295 ? -6.518 23.057 -28.843 1.00 86.31 295 GLU A CA 1
ATOM 2321 C C . GLU A 1 295 ? -6.237 23.996 -30.029 1.00 86.31 295 GLU A C 1
ATOM 2323 O O . GLU A 1 295 ? -6.087 25.208 -29.882 1.00 86.31 295 GLU A O 1
ATOM 2328 N N . THR A 1 296 ? -6.142 23.419 -31.226 1.00 84.12 296 THR A N 1
ATOM 2329 C CA . THR A 1 296 ? -5.860 24.098 -32.502 1.00 84.12 296 THR A CA 1
ATOM 2330 C C . THR A 1 296 ? -6.817 23.620 -33.613 1.00 84.12 296 THR A C 1
ATOM 2332 O O . THR A 1 296 ? -6.394 23.072 -34.636 1.00 84.12 296 THR A O 1
ATOM 2335 N N . PRO A 1 297 ? -8.143 23.793 -33.446 1.00 82.44 297 PRO A N 1
ATOM 2336 C CA . PRO A 1 297 ? -9.129 23.225 -34.360 1.00 82.44 297 PRO A CA 1
ATOM 2337 C C . PRO A 1 297 ? -9.079 23.865 -35.753 1.00 82.44 297 PRO A C 1
ATOM 2339 O O . PRO A 1 297 ? -9.355 25.055 -35.914 1.00 82.44 297 PRO A O 1
ATOM 2342 N N . GLY A 1 298 ? -8.827 23.050 -36.782 1.00 76.06 298 GLY A N 1
ATOM 2343 C CA . GLY A 1 298 ? -8.834 23.482 -38.186 1.00 76.06 298 GLY A CA 1
ATOM 2344 C C . GLY A 1 298 ? -7.580 24.238 -38.635 1.00 76.06 298 GLY A C 1
ATOM 2345 O O . GLY A 1 298 ? -7.615 24.881 -39.680 1.00 76.06 298 GLY A O 1
ATOM 2346 N N . VAL A 1 299 ? -6.494 24.165 -37.863 1.00 83.31 299 VAL A N 1
ATOM 2347 C CA . VAL A 1 299 ? -5.206 24.793 -38.184 1.00 83.31 299 VAL A CA 1
ATOM 2348 C C . VAL A 1 299 ? -4.305 23.797 -38.911 1.00 83.31 299 VAL A C 1
ATOM 2350 O O . VAL A 1 299 ? -4.197 22.638 -38.503 1.00 83.31 299 VAL A O 1
ATOM 2353 N N . LYS A 1 300 ? -3.646 24.231 -39.988 1.00 83.44 300 LYS A N 1
ATOM 2354 C CA . LYS A 1 300 ? -2.678 23.402 -40.717 1.00 83.44 300 LYS A CA 1
ATOM 2355 C C . LYS A 1 300 ? -1.350 23.327 -39.970 1.00 83.44 300 LYS A C 1
ATOM 2357 O O . LYS A 1 300 ? -1.020 24.201 -39.179 1.00 83.44 300 LYS A O 1
ATOM 2362 N N . LYS A 1 301 ? -0.552 22.303 -40.276 1.00 82.38 301 LYS A N 1
ATOM 2363 C CA . LYS A 1 301 ? 0.781 22.126 -39.676 1.00 82.38 301 LYS A CA 1
ATOM 2364 C C . LYS A 1 301 ? 1.702 23.324 -39.916 1.00 82.38 301 LYS A C 1
ATOM 2366 O O . LYS A 1 301 ? 2.468 23.670 -39.028 1.00 82.38 301 LYS A O 1
ATOM 2371 N N . ASP A 1 302 ? 1.585 23.961 -41.079 1.00 83.44 302 ASP A N 1
ATOM 2372 C CA . ASP A 1 302 ? 2.435 25.090 -41.480 1.00 83.44 302 ASP A CA 1
ATOM 2373 C C . ASP A 1 302 ? 2.115 26.385 -40.707 1.00 83.44 302 ASP A C 1
ATOM 2375 O O . ASP A 1 302 ? 2.951 27.280 -40.614 1.00 83.44 302 ASP A O 1
ATOM 2379 N N . ASP A 1 303 ? 0.923 26.464 -40.107 1.00 85.12 303 ASP A N 1
ATOM 2380 C CA . ASP A 1 303 ? 0.444 27.615 -39.333 1.00 85.12 303 ASP A CA 1
ATOM 2381 C C . ASP A 1 303 ? 0.758 27.492 -37.824 1.00 85.12 303 ASP A C 1
ATOM 2383 O O . ASP A 1 303 ? 0.342 28.332 -37.019 1.00 85.12 303 ASP A O 1
ATOM 2387 N N . VAL A 1 304 ? 1.492 26.447 -37.422 1.00 85.81 304 VAL A N 1
ATOM 2388 C CA . VAL A 1 304 ? 1.933 26.205 -36.042 1.00 85.81 304 VAL A CA 1
ATOM 2389 C C . VAL A 1 304 ? 3.442 26.391 -35.946 1.00 85.81 304 VAL A C 1
ATOM 2391 O O . VAL A 1 304 ? 4.215 25.688 -36.593 1.00 85.81 304 VAL A O 1
ATOM 2394 N N . GLN A 1 305 ? 3.873 27.296 -35.073 1.00 87.56 305 GLN A N 1
ATOM 2395 C CA . GLN A 1 305 ? 5.279 27.550 -34.785 1.00 87.56 305 GLN A CA 1
ATOM 2396 C C . GLN A 1 305 ? 5.565 27.261 -33.314 1.00 87.56 305 GLN A C 1
ATOM 2398 O O . GLN A 1 305 ? 4.924 27.806 -32.416 1.00 87.56 305 GLN A O 1
ATOM 2403 N N . ILE A 1 306 ? 6.541 26.392 -33.066 1.00 87.44 306 ILE A N 1
ATOM 2404 C CA . ILE A 1 306 ? 7.019 26.058 -31.725 1.00 87.44 306 ILE A CA 1
ATOM 2405 C C . ILE A 1 306 ? 8.477 26.492 -31.653 1.00 87.44 306 ILE A C 1
ATOM 2407 O O . ILE A 1 306 ? 9.285 26.088 -32.487 1.00 87.44 306 ILE A O 1
ATOM 2411 N N . GLY A 1 307 ? 8.809 27.317 -30.668 1.00 84.31 307 GLY A N 1
ATOM 2412 C CA . GLY A 1 307 ? 10.151 27.853 -30.486 1.00 84.31 307 GLY A CA 1
ATOM 2413 C C . GLY A 1 307 ? 10.511 28.023 -29.017 1.00 84.31 307 GLY A C 1
ATOM 2414 O O . GLY A 1 307 ? 9.695 27.803 -28.123 1.00 84.31 307 GLY A O 1
ATOM 2415 N N . PHE A 1 308 ? 11.749 28.439 -28.776 1.00 81.44 308 PHE A N 1
ATOM 2416 C CA . PHE A 1 308 ? 12.252 28.775 -27.448 1.00 81.44 308 PHE A CA 1
ATOM 2417 C C . PHE A 1 308 ? 12.683 30.229 -27.450 1.00 81.44 308 PHE A C 1
ATOM 2419 O O . PHE A 1 308 ? 13.459 30.645 -28.305 1.00 81.44 308 PHE A O 1
ATOM 2426 N N . GLU A 1 309 ? 12.174 30.997 -26.496 1.00 70.75 309 GLU A N 1
ATOM 2427 C CA . GLU A 1 309 ? 12.560 32.403 -26.326 1.00 70.75 309 GLU A CA 1
ATOM 2428 C C . GLU A 1 309 ? 13.725 32.535 -25.341 1.00 70.75 309 GLU A C 1
ATOM 2430 O O . GLU A 1 309 ? 14.581 33.405 -25.445 1.00 70.75 309 GLU A O 1
ATOM 2435 N N . THR A 1 310 ? 13.794 31.614 -24.383 1.00 72.44 310 THR A N 1
ATOM 2436 C CA . THR A 1 310 ? 14.922 31.408 -23.468 1.00 72.44 310 THR A CA 1
ATOM 2437 C C . THR A 1 310 ? 15.083 29.908 -23.238 1.00 72.44 310 THR A C 1
ATOM 2439 O O . THR A 1 310 ? 14.149 29.149 -23.500 1.00 72.44 310 THR A O 1
ATOM 2442 N N . ALA A 1 311 ? 16.219 29.469 -22.685 1.00 67.44 311 ALA A N 1
ATOM 2443 C CA . ALA A 1 311 ? 16.493 28.056 -22.396 1.00 67.44 311 ALA A CA 1
ATOM 2444 C C . ALA A 1 311 ? 15.341 27.321 -21.672 1.00 67.44 311 ALA A C 1
ATOM 2446 O O . ALA A 1 311 ? 15.092 26.157 -21.958 1.00 67.44 311 ALA A O 1
ATOM 2447 N N . ASN A 1 312 ? 14.584 28.007 -20.805 1.00 78.19 312 ASN A N 1
ATOM 2448 C CA . ASN A 1 312 ? 13.490 27.406 -20.028 1.00 78.19 312 ASN A CA 1
ATOM 2449 C C . ASN A 1 312 ? 12.099 27.966 -20.380 1.00 78.19 312 ASN A C 1
ATOM 2451 O O . ASN A 1 312 ? 11.184 27.879 -19.560 1.00 78.19 312 ASN A O 1
ATOM 2455 N N . MET A 1 313 ? 11.918 28.583 -21.550 1.00 83.00 313 MET A N 1
ATOM 2456 C CA . MET A 1 313 ? 10.625 29.148 -21.951 1.00 83.00 313 MET A CA 1
ATOM 2457 C C . MET A 1 313 ? 10.223 28.662 -23.340 1.00 83.00 313 MET A C 1
ATOM 2459 O O . MET A 1 313 ? 10.786 29.091 -24.348 1.00 83.00 313 MET A O 1
ATOM 2463 N N . LEU A 1 314 ? 9.236 27.764 -23.368 1.00 87.19 314 LEU A N 1
ATOM 2464 C CA . LEU A 1 314 ? 8.630 27.241 -24.587 1.00 87.19 314 LEU A CA 1
ATOM 2465 C C . LEU A 1 314 ? 7.580 28.230 -25.088 1.00 87.19 314 LEU A C 1
ATOM 2467 O O . LEU A 1 314 ? 6.630 28.539 -24.370 1.00 87.19 314 LEU A O 1
ATOM 2471 N N . ASN A 1 315 ? 7.730 28.689 -26.322 1.00 90.38 315 ASN A N 1
ATOM 2472 C CA . ASN A 1 315 ? 6.776 29.549 -27.000 1.00 90.38 315 ASN A CA 1
ATOM 2473 C C . ASN A 1 315 ? 6.039 28.740 -28.075 1.00 90.38 315 ASN A C 1
ATOM 2475 O O . ASN A 1 315 ? 6.660 28.103 -28.927 1.00 90.38 315 ASN A O 1
ATOM 2479 N N . VAL A 1 316 ? 4.711 28.763 -28.026 1.00 89.81 316 VAL A N 1
ATOM 2480 C CA . VAL A 1 316 ? 3.838 28.176 -29.039 1.00 89.81 316 VAL A CA 1
ATOM 2481 C C . VAL A 1 316 ? 3.007 29.288 -29.659 1.00 89.81 316 VAL A C 1
ATOM 2483 O O . VAL A 1 316 ? 2.192 29.926 -28.989 1.00 89.81 316 VAL A O 1
ATOM 2486 N N . THR A 1 317 ? 3.212 29.494 -30.954 1.00 90.44 317 THR A N 1
ATOM 2487 C CA . THR A 1 317 ? 2.473 30.449 -31.773 1.00 90.44 317 THR A CA 1
ATOM 2488 C C . THR A 1 317 ? 1.618 29.691 -32.777 1.00 90.44 317 THR A C 1
ATOM 2490 O O . THR A 1 317 ? 2.100 28.816 -33.491 1.00 90.44 317 THR A O 1
ATOM 2493 N N . VAL A 1 318 ? 0.332 30.014 -32.822 1.00 89.19 318 VAL A N 1
ATOM 2494 C CA . VAL A 1 318 ? -0.647 29.380 -33.704 1.00 89.19 318 VAL A CA 1
ATOM 2495 C C . VAL A 1 318 ? -1.362 30.471 -34.477 1.00 89.19 318 VAL A C 1
ATOM 2497 O O . VAL A 1 318 ? -1.949 31.373 -33.876 1.00 89.19 318 VAL A O 1
ATOM 2500 N N . ASN A 1 319 ? -1.321 30.391 -35.801 1.00 88.00 319 ASN A N 1
ATOM 2501 C CA . ASN A 1 319 ? -2.052 31.308 -36.658 1.00 88.00 319 ASN A CA 1
ATOM 2502 C C . ASN A 1 319 ? -3.407 30.703 -37.039 1.00 88.00 319 ASN A C 1
ATOM 2504 O O . ASN A 1 319 ? -3.485 29.683 -37.719 1.00 88.00 319 ASN A O 1
ATOM 2508 N N . PHE A 1 320 ? -4.491 31.337 -36.599 1.00 82.56 320 PHE A N 1
ATOM 2509 C CA . PHE A 1 320 ? -5.843 30.969 -36.998 1.00 82.56 320 PHE A CA 1
ATOM 2510 C C . PHE A 1 320 ? -6.221 31.755 -38.255 1.00 82.56 320 PHE A C 1
ATOM 2512 O O . PHE A 1 320 ? -7.028 32.686 -38.219 1.00 82.56 320 PHE A O 1
ATO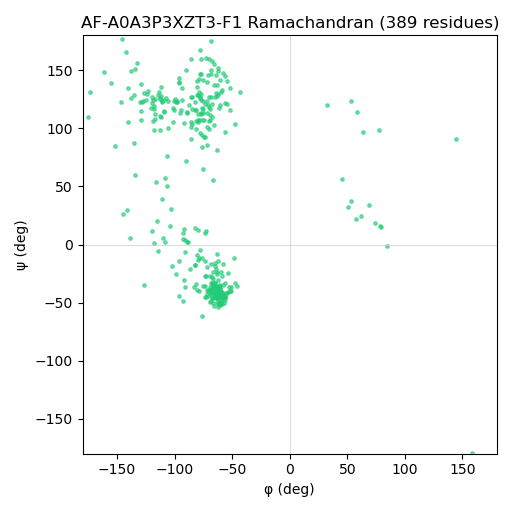M 2519 N N . THR A 1 321 ? -5.608 31.389 -39.380 1.00 71.56 321 THR A N 1
ATOM 2520 C CA . THR A 1 321 ? -5.908 31.951 -40.698 1.00 71.56 321 THR A CA 1
ATOM 2521 C C . THR A 1 321 ? -7.197 31.360 -41.254 1.00 71.56 321 THR A C 1
ATOM 2523 O O . THR A 1 321 ? -7.418 30.151 -41.332 1.00 71.56 321 THR A O 1
ATOM 2526 N N . LYS A 1 322 ? -8.086 32.248 -41.689 1.00 63.09 322 LYS A N 1
ATOM 2527 C CA . LYS A 1 322 ? -9.323 31.888 -42.371 1.00 63.09 322 LYS A CA 1
ATOM 2528 C C . LYS A 1 322 ? -9.030 31.357 -43.778 1.00 63.09 322 LYS A C 1
ATOM 2530 O O . LYS A 1 322 ? -8.603 32.107 -44.650 1.00 63.09 322 LYS A O 1
ATOM 2535 N N . HIS A 1 323 ? -9.424 30.118 -44.068 1.00 56.34 323 HIS A N 1
ATOM 2536 C CA . HIS A 1 323 ? -9.697 29.676 -45.442 1.00 56.34 323 HIS A CA 1
ATOM 2537 C C . HIS A 1 323 ? -11.043 30.250 -45.922 1.00 56.34 323 HIS A C 1
ATOM 2539 O O . HIS A 1 323 ? -12.013 29.526 -46.103 1.00 56.34 323 HIS A O 1
ATOM 2545 N N . HIS A 1 324 ? -11.143 31.574 -46.061 1.00 54.81 324 HIS A N 1
ATOM 2546 C CA . HIS A 1 324 ? -12.349 32.237 -46.591 1.00 54.81 324 HIS A CA 1
ATOM 2547 C C . HIS A 1 324 ? -12.337 32.394 -48.117 1.00 54.81 324 HIS A C 1
ATOM 2549 O O . HIS A 1 324 ? -13.288 32.916 -48.690 1.00 54.81 324 HIS A O 1
ATOM 2555 N N . SER A 1 325 ? -11.304 31.902 -48.801 1.00 48.06 325 SER A N 1
ATOM 2556 C CA . SER A 1 325 ? -11.104 32.115 -50.236 1.00 48.06 325 SER A CA 1
ATOM 2557 C C . SER A 1 325 ? -12.052 31.339 -51.170 1.00 48.06 325 SER A C 1
ATOM 2559 O O . SER A 1 325 ? -11.819 31.344 -52.373 1.00 48.06 325 SER A O 1
ATOM 2561 N N . GLN A 1 326 ? -13.133 30.712 -50.680 1.00 49.03 326 GLN A N 1
ATOM 2562 C CA . GLN A 1 326 ? -14.127 30.037 -51.540 1.00 49.03 326 GLN A CA 1
ATOM 2563 C C . GLN A 1 326 ? -15.596 30.109 -51.073 1.00 49.03 326 GLN A C 1
ATOM 2565 O O . GLN A 1 326 ? -16.405 29.267 -51.454 1.00 49.03 326 GLN A O 1
ATOM 2570 N N . LEU A 1 327 ? -16.004 31.120 -50.302 1.00 53.84 327 LEU A N 1
ATOM 2571 C CA . LEU A 1 327 ? -17.434 31.354 -50.024 1.00 53.84 327 LEU A CA 1
ATOM 2572 C C . LEU A 1 327 ? -17.956 32.596 -50.754 1.00 53.84 327 LEU A C 1
ATOM 2574 O O . LEU A 1 327 ? -18.530 33.498 -50.162 1.00 53.84 327 LEU A O 1
ATOM 2578 N N . GLU A 1 328 ? -17.825 32.601 -52.079 1.00 50.50 328 GLU A N 1
ATOM 2579 C CA . GLU A 1 328 ? -18.467 33.588 -52.964 1.00 50.50 328 GLU A CA 1
ATOM 2580 C C . GLU A 1 328 ? -19.991 33.375 -53.142 1.00 50.50 328 GLU A C 1
ATOM 2582 O O . GLU A 1 328 ? -20.606 34.002 -54.000 1.00 50.50 328 GLU A O 1
ATOM 2587 N N . ARG A 1 329 ? -20.658 32.496 -52.370 1.00 52.06 329 ARG A N 1
ATOM 2588 C CA . ARG A 1 329 ? -22.096 32.195 -52.590 1.00 52.06 329 ARG A CA 1
ATOM 2589 C C . ARG A 1 329 ? -22.992 32.049 -51.354 1.00 52.06 329 ARG A C 1
ATOM 2591 O O . ARG A 1 329 ? -24.166 31.730 -51.518 1.00 52.06 329 ARG A O 1
ATOM 2598 N N . GLY A 1 330 ? -22.512 32.303 -50.135 1.00 61.88 330 GLY A N 1
ATOM 2599 C CA . GLY A 1 330 ? -23.328 32.160 -48.918 1.00 61.88 330 GLY A CA 1
ATOM 2600 C C . GLY A 1 330 ? -23.268 33.386 -48.010 1.00 61.88 330 GLY A C 1
ATOM 2601 O O . GLY A 1 330 ? -22.191 33.760 -47.558 1.00 61.88 330 GLY A O 1
ATOM 2602 N N . LYS A 1 331 ? -24.419 34.000 -47.702 1.00 71.81 331 LYS A N 1
ATOM 2603 C CA . LYS A 1 331 ? -24.510 35.083 -46.708 1.00 71.81 331 LYS A CA 1
ATOM 2604 C C . LYS A 1 331 ? -24.318 34.493 -45.305 1.00 71.81 331 LYS A C 1
ATOM 2606 O O . LYS A 1 331 ? -25.154 33.722 -44.842 1.00 71.81 331 LYS A O 1
ATOM 2611 N N . MET A 1 332 ? -23.217 34.839 -44.640 1.00 68.62 332 MET A N 1
ATOM 2612 C CA . MET A 1 332 ? -22.929 34.429 -43.261 1.00 68.62 332 MET A CA 1
ATOM 2613 C C . MET A 1 332 ? -23.958 35.054 -42.304 1.00 68.62 332 MET A C 1
ATOM 2615 O O . MET A 1 332 ? -24.168 36.265 -42.336 1.00 68.62 332 MET A O 1
ATOM 2619 N N . LEU A 1 333 ? -24.613 34.235 -41.474 1.00 73.31 333 LEU A N 1
ATOM 2620 C CA . LEU A 1 333 ? -25.629 34.701 -40.518 1.00 73.31 333 LEU A CA 1
ATOM 2621 C C . LEU A 1 333 ? -25.035 35.051 -39.145 1.00 73.31 333 LEU A C 1
ATOM 2623 O O . LEU A 1 333 ? -25.501 35.994 -38.512 1.00 73.31 333 LEU A O 1
ATOM 2627 N N . TYR A 1 334 ? -24.027 34.302 -38.684 1.00 72.69 334 TYR A N 1
ATOM 2628 C CA . TYR A 1 334 ? -23.419 34.462 -37.361 1.00 72.69 334 TYR A CA 1
ATOM 2629 C C . TYR A 1 334 ? -22.031 33.798 -37.291 1.00 72.69 334 TYR A C 1
ATOM 2631 O O . TYR A 1 334 ? -21.807 32.786 -37.958 1.00 72.69 334 TYR A O 1
ATOM 2639 N N . ALA A 1 335 ? -21.110 34.351 -36.493 1.00 74.94 335 ALA A N 1
ATOM 2640 C CA . ALA A 1 335 ? -19.764 33.813 -36.285 1.00 74.94 335 ALA A CA 1
ATOM 2641 C C . ALA A 1 335 ? -19.265 34.071 -34.851 1.00 74.94 335 ALA A C 1
ATOM 2643 O O . ALA A 1 335 ? -19.169 35.218 -34.428 1.00 74.94 335 ALA A O 1
ATOM 2644 N N . GLU A 1 336 ? -18.905 33.001 -34.134 1.00 78.19 336 GLU A N 1
ATOM 2645 C CA . GLU A 1 336 ? -18.304 33.063 -32.784 1.00 78.19 336 GLU A CA 1
ATOM 2646 C C . GLU A 1 336 ? -16.778 32.911 -32.805 1.00 78.19 336 GLU A C 1
ATOM 2648 O O . GLU A 1 336 ? -16.076 33.359 -31.901 1.00 78.19 336 GLU A O 1
ATOM 2653 N N . ARG A 1 337 ? -16.246 32.246 -33.836 1.00 75.81 337 ARG A N 1
ATOM 2654 C CA . ARG A 1 337 ? -14.820 31.928 -33.933 1.00 75.81 337 ARG A CA 1
ATOM 2655 C C . ARG A 1 337 ? -14.057 33.131 -34.485 1.00 75.81 337 ARG A C 1
ATOM 2657 O O . ARG A 1 337 ? -14.268 33.519 -35.634 1.00 75.81 337 ARG A O 1
ATOM 2664 N N . GLY A 1 338 ? -13.170 33.687 -33.665 1.00 68.50 338 GLY A N 1
ATOM 2665 C CA . GLY A 1 338 ? -12.260 34.760 -34.059 1.00 68.50 338 GLY A CA 1
ATOM 2666 C C . GLY A 1 338 ? -11.082 34.253 -34.891 1.00 68.50 338 GLY A C 1
ATOM 2667 O O . GLY A 1 338 ? -10.598 33.139 -34.690 1.00 68.50 338 GLY A O 1
ATOM 2668 N N . ASP A 1 339 ? -10.631 35.084 -35.824 1.00 78.12 339 ASP A N 1
ATOM 2669 C CA . ASP A 1 339 ? -9.374 34.942 -36.551 1.00 78.12 339 ASP A CA 1
ATOM 2670 C C . ASP A 1 339 ? -8.273 35.786 -35.906 1.00 78.12 339 ASP A C 1
ATOM 2672 O O . ASP A 1 339 ? -8.521 36.876 -35.390 1.00 78.12 339 ASP A O 1
ATOM 2676 N N . GLY A 1 340 ? -7.049 35.263 -35.907 1.00 82.25 340 GLY A N 1
ATOM 2677 C CA . GLY A 1 340 ? -5.916 35.941 -35.292 1.00 82.25 340 GLY A CA 1
ATOM 2678 C C . GLY A 1 340 ? -4.776 35.003 -34.925 1.00 82.25 340 GLY A C 1
ATOM 2679 O O . GLY A 1 340 ? -4.829 33.794 -35.141 1.00 82.25 340 GLY A O 1
ATOM 2680 N N . ILE A 1 341 ? -3.730 35.586 -34.350 1.00 85.06 341 ILE A N 1
ATOM 2681 C CA . ILE A 1 341 ? -2.542 34.860 -33.907 1.00 85.06 341 ILE A CA 1
ATOM 2682 C C . ILE A 1 341 ? -2.653 34.638 -32.400 1.00 85.06 341 ILE A C 1
ATOM 2684 O O . ILE A 1 341 ? -2.820 35.585 -31.632 1.00 85.06 341 ILE A O 1
ATOM 2688 N N . MET A 1 342 ? -2.546 33.385 -31.968 1.00 86.50 342 MET A N 1
ATOM 2689 C CA . MET A 1 342 ? -2.443 33.021 -30.561 1.00 86.50 342 MET A CA 1
ATOM 2690 C C . MET A 1 342 ? -0.988 32.741 -30.218 1.00 86.50 342 MET A C 1
ATOM 2692 O O . MET A 1 342 ? -0.380 31.847 -30.796 1.00 86.50 342 MET A O 1
ATOM 2696 N N . LEU A 1 343 ? -0.463 33.460 -29.230 1.00 87.69 343 LEU A N 1
ATOM 2697 C CA . LEU A 1 343 ? 0.848 33.207 -28.644 1.00 87.69 343 LEU A CA 1
ATOM 2698 C C . LEU A 1 343 ? 0.678 32.759 -27.188 1.00 87.69 343 LEU A C 1
ATOM 2700 O O . LEU A 1 343 ? -0.081 33.355 -26.410 1.00 87.69 343 LEU A O 1
ATOM 2704 N N . ARG A 1 344 ? 1.350 31.665 -26.830 1.00 87.06 344 ARG A N 1
ATOM 2705 C CA . ARG A 1 344 ? 1.359 31.094 -25.482 1.00 87.06 344 ARG A CA 1
ATOM 2706 C C . ARG A 1 344 ? 2.778 30.720 -25.093 1.00 87.06 344 ARG A C 1
ATOM 2708 O O . ARG A 1 344 ? 3.456 30.000 -25.816 1.00 87.06 344 ARG A O 1
ATOM 2715 N N . GLN A 1 345 ? 3.192 31.183 -23.922 1.00 88.00 345 GLN A N 1
ATOM 2716 C CA . GLN A 1 345 ? 4.498 30.886 -23.350 1.00 88.00 345 GLN A CA 1
ATOM 2717 C C . GLN A 1 345 ? 4.333 30.000 -22.118 1.00 88.00 345 GLN A C 1
ATOM 2719 O O . GLN A 1 345 ? 3.484 30.252 -21.262 1.00 88.00 345 GLN A O 1
ATOM 2724 N N . PHE A 1 346 ? 5.176 28.978 -22.020 1.00 85.00 346 PHE A N 1
ATOM 2725 C CA . PHE A 1 346 ? 5.198 28.030 -20.919 1.00 85.00 346 PHE A CA 1
ATOM 2726 C C . PHE A 1 346 ? 6.597 27.990 -20.317 1.00 85.00 346 PHE A C 1
ATOM 2728 O O . PHE A 1 346 ? 7.585 27.726 -21.004 1.00 85.00 346 PHE A O 1
ATOM 2735 N N . LYS A 1 347 ? 6.681 28.239 -19.010 1.00 84.44 347 LYS A N 1
ATOM 2736 C CA . LYS A 1 347 ? 7.925 28.078 -18.261 1.00 84.44 347 LYS A CA 1
ATOM 2737 C C . LYS A 1 347 ? 8.169 26.591 -18.024 1.00 84.44 347 LYS A C 1
ATOM 2739 O O . LYS A 1 347 ? 7.369 25.934 -17.361 1.00 84.44 347 LYS A O 1
ATOM 2744 N N . LEU A 1 348 ? 9.268 26.078 -18.563 1.00 81.94 348 LEU A N 1
ATOM 2745 C CA . LEU A 1 348 ? 9.662 24.688 -18.405 1.00 81.94 348 LEU A CA 1
ATOM 2746 C C . LEU A 1 348 ? 10.354 24.470 -17.050 1.00 81.94 348 LEU A C 1
ATOM 2748 O O . LEU A 1 348 ? 11.113 25.336 -16.595 1.00 81.94 348 LEU A O 1
ATOM 2752 N N . PRO A 1 349 ? 10.082 23.337 -16.383 1.00 75.19 349 PRO A N 1
ATOM 2753 C CA . PRO A 1 349 ? 10.758 22.973 -15.148 1.00 75.19 349 PRO A CA 1
ATOM 2754 C C . PRO A 1 349 ? 12.211 22.544 -15.420 1.00 75.19 349 PRO A C 1
ATOM 2756 O O . PRO A 1 349 ? 12.588 22.234 -16.548 1.00 75.19 349 PRO A O 1
ATOM 2759 N N . ILE A 1 350 ? 13.042 22.571 -14.375 1.00 72.88 350 ILE A N 1
ATOM 2760 C CA . ILE A 1 350 ? 14.507 22.399 -14.468 1.00 72.88 350 ILE A CA 1
ATOM 2761 C C . ILE A 1 350 ? 14.893 20.980 -14.924 1.00 72.88 350 ILE A C 1
ATOM 2763 O O . ILE A 1 350 ? 15.964 20.772 -15.479 1.00 72.88 350 ILE A O 1
ATOM 2767 N N . ASP A 1 351 ? 14.010 20.011 -14.712 1.00 73.81 351 ASP A N 1
ATOM 2768 C CA . ASP A 1 351 ? 14.148 18.605 -15.081 1.00 73.81 351 ASP A CA 1
ATOM 2769 C C . ASP A 1 351 ? 13.559 18.262 -16.457 1.00 73.81 351 ASP A C 1
ATOM 2771 O O . ASP A 1 351 ? 13.467 17.084 -16.801 1.00 73.81 351 ASP A O 1
ATOM 2775 N N . ALA A 1 352 ? 13.178 19.252 -17.269 1.00 74.94 352 ALA A N 1
ATOM 2776 C CA . ALA A 1 352 ? 12.752 19.018 -18.646 1.00 74.94 352 ALA A CA 1
ATOM 2777 C C . ALA A 1 352 ? 13.957 18.780 -19.578 1.00 74.94 352 ALA A C 1
ATOM 2779 O O . ALA A 1 352 ? 14.868 19.601 -19.676 1.00 74.94 352 ALA A O 1
ATOM 2780 N N . ASP A 1 353 ? 13.939 17.663 -20.309 1.00 79.25 353 ASP A N 1
ATOM 2781 C CA . ASP A 1 353 ? 14.945 17.328 -21.317 1.00 79.25 353 ASP A CA 1
ATOM 2782 C C . ASP A 1 353 ? 14.632 18.058 -22.628 1.00 79.25 353 ASP A C 1
ATOM 2784 O O . ASP A 1 353 ? 13.791 17.629 -23.426 1.00 79.25 353 ASP A O 1
ATOM 2788 N N . LEU A 1 354 ? 15.336 19.168 -22.858 1.00 76.38 354 LEU A N 1
ATOM 2789 C CA . LEU A 1 354 ? 15.176 20.000 -24.053 1.00 76.38 354 LEU A CA 1
ATOM 2790 C C . LEU A 1 354 ? 15.582 19.284 -25.350 1.00 76.38 354 LEU A C 1
ATOM 2792 O O . LEU A 1 354 ? 15.205 19.721 -26.434 1.00 76.38 354 LEU A O 1
ATOM 2796 N N . THR A 1 355 ? 16.322 18.174 -25.259 1.00 76.81 355 THR A N 1
ATOM 2797 C CA . THR A 1 355 ? 16.745 17.397 -26.433 1.00 76.81 355 THR A CA 1
ATOM 2798 C C . THR A 1 355 ? 15.667 16.430 -26.924 1.00 76.81 355 THR A C 1
ATOM 2800 O O . THR A 1 355 ? 15.705 15.989 -28.072 1.00 76.81 355 THR A O 1
ATOM 2803 N N . LYS A 1 356 ? 14.669 16.120 -26.084 1.00 77.31 356 LYS A N 1
ATOM 2804 C CA . LYS A 1 356 ? 13.605 15.140 -26.361 1.00 77.31 356 LYS A CA 1
ATOM 2805 C C . LYS A 1 356 ? 12.234 15.794 -26.418 1.00 77.31 356 LYS A C 1
ATOM 2807 O O . LYS A 1 356 ? 11.298 15.377 -25.733 1.00 77.31 356 LYS A O 1
ATOM 2812 N N . ILE A 1 357 ? 12.119 16.822 -27.246 1.00 81.44 357 ILE A N 1
ATOM 2813 C CA . ILE A 1 357 ? 10.853 17.514 -27.472 1.00 81.44 357 ILE A CA 1
ATOM 2814 C C . ILE A 1 357 ? 10.238 16.991 -28.759 1.00 81.44 357 ILE A C 1
ATOM 2816 O O . ILE A 1 357 ? 10.853 17.033 -29.822 1.00 81.44 357 ILE A O 1
ATOM 2820 N N . GLN A 1 358 ? 9.017 16.479 -28.657 1.00 83.56 358 GLN A N 1
ATOM 2821 C CA . GLN A 1 358 ? 8.254 15.977 -29.793 1.00 83.56 358 GLN A CA 1
ATOM 2822 C C . GLN A 1 358 ? 6.918 16.697 -29.860 1.00 83.56 358 GLN A C 1
ATOM 2824 O O . GLN A 1 358 ? 6.187 16.748 -28.875 1.00 83.56 358 GLN A O 1
ATOM 2829 N N . ALA A 1 359 ? 6.571 17.217 -31.030 1.00 84.69 359 ALA A N 1
ATOM 2830 C CA . ALA A 1 359 ? 5.263 17.799 -31.280 1.00 84.69 359 ALA A CA 1
ATOM 2831 C C . ALA A 1 359 ? 4.522 16.955 -32.315 1.00 84.69 359 ALA A C 1
ATOM 2833 O O . ALA A 1 359 ? 5.047 16.657 -33.389 1.00 84.69 359 ALA A O 1
ATOM 2834 N N . LYS A 1 360 ? 3.289 16.566 -31.996 1.00 85.38 360 LYS A N 1
ATOM 2835 C CA . LYS 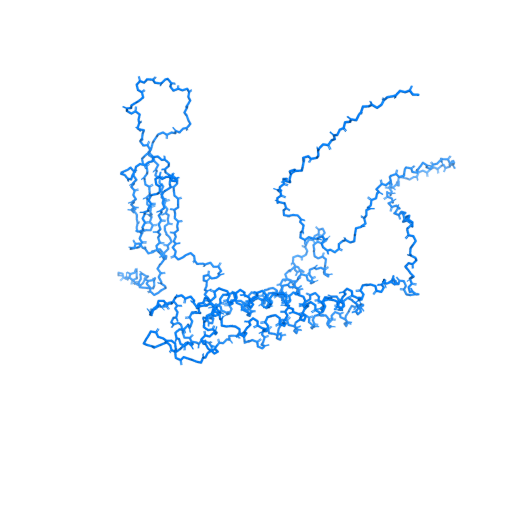A 1 360 ? 2.397 15.852 -32.906 1.00 85.38 360 LYS A CA 1
ATOM 2836 C C . LYS A 1 360 ? 1.058 16.570 -32.944 1.00 85.38 360 LYS A C 1
ATOM 2838 O O . LYS A 1 360 ? 0.407 16.731 -31.919 1.00 85.38 360 LYS A O 1
ATOM 2843 N N . GLN A 1 361 ? 0.640 16.971 -34.137 1.00 80.56 361 GLN A N 1
ATOM 2844 C CA . GLN A 1 361 ? -0.688 17.531 -34.349 1.00 80.56 361 GLN A CA 1
ATOM 2845 C C . GLN A 1 361 ? -1.655 16.427 -34.783 1.00 80.56 361 GLN A C 1
ATOM 2847 O O . GLN A 1 361 ? -1.402 15.729 -35.771 1.00 80.56 361 GLN A O 1
ATOM 2852 N N . ASP A 1 362 ? -2.753 16.281 -34.049 1.00 78.50 362 ASP A N 1
ATOM 2853 C CA . ASP A 1 362 ? -3.907 15.487 -34.450 1.00 78.50 362 ASP A CA 1
ATOM 2854 C C . ASP A 1 362 ? -4.898 16.393 -35.188 1.00 78.50 362 ASP A C 1
ATOM 2856 O O . ASP A 1 362 ? -5.591 17.220 -34.595 1.00 78.50 362 ASP A O 1
ATOM 2860 N N . VAL A 1 363 ? -4.928 16.251 -36.511 1.00 71.50 363 VAL A N 1
ATOM 2861 C CA . VAL A 1 363 ? -5.748 17.081 -37.403 1.00 71.50 363 VAL A CA 1
ATOM 2862 C C . VAL A 1 363 ? -7.237 16.733 -37.287 1.00 71.50 363 VAL A C 1
ATOM 2864 O O . VAL A 1 363 ? -8.076 17.598 -37.519 1.00 71.50 363 VAL A O 1
ATOM 2867 N N . GLN A 1 364 ? -7.580 15.496 -36.908 1.00 69.44 364 GLN A N 1
ATOM 2868 C CA . GLN A 1 364 ? -8.974 15.062 -36.763 1.00 69.44 364 GLN A CA 1
ATOM 2869 C C . GLN A 1 364 ? -9.563 15.527 -35.430 1.00 69.44 364 GLN A C 1
ATOM 2871 O O . GLN A 1 364 ? -10.710 15.964 -35.389 1.00 69.44 364 GLN A O 1
ATOM 2876 N N . ALA A 1 365 ? -8.766 15.479 -34.359 1.00 72.81 365 ALA A N 1
ATOM 2877 C CA . ALA A 1 365 ? -9.164 15.980 -33.045 1.00 72.81 365 ALA A CA 1
ATOM 2878 C C . ALA A 1 365 ? -8.976 17.502 -32.892 1.00 72.81 365 ALA A C 1
ATOM 2880 O O . ALA A 1 365 ? -9.546 18.099 -31.985 1.00 72.81 365 ALA A O 1
ATOM 2881 N N . GLY A 1 366 ? -8.180 18.138 -33.761 1.00 80.19 366 GLY A N 1
ATOM 2882 C CA . GLY A 1 366 ? -7.859 19.562 -33.665 1.00 80.19 366 GLY A CA 1
ATOM 2883 C C . GLY A 1 366 ? -6.977 19.894 -32.462 1.00 80.19 366 GLY A C 1
ATOM 2884 O O . GLY A 1 366 ? -7.144 20.956 -31.871 1.00 80.19 366 GLY A O 1
ATOM 2885 N N . ILE A 1 367 ? -6.072 18.992 -32.067 1.00 85.50 367 ILE A N 1
ATOM 2886 C CA . ILE A 1 367 ? -5.220 19.139 -30.876 1.00 85.50 367 ILE A CA 1
ATOM 2887 C C . ILE A 1 367 ? -3.749 19.042 -31.281 1.00 85.50 367 ILE A C 1
ATOM 2889 O O . ILE A 1 367 ? -3.329 18.116 -31.977 1.00 85.50 367 ILE A O 1
ATOM 2893 N N . LEU A 1 368 ? -2.946 19.988 -30.805 1.00 83.50 368 LEU A N 1
ATOM 2894 C CA . LEU A 1 368 ? -1.493 19.961 -30.868 1.00 83.50 368 LEU A CA 1
ATOM 2895 C C . LEU A 1 368 ? -0.954 19.404 -29.550 1.00 83.50 368 LEU A C 1
ATOM 2897 O O . LEU A 1 368 ? -1.076 20.048 -28.513 1.00 83.50 368 LEU A O 1
ATOM 2901 N N . ARG A 1 369 ? -0.336 18.223 -29.599 1.00 83.06 369 ARG A N 1
ATOM 2902 C CA . ARG A 1 369 ? 0.290 17.577 -28.444 1.00 83.06 369 ARG A CA 1
ATOM 2903 C C . ARG A 1 369 ? 1.797 17.775 -28.479 1.00 83.06 369 ARG A C 1
ATOM 2905 O O . ARG A 1 369 ? 2.468 17.271 -29.381 1.00 83.06 369 ARG A O 1
ATOM 2912 N N . VAL A 1 370 ? 2.334 18.456 -27.476 1.00 86.38 370 VAL A N 1
ATOM 2913 C CA . VAL A 1 370 ? 3.773 18.618 -27.250 1.00 86.38 370 VAL A CA 1
ATOM 2914 C C . VAL A 1 370 ? 4.188 17.731 -26.081 1.00 86.38 370 VAL A C 1
ATOM 2916 O O . VAL A 1 370 ? 3.635 17.809 -24.990 1.00 86.38 370 VAL A O 1
ATOM 2919 N N . THR A 1 371 ? 5.151 16.852 -26.325 1.00 82.69 371 THR A N 1
ATOM 2920 C CA . THR A 1 371 ? 5.700 15.905 -25.354 1.00 82.69 371 THR A CA 1
ATOM 2921 C C . THR A 1 371 ? 7.129 16.316 -25.033 1.00 82.69 371 THR A C 1
ATOM 2923 O O . THR A 1 371 ? 7.949 16.420 -25.944 1.00 82.69 371 THR A O 1
ATOM 2926 N N . LEU A 1 372 ? 7.426 16.538 -23.755 1.00 82.94 372 LEU A N 1
ATOM 2927 C CA . LEU A 1 372 ? 8.773 16.827 -23.264 1.00 82.94 372 LEU A CA 1
ATOM 2928 C C . LEU A 1 372 ? 9.252 15.664 -22.399 1.00 82.94 372 LEU A C 1
ATOM 2930 O O . LEU A 1 372 ? 8.572 15.292 -21.443 1.00 82.94 372 LEU A O 1
ATOM 2934 N N . GLY A 1 373 ? 10.417 15.103 -22.709 1.00 77.69 373 GLY A N 1
ATOM 2935 C CA . GLY A 1 373 ? 11.056 14.117 -21.838 1.00 77.69 373 GLY A CA 1
ATOM 2936 C C . GLY A 1 373 ? 11.483 14.726 -20.498 1.00 77.69 373 GLY A C 1
ATOM 2937 O O . GLY A 1 373 ? 11.723 15.929 -20.402 1.00 77.69 373 GLY A O 1
ATOM 2938 N N . LYS A 1 374 ? 11.599 13.895 -19.460 1.00 76.94 374 LYS A N 1
ATOM 2939 C CA . LYS A 1 374 ? 12.238 14.273 -18.191 1.00 76.94 374 LYS A CA 1
ATOM 2940 C C . LYS A 1 374 ? 13.698 13.821 -18.158 1.00 76.94 374 LYS A C 1
ATOM 2942 O O . LYS A 1 374 ? 14.012 12.713 -18.599 1.00 76.94 374 LYS A O 1
ATOM 2947 N N . LEU A 1 375 ? 14.575 14.660 -17.616 1.00 69.94 375 LEU A N 1
ATOM 2948 C CA . LEU A 1 375 ? 15.979 14.342 -17.363 1.00 69.94 375 LEU A CA 1
ATOM 2949 C C . LEU A 1 375 ? 16.101 13.362 -16.193 1.00 69.94 375 LEU A C 1
ATOM 2951 O O . LEU A 1 375 ? 15.416 13.474 -15.177 1.00 69.94 375 LEU A O 1
ATOM 2955 N N . VAL A 1 376 ? 17.015 12.402 -16.320 1.00 66.25 376 VAL A N 1
ATOM 2956 C CA . VAL A 1 376 ? 17.353 11.476 -15.230 1.00 66.25 376 VAL A CA 1
ATOM 2957 C C . VAL A 1 376 ? 18.263 12.202 -14.225 1.00 66.25 376 VAL A C 1
ATOM 2959 O O . VAL A 1 376 ? 19.088 13.018 -14.631 1.00 66.25 376 VAL A O 1
ATOM 2962 N N . CYS A 1 377 ? 18.168 11.899 -12.920 1.00 51.62 377 CYS A N 1
ATOM 2963 C CA . CYS A 1 377 ? 18.935 12.569 -11.846 1.00 51.62 377 CYS A CA 1
ATOM 2964 C C . CYS A 1 377 ? 20.438 12.769 -12.134 1.00 51.62 377 CYS A C 1
ATOM 2966 O O . CYS A 1 377 ? 20.997 13.793 -11.748 1.00 51.62 377 CYS A O 1
ATOM 2968 N N . ALA A 1 378 ? 21.093 11.831 -12.825 1.00 53.44 378 ALA A N 1
ATOM 2969 C CA . ALA A 1 378 ? 22.506 11.949 -13.194 1.00 53.44 378 ALA A CA 1
ATOM 2970 C C . ALA A 1 378 ? 22.778 13.093 -14.197 1.00 53.44 378 ALA A C 1
ATOM 2972 O O . ALA A 1 378 ? 23.793 13.777 -14.104 1.00 53.44 378 ALA A O 1
ATOM 2973 N N . GLN A 1 379 ? 21.853 13.336 -15.130 1.00 57.03 379 GLN A N 1
ATOM 2974 C CA . GLN A 1 379 ? 21.961 14.392 -16.143 1.00 57.03 379 GLN A CA 1
ATOM 2975 C C . GLN A 1 379 ? 21.685 15.777 -15.539 1.00 57.03 379 GLN A C 1
ATOM 2977 O O . GLN A 1 379 ? 22.361 16.744 -15.881 1.00 57.03 379 GLN A O 1
ATOM 2982 N N . LEU A 1 380 ? 20.761 15.854 -14.574 1.00 55.88 380 LEU A N 1
ATOM 2983 C CA . LEU A 1 380 ? 20.470 17.066 -13.798 1.00 55.88 380 LEU A CA 1
ATOM 2984 C C . LEU A 1 380 ? 21.692 17.567 -13.009 1.00 55.88 380 LEU A C 1
ATOM 2986 O O . LEU A 1 380 ? 21.983 18.762 -13.015 1.00 55.88 380 LEU A O 1
ATOM 2990 N N . GLN A 1 381 ? 22.445 16.661 -12.375 1.00 57.50 381 GLN A N 1
ATOM 2991 C CA . GLN A 1 381 ? 23.668 17.014 -11.642 1.00 57.50 381 GLN A CA 1
ATOM 2992 C C . GLN A 1 381 ? 24.769 17.560 -12.564 1.00 57.50 381 GLN A C 1
ATOM 2994 O O . GLN A 1 381 ? 25.464 18.506 -12.195 1.00 57.50 381 GLN A O 1
ATOM 2999 N N . GLN A 1 382 ? 24.908 17.014 -13.776 1.00 58.06 382 GLN A N 1
ATOM 3000 C CA . GLN 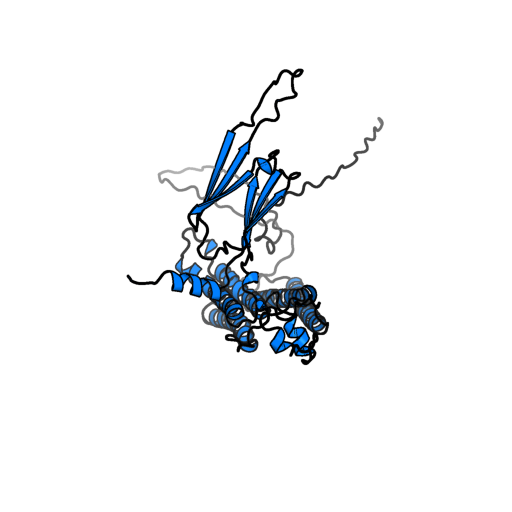A 1 382 ? 25.882 17.489 -14.761 1.00 58.06 382 GLN A CA 1
ATOM 3001 C C . GLN A 1 382 ? 25.522 18.886 -15.295 1.00 58.06 382 GLN A C 1
ATOM 3003 O O . GLN A 1 382 ? 26.398 19.743 -15.401 1.00 58.06 382 GLN A O 1
ATOM 3008 N N . GLN A 1 383 ? 24.234 19.142 -15.549 1.00 58.56 383 GLN A N 1
ATOM 3009 C CA . GLN A 1 383 ? 23.731 20.448 -15.990 1.00 58.56 383 GLN A CA 1
ATOM 3010 C C . GLN A 1 383 ? 23.898 21.535 -14.911 1.00 58.56 383 GLN A C 1
ATOM 3012 O O . GLN A 1 383 ? 24.253 22.675 -15.218 1.00 58.56 383 GLN A O 1
ATOM 3017 N N . GLN A 1 384 ? 23.708 21.176 -13.635 1.00 56.53 384 GLN A N 1
ATOM 3018 C CA . GLN A 1 384 ? 23.952 22.078 -12.506 1.00 56.53 384 GLN A CA 1
ATOM 3019 C C . GLN A 1 384 ? 25.448 22.362 -12.301 1.00 56.53 384 GLN A C 1
ATOM 3021 O O . GLN A 1 384 ? 25.814 23.514 -12.069 1.00 56.53 384 GLN A O 1
ATOM 3026 N N . MET A 1 385 ? 26.328 21.368 -12.470 1.00 50.03 385 MET A N 1
ATOM 3027 C CA . MET A 1 385 ? 27.783 21.562 -12.363 1.00 50.03 385 MET A CA 1
ATOM 3028 C C . MET A 1 385 ? 28.360 22.456 -13.473 1.00 50.03 385 MET A C 1
ATOM 3030 O O . MET A 1 385 ? 29.255 23.249 -13.197 1.00 50.03 385 MET A O 1
ATOM 3034 N N . SER A 1 386 ? 27.819 22.420 -14.697 1.00 53.06 386 SER A N 1
ATOM 3035 C CA . SER A 1 386 ? 28.237 23.332 -15.780 1.00 53.06 386 SER A CA 1
ATOM 3036 C C . SER A 1 386 ? 27.849 24.802 -15.565 1.00 53.06 386 SER A C 1
ATOM 3038 O O . SER A 1 386 ? 28.405 25.675 -16.224 1.00 53.06 386 SER A O 1
ATOM 3040 N N . SER A 1 387 ? 26.917 25.091 -14.651 1.00 49.31 387 SER A N 1
ATOM 3041 C CA . SER A 1 387 ? 26.483 26.463 -14.335 1.00 49.31 387 SER A CA 1
ATOM 3042 C C . SER A 1 387 ? 27.278 27.124 -13.201 1.00 49.31 387 SER A C 1
ATOM 3044 O O . SER A 1 387 ? 27.112 28.315 -12.947 1.00 49.31 387 SER A O 1
ATOM 3046 N N . VAL A 1 388 ? 28.168 26.372 -12.542 1.00 49.31 388 VAL A N 1
ATOM 3047 C CA . VAL A 1 388 ? 29.069 26.865 -11.493 1.00 49.31 388 VAL A CA 1
ATOM 3048 C C . VAL A 1 388 ? 30.487 26.933 -12.063 1.00 49.31 388 VAL A C 1
ATOM 3050 O O . VAL A 1 388 ? 31.335 26.084 -11.806 1.00 49.31 388 VAL A O 1
ATOM 3053 N N . GLN A 1 389 ? 30.745 27.946 -12.881 1.00 45.66 389 GLN A N 1
ATOM 3054 C CA . GLN A 1 389 ? 32.099 28.444 -13.112 1.00 45.66 389 GLN A CA 1
ATOM 3055 C C . GLN A 1 389 ? 32.140 29.837 -12.486 1.00 45.66 389 GLN A C 1
ATOM 3057 O O . GLN A 1 389 ? 31.453 30.749 -12.940 1.00 45.66 389 GLN A O 1
ATOM 3062 N N . VAL A 1 390 ? 32.867 29.960 -11.376 1.00 45.38 390 VAL A N 1
ATOM 3063 C CA . VAL A 1 390 ? 33.143 31.247 -10.729 1.00 45.38 390 VAL A CA 1
ATOM 3064 C C . VAL A 1 390 ? 34.145 31.982 -11.623 1.00 45.38 390 VAL A C 1
ATOM 3066 O O . VAL A 1 390 ? 35.180 31.403 -11.950 1.00 45.38 390 VAL A O 1
ATOM 3069 N N . GLN A 1 391 ? 33.801 33.198 -12.060 1.00 40.03 391 GLN A N 1
ATOM 3070 C CA . GLN A 1 391 ? 34.743 34.120 -12.707 1.00 40.03 391 GLN A CA 1
ATOM 3071 C C . GLN A 1 391 ? 35.827 34.575 -11.735 1.00 40.03 391 GLN A C 1
ATOM 3073 O O . GLN A 1 391 ? 35.473 34.856 -10.566 1.00 40.03 391 GLN A O 1
#

Radius of gyration: 33.54 Å; Cα contacts (8 Å, |Δi|>4): 411; chains: 1; bounding box: 109×57×91 Å

InterPro domains:
  IPR000326 Phosphatidic acid phosphatase type 2/haloperoxidase [PF01569] (168-284)
  IPR000326 Phosphatidic acid phosphatase type 2/haloperoxidase [SM00014] (163-293)
  IPR002068 Alpha crystallin/Hsp20 domain [PF00011] (288-390)
  IPR002068 Alpha crystallin/Hsp20 domain [PS01031] (272-391)
  IPR008978 HSP20-like chaperone [G3DSA:2.60.40.790] (285-390)
  IPR008978 HSP20-like chaperone [SSF49764] (285-381)
  IPR036938 Phosphatidic acid phosphatase type 2/haloperoxidase superfamily [SSF48317] (101-284)
  IPR043216 Phosphatidic acid phosphatases-like [PTHR10165] (88-284)

Foldseek 3Di:
DDDDDDDDDDDDDDDDDDDDPDPPPPPPDDPDPDDDDDDDDDDDDDDDDDDDDDDDPPDPDPDDDDPDDPQDQDPVRHRNDDPVVVVVLVVLVVVLVVLQVLLVVLLVDFADADDDDPPPQQQADAQFDQPQDPVNLVCLLPVVLVVVVVVCVVPDVDDVVVVSVLVSQLSNLQSNLSSVLSNCQRHQQQFFSNLCVLQVDDPNHGPHDSVSNSLRRRAPPDPSLSNLCSRLVSQLVVQCVVVVQVVDPDRPVVSNVVSCVSVVVSVVSVVSCCVSRSYPPVVPPDPQKDKDKDQQAPFDPVQWDWDAPDPFKIKIKGFQDDPPVPPPDDDDDDDDDDGDMDIDIDGHDLQWDPVDWDWDADRVRRMIMIITGGHDPVVSVVVVVVVDDDD

Solvent-accessible surface area (backbone atoms only — not comparable to full-atom values): 23872 Å² total; per-residue (Å²): 138,85,83,90,82,90,79,89,81,82,83,86,86,77,88,82,88,76,92,69,101,73,78,91,80,59,95,82,62,78,90,73,85,80,79,91,76,88,78,85,81,80,80,80,85,81,85,82,84,82,90,78,96,74,83,87,79,85,77,85,79,82,79,80,83,81,77,93,67,88,60,56,59,43,100,85,76,41,73,49,76,62,76,64,59,61,53,53,55,51,51,50,55,51,51,29,51,50,32,44,50,51,24,56,57,52,68,71,50,80,39,38,78,59,92,75,70,87,86,46,75,73,29,62,42,72,90,53,73,63,87,73,41,74,68,54,49,51,46,51,33,52,49,49,54,51,50,53,53,51,53,43,56,74,78,40,98,66,61,72,68,57,51,54,52,53,53,47,54,43,46,44,38,38,20,53,47,49,23,52,42,40,52,44,14,34,68,60,3,32,68,19,24,24,23,44,67,46,16,44,56,54,96,92,40,70,70,41,55,71,69,37,41,44,54,23,20,43,21,42,61,53,66,71,34,49,49,23,39,33,29,20,39,48,44,20,54,51,42,39,63,73,67,41,52,88,75,46,96,68,65,56,61,70,62,52,54,61,28,42,46,41,37,52,52,21,50,52,56,38,52,44,38,42,73,35,40,53,34,62,62,59,81,81,72,54,74,73,44,53,78,46,78,42,85,42,74,86,51,56,76,90,40,51,46,77,51,67,86,46,102,50,31,44,32,42,37,38,44,44,73,78,88,65,92,78,62,92,83,65,89,84,88,83,83,87,81,80,72,52,75,47,77,48,75,43,78,54,62,93,51,54,28,83,89,47,66,46,77,48,72,41,77,89,80,14,34,36,38,36,37,30,31,53,50,55,76,73,56,52,55,53,60,54,54,72,70,66,71,86,129

Organism: Plasmodiophora brassicae (NCBI:txid37360)

Sequence (391 aa):
MPTQRNAVKIPHSTPQFSWCLRDFGTWYNTRSKYRIVVAMLNRGDAGGSAGREGDVETGVLLDSEERGHEEGVDPRGRVKQAPWHQRVMLSDWVVCGMLLAVSAVVRLFEPFHQLVTPGDPHLSFPVSHETVPTWLVTLLGIGVPVSVWYLQSRFIKYDPRELLRSTLGLAESISLTVCLTACMKNVAGRPRPNFFELCKYSDGACRGSASNIAKAFRSFPSGHSSFAFSSLFFLTLWLMGKSRVMKSSSMQFGRLLLCLTPTGLALFIALTRTRDSWHHFSDIDNITNYLLDIETPGVKKDDVQIGFETANMLNVTVNFTKHHSQLERGKMLYAERGDGIMLRQFKLPIDADLTKIQAKQDVQAGILRVTLGKLVCAQLQQQQMSSVQVQ

Secondary structure (DSSP, 8-state):
-------PPPP---------S--SS-TT---------------------------------------S----EETTTEE---THHHHHHHHHHHHHHHHHHHHHHHHHSPPP-----TT-GGG-------SS-HHHHHHHHHHHHHHHHHHHHHHS---HHHHHHHHHHHHHHHHHHHHHHHHHHHHH-PPPTTHHHHHTEETTEE-S-HHHHHHHT--SSPHHHHHHHHHHHHHHHHHHHHHTGGG-SS--HHHHHHHHHHHHHHHHHHHHHHHTTSS-THHHH--SEEEEEEE-TT--GGGEEEEEEETTEEEEEEEE----TT-TT----------EEEEEEEEPPTTEEEEEEEEEEETTTTEEEEEEEEPPHHHHHHHHHTT----